Protein AF-0000000080482195 (afdb_homodimer)

Sequence (766 aa):
MEFAIWAYPWDLSEEGPDRVTARLTELGIDELNLATNYHTVQAFSPHNPERRTFFARASSYFQPDDGYGRLEPVPYEGMSGDWIDEIAAGLGDIRLNSWTVGCHNSRLGMRHPDVTLTSAHGDDLVFGLCPSNPDVQHYLTALVRDLAAREHFDRIELETFDYFYGTGFGWHHQKIHAQLGTLGEFLLGLCFCDHCRSTAADAGLDVEQVRRTVAETLDAVVAGTIPDDLSPERWLREHDVVADYVDIREETLADLYAELSASSGSTPLGYYVGAPEPGREWMVGANLDQLSEHVDYYCLPAYESSRNAVMDAYRTVDALTPDVPLHVGLLPGHPAIHDEATLVEIVDALRVAGVPRVSFYNYGLLPEHSLDWIRAATDTATLMEFAIWAYPWDLSEEGPDRVTARLTELGIDELNLATNYHTVQAFSPHNPERRTFFARASSYFQPDDGYGRLEPVPYEGMSGDWIDEIAAGLGDIRLNSWTVGCHNSRLGMRHPDVTLTSAHGDDLVFGLCPSNPDVQHYLTALVRDLAAREHFDRIELETFDYFYGTGFGWHHQKIHAQLGTLGEFLLGLCFCDHCRSTAADAGLDVEQVRRTVAETLDAVVAGTIPDDLSPERWLREHDVVADYVDIREETLADLYAELSASSGSTPLGYYVGAPEPGREWMVGANLDQLSEHVDYYCLPAYESSRNAVMDAYRTVDALTPDVPLHVGLLPGHPAIHDEATLVEIVDALRVAGVPRVSFYNYGLLPEHSLDWIRAATDTATL

pLDDT: mean 96.18, std 6.21, range [34.22, 98.94]

Foldseek 3Di:
DAEEFEEELVQCVQCPLQVVLVLCVLLRHQAYAYEFWDAWDWFQFAPRPPDGIDTWHGAGQADADDQADPDEGHHTPPHDHRSVVVSLVNNPRRAYEYEYEAFQHLPVLVVPQLQAFAALVGDRPSRGGACLDVNSLRHLLSVLLRVLVVVRHLAYEYELLFLAKLQSVDDDPDDDPFLQAPQLGLNNSLGDRPRLQVLLVVVPAPSNVLSVVSVVVNVCCRVCVDPNHDDNVVVCVVPVSNVSSLQSLLVSSLVSLQSSLVSSPPRAYEYEDQVVHQQVRSSRSHQPVSSQVRGQAYEYEQAAAALVSSVVSVVSNCVSPVPHQYEYEYELDPPHYPDLVRLLSNLVSCVVVVRPYYYYYHDRRDDPVSSVSSSVNSVVPPD/DAEEAEEELVQCVQVPLQVVLVLCVLLRHQAYAYEFWDAWDWFQFAPRPPDGIDTWHGAGQADADDQADPDEGHHTPPHDHRSVVVSLVNNPRRAYEYEYEAFQHLPVLVVPLLQAFAALVGDRPSRGGACLDVNSLRHLLSVLLRVLVVVRHLAYEYELLFLAKLQSVDDDPDDDPFLQAPQLGLNNSLGDRPRLLVLLVVVPAPSNVLSVVSVVVNVCSRVCVDPNHDDNVVVCVVPVSNVSSLQSLLVSSLVSLQSSLVSSPPRAYEYEDQVVHQQVRSSRSHQPVSSQVRGQAYEYEQAAAALVSSVVSVVSNCVRPVPHQYEYEYELDPPHYPDLVRLLSNLVSCVVVPRPYYYYYHDRRDDPVSSVSSSVNSVVPPD

Radius of gyration: 26.69 Å; Cα contacts (8 Å, |Δi|>4): 1645; chains: 2; bounding box: 68×77×63 Å

Organism: Haloferax mediterranei (strain ATCC 33500 / DSM 1411 / JCM 8866 / NBRC 14739 / NCIMB 2177 / R-4) (NCBI:txid523841)

Solvent-accessible surface area (backbone atoms only — not comparable to full-atom values): 37803 Å² total; per-residue (Å²): 111,49,35,32,32,29,37,48,59,67,50,35,69,69,62,29,30,54,56,50,38,55,50,35,51,71,32,56,36,49,32,36,35,33,48,37,26,39,43,45,30,32,40,32,20,72,73,50,84,76,36,47,58,48,80,43,66,37,23,15,44,41,73,76,74,87,75,52,68,95,39,66,80,44,55,40,86,87,58,74,80,39,53,52,63,58,42,60,72,38,31,78,86,46,44,36,27,36,31,31,42,52,21,49,23,42,55,60,9,68,75,36,48,87,48,14,27,14,21,50,64,66,28,61,44,30,48,26,30,23,66,62,31,66,59,47,41,49,28,52,31,35,50,42,30,54,55,46,69,65,72,64,46,66,31,40,35,37,34,46,79,36,50,47,55,42,70,60,83,48,47,38,48,60,41,65,24,51,56,36,42,66,30,29,32,47,45,49,31,44,54,54,32,74,49,45,39,48,57,39,38,77,71,68,46,63,49,67,59,39,35,50,51,44,38,51,48,39,50,30,18,51,69,56,77,36,64,37,83,48,52,51,68,66,53,36,73,76,32,59,68,47,41,52,50,51,50,49,45,24,51,53,46,35,54,50,37,48,50,37,37,62,39,22,62,88,41,43,36,32,37,56,46,37,46,88,37,57,73,38,29,55,76,21,26,43,45,59,64,64,40,52,81,39,40,63,28,38,32,32,64,40,66,41,65,44,47,68,56,31,49,51,43,50,51,46,42,43,71,62,34,76,87,44,55,54,29,39,28,35,30,57,22,46,88,27,25,92,51,49,67,59,51,32,51,33,48,50,53,40,52,73,72,61,35,55,32,41,31,36,56,32,64,44,34,31,33,70,68,35,51,50,28,45,27,58,40,47,58,66,68,79,114,110,47,36,31,32,31,38,50,56,69,49,36,68,71,62,29,30,55,56,50,38,54,49,35,53,70,33,56,37,48,32,36,34,34,48,39,27,40,43,46,30,31,40,32,19,73,71,50,83,76,36,46,59,46,79,43,65,38,22,16,45,40,73,76,73,86,76,49,68,95,40,67,81,46,55,42,86,86,59,76,82,40,52,51,61,57,42,62,73,37,30,78,87,48,42,37,28,36,30,31,43,50,21,48,24,43,56,61,10,67,75,36,47,88,47,14,26,14,21,50,65,67,27,62,43,30,48,24,29,21,64,62,31,67,59,46,41,50,28,52,31,35,50,42,29,55,56,46,69,65,71,64,46,66,31,38,34,36,33,47,77,35,50,48,54,42,68,60,85,49,47,39,46,60,41,65,25,50,57,34,40,67,30,28,32,47,46,48,31,43,52,54,32,73,46,45,38,48,56,41,38,76,73,66,47,64,50,67,59,38,34,51,51,44,37,51,49,39,52,30,19,52,71,57,78,36,64,36,79,47,51,51,69,64,54,35,74,77,32,60,68,50,42,50,51,52,51,50,43,24,50,52,44,36,53,48,37,47,49,37,38,61,40,23,61,89,39,44,37,31,38,57,48,37,47,90,38,58,74,38,28,55,76,22,26,44,44,59,63,64,39,52,80,38,39,62,27,38,32,31,64,40,65,40,66,44,47,66,56,31,50,53,44,50,50,46,42,43,72,62,35,75,89,45,55,52,29,39,28,35,30,57,24,46,89,27,24,91,52,46,68,59,50,31,51,33,49,51,52,40,50,73,72,62,36,56,33,41,30,37,57,33,62,42,32,30,33,72,66,35,50,52,29,45,27,57,40,48,57,65,67,79,113

Nearest PDB structures (foldseek):
  7uek-assembly1_A  TM=4.434E-01  e=1.388E-03  synthetic construct
  7knz-assembly1_D  TM=6.212E-01  e=4.191E-01  Campylobacter jejuni subsp. jejuni NCTC 11168 = ATCC 700819
  2dpx-assembly2_B  TM=5.161E-01  e=8.939E-01  Homo sapiens
  5o74-assembly2_D  TM=4.643E-01  e=1.004E+00  Homo sapiens
  7ebf-assembly1_A  TM=2.371E-01  e=1.097E-01  Candida albicans

Structure (mmCIF, N/CA/C/O backbone):
data_AF-0000000080482195-model_v1
#
loop_
_entity.id
_entity.type
_entity.pdbx_description
1 polymer 'Uncharacterized protein'
#
loop_
_atom_site.group_PDB
_atom_site.id
_atom_site.type_symbol
_atom_site.label_atom_id
_atom_site.label_alt_id
_atom_site.label_comp_id
_atom_site.label_asym_id
_atom_site.label_entity_id
_atom_site.label_seq_id
_atom_site.pdbx_PDB_ins_code
_atom_site.Cartn_x
_atom_site.Cartn_y
_atom_site.Cartn_z
_atom_site.occupancy
_atom_site.B_iso_or_equiv
_atom_site.auth_seq_id
_atom_site.auth_comp_id
_atom_site.auth_asym_id
_atom_site.auth_atom_id
_atom_site.pdbx_PDB_model_num
ATOM 1 N N . MET A 1 1 ? 8.477 35.125 3.57 1 95.75 1 MET A N 1
ATOM 2 C CA . MET A 1 1 ? 8.141 33.719 3.451 1 95.75 1 MET A CA 1
ATOM 3 C C . MET A 1 1 ? 9.18 32.844 4.164 1 95.75 1 MET A C 1
ATOM 5 O O . MET A 1 1 ? 10.383 33.031 3.979 1 95.75 1 MET A O 1
ATOM 9 N N . GLU A 1 2 ? 8.742 32 5.09 1 96.56 2 GLU A N 1
ATOM 10 C CA . GLU A 1 2 ? 9.609 31.062 5.801 1 96.56 2 GLU A CA 1
ATOM 11 C C . GLU A 1 2 ? 9.672 29.719 5.082 1 96.56 2 GLU A C 1
ATOM 13 O O . GLU A 1 2 ? 8.797 29.406 4.281 1 96.56 2 GLU A O 1
ATOM 18 N N . PHE A 1 3 ? 10.719 29.016 5.344 1 98.38 3 PHE A N 1
ATOM 19 C CA . PHE A 1 3 ? 10.898 27.719 4.699 1 98.38 3 PHE A CA 1
ATOM 20 C C . PHE A 1 3 ? 11.07 26.609 5.738 1 98.38 3 PHE A C 1
ATOM 22 O O . PHE A 1 3 ? 11.82 26.766 6.699 1 98.38 3 PHE A O 1
ATOM 29 N N . ALA A 1 4 ? 10.352 25.562 5.582 1 98.62 4 ALA A N 1
ATOM 30 C CA . ALA A 1 4 ? 10.43 24.391 6.438 1 98.62 4 ALA A CA 1
ATOM 31 C C . ALA A 1 4 ? 10.664 23.125 5.605 1 98.62 4 ALA A C 1
ATOM 33 O O . ALA A 1 4 ? 10.633 23.172 4.375 1 98.62 4 ALA A O 1
ATOM 34 N N . ILE A 1 5 ? 10.984 22.047 6.238 1 98.81 5 ILE A N 1
ATOM 35 C CA . ILE A 1 5 ? 11.133 20.75 5.578 1 98.81 5 ILE A CA 1
ATOM 36 C C . ILE A 1 5 ? 10.641 19.641 6.504 1 98.81 5 ILE A C 1
ATOM 38 O O . ILE A 1 5 ? 10.82 19.719 7.723 1 98.81 5 ILE A O 1
ATOM 42 N N . TRP A 1 6 ? 9.938 18.719 5.961 1 98.81 6 TRP A N 1
ATOM 43 C CA . TRP A 1 6 ? 9.547 17.531 6.711 1 98.81 6 TRP A CA 1
ATOM 44 C C . TRP A 1 6 ? 10.711 16.547 6.824 1 98.81 6 TRP A C 1
ATOM 46 O O . TRP A 1 6 ? 11.555 16.469 5.93 1 98.81 6 TRP A O 1
ATOM 56 N N . ALA A 1 7 ? 10.727 15.766 7.879 1 98.62 7 ALA A N 1
ATOM 57 C CA . ALA A 1 7 ? 11.734 14.719 8.047 1 98.62 7 ALA A CA 1
ATOM 58 C C . ALA A 1 7 ? 11.227 13.609 8.961 1 98.62 7 ALA A C 1
ATOM 60 O O . ALA A 1 7 ? 10.242 13.789 9.68 1 98.62 7 ALA A O 1
ATOM 61 N N . TYR A 1 8 ? 11.875 12.477 8.867 1 98.19 8 TYR A N 1
ATOM 62 C CA . TYR A 1 8 ? 11.617 11.359 9.773 1 98.19 8 TYR A CA 1
ATOM 63 C C . TYR A 1 8 ? 12.695 11.273 10.844 1 98.19 8 TYR A C 1
ATOM 65 O O . TYR A 1 8 ? 13.859 11.602 10.594 1 98.19 8 TYR A O 1
ATOM 73 N N . PRO A 1 9 ? 12.344 10.789 11.992 1 97.69 9 PRO A N 1
ATOM 74 C CA . PRO A 1 9 ? 13.312 10.758 13.094 1 97.69 9 PRO A CA 1
ATOM 75 C C . PRO A 1 9 ? 14.5 9.844 12.797 1 97.69 9 PRO A C 1
ATOM 77 O O . PRO A 1 9 ? 15.625 10.133 13.219 1 97.69 9 PRO A O 1
ATOM 80 N N . TRP A 1 10 ? 14.297 8.758 12.055 1 96.69 10 TRP A N 1
ATOM 81 C CA . TRP A 1 10 ? 15.398 7.832 11.797 1 96.69 10 TRP A CA 1
ATOM 82 C C . TRP A 1 10 ? 16.453 8.484 10.906 1 96.69 10 TRP A C 1
ATOM 84 O O . TRP A 1 10 ? 17.641 8.133 10.977 1 96.69 10 TRP A O 1
ATOM 94 N N . ASP A 1 11 ? 16.047 9.469 10.094 1 96.38 11 ASP A N 1
ATOM 95 C CA . ASP A 1 11 ? 17.016 10.18 9.273 1 96.38 11 ASP A CA 1
ATOM 96 C C . ASP A 1 11 ? 17.953 11.031 10.141 1 96.38 11 ASP A C 1
ATOM 98 O O . ASP A 1 11 ? 19.172 11.039 9.93 1 96.38 11 ASP A O 1
ATOM 102 N N . LEU A 1 12 ? 17.391 11.719 11.078 1 96.75 12 LEU A N 1
ATOM 103 C CA . LEU A 1 12 ? 18.172 12.578 11.961 1 96.75 12 LEU A CA 1
ATOM 104 C C . LEU A 1 12 ? 19.016 11.75 12.922 1 96.75 12 LEU A C 1
ATOM 106 O O . LEU A 1 12 ? 20.188 12.07 13.156 1 96.75 12 LEU A O 1
ATOM 110 N N . SER A 1 13 ? 18.422 10.672 13.453 1 95.31 13 SER A N 1
ATOM 111 C CA . SER A 1 13 ? 19.141 9.836 14.422 1 95.31 13 SER A CA 1
ATOM 112 C C . SER A 1 13 ? 20.344 9.164 13.781 1 95.31 13 SER A C 1
ATOM 114 O O . SER A 1 13 ? 21.406 9.07 14.398 1 95.31 13 SER A O 1
ATOM 116 N N . GLU A 1 14 ? 20.219 8.742 12.578 1 95.19 14 GLU A N 1
ATOM 117 C CA . GLU A 1 14 ? 21.266 7.973 11.914 1 95.19 14 GLU A CA 1
ATOM 118 C C . GLU A 1 14 ? 22.297 8.891 11.273 1 95.19 14 GLU A C 1
ATOM 120 O O . GLU A 1 14 ? 23.5 8.594 11.281 1 95.19 14 GLU A O 1
ATOM 125 N N . GLU A 1 15 ? 21.906 10.008 10.719 1 96.19 15 GLU A N 1
ATOM 126 C CA . GLU A 1 15 ? 22.828 10.961 10.109 1 96.19 15 GLU A CA 1
ATOM 127 C C . GLU A 1 15 ? 23.484 11.844 11.172 1 96.19 15 GLU A C 1
ATOM 129 O O . GLU A 1 15 ? 24.625 12.281 10.992 1 96.19 15 GLU A O 1
ATOM 134 N N . GLY A 1 16 ? 22.75 12.055 12.266 1 95.06 16 GLY A N 1
ATOM 135 C CA . GLY A 1 16 ? 23.188 12.969 13.305 1 95.06 16 GLY A CA 1
ATOM 136 C C . GLY A 1 16 ? 22.5 14.328 13.219 1 95.06 16 GLY A C 1
ATOM 137 O O . GLY A 1 16 ? 22.594 15.016 12.203 1 95.06 16 GLY A O 1
ATOM 138 N N . PRO A 1 17 ? 21.859 14.695 14.297 1 94.88 17 PRO A N 1
ATOM 139 C CA . PRO A 1 17 ? 21.094 15.945 14.281 1 94.88 17 PRO A CA 1
ATOM 140 C C . PRO A 1 17 ? 21.953 17.156 13.945 1 94.88 17 PRO A C 1
ATOM 142 O O . PRO A 1 17 ? 21.5 18.062 13.242 1 94.88 17 PRO A O 1
ATOM 145 N N . ASP A 1 18 ? 23.172 17.172 14.391 1 94.19 18 ASP A N 1
ATOM 146 C CA . ASP A 1 18 ? 24.062 18.297 14.125 1 94.19 18 ASP A CA 1
ATOM 147 C C . ASP A 1 18 ? 24.359 18.422 12.633 1 94.19 18 ASP A C 1
ATOM 149 O O . ASP A 1 18 ? 24.359 19.516 12.078 1 94.19 18 ASP A O 1
ATOM 153 N N . ARG A 1 19 ? 24.625 17.312 12.094 1 95.31 19 ARG A N 1
ATOM 154 C CA . ARG A 1 19 ? 24.922 17.297 10.664 1 95.31 19 ARG A CA 1
ATOM 155 C C . ARG A 1 19 ? 23.703 17.719 9.844 1 95.31 19 ARG A C 1
ATOM 157 O O . ARG A 1 19 ? 23.828 18.484 8.898 1 95.31 19 ARG A O 1
ATOM 164 N N . VAL A 1 20 ? 22.562 17.219 10.219 1 96.94 20 VAL A N 1
ATOM 165 C CA . VAL A 1 20 ? 21.344 17.562 9.508 1 96.94 20 VAL A CA 1
ATOM 166 C C . VAL A 1 20 ? 21.047 19.047 9.664 1 96.94 20 VAL A C 1
ATOM 168 O O . VAL A 1 20 ? 20.672 19.719 8.703 1 96.94 20 VAL A O 1
ATOM 171 N N . THR A 1 21 ? 21.25 19.562 10.867 1 95.5 21 THR A N 1
ATOM 172 C CA . THR A 1 21 ? 21.016 20.969 11.125 1 95.5 21 THR A CA 1
ATOM 173 C C . THR A 1 21 ? 21.891 21.844 10.242 1 95.5 21 THR A C 1
ATOM 175 O O . THR A 1 21 ? 21.438 22.828 9.672 1 95.5 21 THR A O 1
ATOM 178 N N . ALA A 1 22 ? 23.156 21.5 10.188 1 95.88 22 ALA A N 1
ATOM 179 C CA . ALA A 1 22 ? 24.078 22.25 9.328 1 95.88 22 ALA A CA 1
ATOM 180 C C . ALA A 1 22 ? 23.609 22.219 7.875 1 95.88 22 ALA A C 1
ATOM 182 O O . ALA A 1 22 ? 23.641 23.25 7.188 1 95.88 22 ALA A O 1
ATOM 183 N N . ARG A 1 23 ? 23.172 21.125 7.453 1 96.75 23 ARG A N 1
ATOM 184 C CA . ARG A 1 23 ? 22.688 20.969 6.082 1 96.75 23 ARG A CA 1
ATOM 185 C C . ARG A 1 23 ? 21.438 21.797 5.844 1 96.75 23 ARG A C 1
ATOM 187 O O . ARG A 1 23 ? 21.297 22.469 4.812 1 96.75 23 ARG A O 1
ATOM 194 N N . LEU A 1 24 ? 20.516 21.734 6.762 1 97.62 24 LEU A N 1
ATOM 195 C CA . LEU A 1 24 ? 19.281 22.5 6.641 1 97.62 24 LEU A CA 1
ATOM 196 C C . LEU A 1 24 ? 19.578 24 6.562 1 97.62 24 LEU A C 1
ATOM 198 O O . LEU A 1 24 ? 18.969 24.719 5.766 1 97.62 24 LEU A O 1
ATOM 202 N N . THR A 1 25 ? 20.516 24.422 7.367 1 95.94 25 THR A N 1
ATOM 203 C CA . THR A 1 25 ? 20.922 25.828 7.336 1 95.94 25 THR A CA 1
ATOM 204 C C . THR A 1 25 ? 21.453 26.203 5.961 1 95.94 25 THR A C 1
ATOM 206 O O . THR A 1 25 ? 21.125 27.266 5.43 1 95.94 25 THR A O 1
ATOM 209 N N . GLU A 1 26 ? 22.234 25.328 5.43 1 96.19 26 GLU A N 1
ATOM 210 C CA . GLU A 1 26 ? 22.797 25.562 4.102 1 96.19 26 GLU A CA 1
ATOM 211 C C . GLU A 1 26 ? 21.688 25.641 3.049 1 96.19 26 GLU A C 1
ATOM 213 O O . GLU A 1 26 ? 21.828 26.344 2.051 1 96.19 26 GLU A O 1
ATOM 218 N N . LEU A 1 27 ? 20.594 24.953 3.238 1 97.69 27 LEU A N 1
ATOM 219 C CA . LEU A 1 27 ? 19.484 24.891 2.295 1 97.69 27 LEU A CA 1
ATOM 220 C C . LEU A 1 27 ? 18.562 26.094 2.465 1 97.69 27 LEU A C 1
ATOM 222 O O . LEU A 1 27 ? 17.625 26.281 1.678 1 97.69 27 LEU A O 1
ATOM 226 N N . GLY A 1 28 ? 18.75 26.844 3.484 1 96.94 28 GLY A N 1
ATOM 227 C CA . GLY A 1 28 ? 17.875 27.984 3.758 1 96.94 28 GLY A CA 1
ATOM 228 C C . GLY A 1 28 ? 16.625 27.594 4.523 1 96.94 28 GLY A C 1
ATOM 229 O O . GLY A 1 28 ? 15.617 28.312 4.473 1 96.94 28 GLY A O 1
ATOM 230 N N . ILE A 1 29 ? 16.656 26.484 5.215 1 97.88 29 ILE A N 1
ATOM 231 C CA . ILE A 1 29 ? 15.531 25.984 5.988 1 97.88 29 ILE A CA 1
ATOM 232 C C . ILE A 1 29 ? 15.656 26.422 7.441 1 97.88 29 ILE A C 1
ATOM 234 O O . ILE A 1 29 ? 16.703 26.234 8.062 1 97.88 29 ILE A O 1
ATOM 238 N N . ASP A 1 30 ? 14.57 26.938 8 1 94.94 30 ASP A N 1
ATOM 239 C CA . ASP A 1 30 ? 14.641 27.438 9.375 1 94.94 30 ASP A CA 1
ATOM 240 C C . ASP A 1 30 ? 13.75 26.625 10.297 1 94.94 30 ASP A C 1
ATOM 242 O O . ASP A 1 30 ? 13.828 26.766 11.523 1 94.94 30 ASP A O 1
ATOM 246 N N . GLU A 1 31 ? 12.906 25.812 9.766 1 97.44 31 GLU A N 1
ATOM 247 C CA . GLU A 1 31 ? 11.992 25.016 10.57 1 97.44 31 GLU A CA 1
ATOM 248 C C . GLU A 1 31 ? 11.969 23.562 10.109 1 97.44 31 GLU A C 1
ATOM 250 O O . GLU A 1 31 ? 12.055 23.281 8.906 1 97.44 31 GLU A O 1
ATOM 255 N N . LEU A 1 32 ? 11.859 22.672 11.078 1 98.38 32 LEU A N 1
ATOM 256 C CA . LEU A 1 32 ? 11.789 21.234 10.828 1 98.38 32 LEU A CA 1
ATOM 257 C C . LEU A 1 32 ? 10.453 20.672 11.289 1 98.38 32 LEU A C 1
ATOM 259 O O . LEU A 1 32 ? 10.078 20.812 12.453 1 98.38 32 LEU A O 1
ATOM 263 N N . ASN A 1 33 ? 9.656 20.156 10.336 1 98.75 33 ASN A N 1
ATOM 264 C CA . ASN A 1 33 ? 8.469 19.375 10.664 1 98.75 33 ASN A CA 1
ATOM 265 C C . ASN A 1 33 ? 8.82 17.906 10.867 1 98.75 33 ASN A C 1
ATOM 267 O O . ASN A 1 33 ? 8.938 17.141 9.906 1 98.75 33 ASN A O 1
ATOM 271 N N . LEU A 1 34 ? 8.906 17.469 12.094 1 98.69 34 LEU A N 1
ATOM 272 C CA . LEU A 1 34 ? 9.375 16.125 12.414 1 98.69 34 LEU A CA 1
ATOM 273 C C . LEU A 1 34 ? 8.203 15.195 12.727 1 98.69 34 LEU A C 1
ATOM 275 O O . LEU A 1 34 ? 7.312 15.547 13.508 1 98.69 34 LEU A O 1
ATOM 279 N N . ALA A 1 35 ? 8.227 14.047 12.07 1 98.75 35 ALA A N 1
ATOM 280 C CA . ALA A 1 35 ? 7.176 13.07 12.375 1 98.75 35 ALA A CA 1
ATOM 281 C C . ALA A 1 35 ? 7.262 12.609 13.828 1 98.75 35 ALA A C 1
ATOM 283 O O . ALA A 1 35 ? 8.32 12.188 14.289 1 98.75 35 ALA A O 1
ATOM 284 N N . THR A 1 36 ? 6.199 12.656 14.539 1 98.69 36 THR A N 1
ATOM 285 C CA . THR A 1 36 ? 6.195 12.242 15.938 1 98.69 36 THR A CA 1
ATOM 286 C C . THR A 1 36 ? 5.336 10.992 16.141 1 98.69 36 THR A C 1
ATOM 288 O O . THR A 1 36 ? 5.734 10.062 16.844 1 98.69 36 THR A O 1
ATOM 291 N N . ASN A 1 37 ? 4.152 10.977 15.633 1 98.69 37 ASN A N 1
ATOM 292 C CA . ASN A 1 37 ? 3.219 9.859 15.492 1 98.69 37 ASN A CA 1
ATOM 293 C C . ASN A 1 37 ? 2.809 9.656 14.039 1 98.69 37 ASN A C 1
ATOM 295 O O . ASN A 1 37 ? 2.318 10.578 13.391 1 98.69 37 ASN A O 1
ATOM 299 N N . TYR A 1 38 ? 3.145 8.492 13.578 1 98.06 38 TYR A N 1
ATOM 300 C CA . TYR A 1 38 ? 3.057 8.336 12.125 1 98.06 38 TYR A CA 1
ATOM 301 C C . TYR A 1 38 ? 2.451 6.984 11.766 1 98.06 38 TYR A C 1
ATOM 303 O O . TYR A 1 38 ? 2.434 6.062 12.578 1 98.06 38 TYR A O 1
ATOM 311 N N . HIS A 1 39 ? 1.886 6.902 10.633 1 96.06 39 HIS A N 1
ATOM 312 C CA . HIS A 1 39 ? 1.285 5.66 10.164 1 96.06 39 HIS A CA 1
ATOM 313 C C . HIS A 1 39 ? 2.34 4.727 9.578 1 96.06 39 HIS A C 1
ATOM 315 O O . HIS A 1 39 ? 3.516 5.082 9.5 1 96.06 39 HIS A O 1
ATOM 321 N N . THR A 1 40 ? 1.897 3.533 9.242 1 93.88 40 THR A N 1
ATOM 322 C CA . THR A 1 40 ? 2.779 2.553 8.625 1 93.88 40 THR A CA 1
ATOM 323 C C . THR A 1 40 ? 3.447 3.139 7.383 1 93.88 40 THR A C 1
ATOM 325 O O . THR A 1 40 ? 2.812 3.857 6.609 1 93.88 40 THR A O 1
ATOM 328 N N . VAL A 1 41 ? 4.77 2.818 7.258 1 93.75 41 VAL A N 1
ATOM 329 C CA . VAL A 1 41 ? 5.473 3.439 6.137 1 93.75 41 VAL A CA 1
ATOM 330 C C . VAL A 1 41 ? 6.652 2.564 5.719 1 93.75 41 VAL A C 1
ATOM 332 O O . VAL A 1 41 ? 7.254 1.883 6.551 1 93.75 41 VAL A O 1
ATOM 335 N N . GLN A 1 42 ? 6.887 2.488 4.477 1 93.31 42 GLN A N 1
ATOM 336 C CA . GLN A 1 42 ? 8.188 2.17 3.906 1 93.31 42 GLN A CA 1
ATOM 337 C C . GLN A 1 42 ? 8.836 3.406 3.289 1 93.31 42 GLN A C 1
ATOM 339 O O . GLN A 1 42 ? 8.273 4.023 2.383 1 93.31 42 GLN A O 1
ATOM 344 N N . ALA A 1 43 ? 9.961 3.768 3.766 1 95.75 43 ALA A N 1
ATOM 345 C CA . ALA A 1 43 ? 10.633 4.977 3.295 1 95.75 43 ALA A CA 1
ATOM 346 C C . ALA A 1 43 ? 11.945 4.641 2.604 1 95.75 43 ALA A C 1
ATOM 348 O O . ALA A 1 43 ? 12.805 3.967 3.178 1 95.75 43 ALA A O 1
ATOM 349 N N . PHE A 1 44 ? 12.086 5.035 1.308 1 96.62 44 PHE A N 1
ATOM 350 C CA . PHE A 1 44 ? 13.359 4.969 0.613 1 96.62 44 PHE A CA 1
ATOM 351 C C . PHE A 1 44 ? 14.211 6.199 0.919 1 96.62 44 PHE A C 1
ATOM 353 O O . PHE A 1 44 ? 13.75 7.332 0.748 1 96.62 44 PHE A O 1
ATOM 360 N N . SER A 1 45 ? 15.391 6.023 1.423 1 96.81 45 SER A N 1
ATOM 361 C CA . SER A 1 45 ? 16.266 7.094 1.885 1 96.81 45 SER A CA 1
ATOM 362 C C . SER A 1 45 ? 17.531 7.168 1.049 1 96.81 45 SER A C 1
ATOM 364 O O . SER A 1 45 ? 18.578 6.621 1.437 1 96.81 45 SER A O 1
ATOM 366 N N . PRO A 1 46 ? 17.578 7.93 0.07 1 96.69 46 PRO A N 1
ATOM 367 C CA . PRO A 1 46 ? 18.625 7.895 -0.941 1 96.69 46 PRO A CA 1
ATOM 368 C C . PRO A 1 46 ? 19.984 8.32 -0.389 1 96.69 46 PRO A C 1
ATOM 370 O O . PRO A 1 46 ? 21.031 7.961 -0.948 1 96.69 46 PRO A O 1
ATOM 373 N N . HIS A 1 47 ? 20.031 9.07 0.715 1 96 47 HIS A N 1
ATOM 374 C CA . HIS A 1 47 ? 21.328 9.562 1.152 1 96 47 HIS A CA 1
ATOM 375 C C . HIS A 1 47 ? 21.562 9.266 2.629 1 96 47 HIS A C 1
ATOM 377 O O . HIS A 1 47 ? 22.469 9.836 3.248 1 96 47 HIS A O 1
ATOM 383 N N . ASN A 1 48 ? 20.75 8.406 3.232 1 96.56 48 ASN A N 1
ATOM 384 C CA . ASN A 1 48 ? 21.016 7.965 4.594 1 96.56 48 ASN A CA 1
ATOM 385 C C . ASN A 1 48 ? 22.328 7.184 4.68 1 96.56 48 ASN A C 1
ATOM 387 O O . ASN A 1 48 ? 22.625 6.355 3.814 1 96.56 48 ASN A O 1
ATOM 391 N N . PRO A 1 49 ? 23.109 7.422 5.641 1 95 49 PRO A N 1
ATOM 392 C CA . PRO A 1 49 ? 24.422 6.762 5.695 1 95 49 PRO A CA 1
ATOM 393 C C . PRO A 1 49 ? 24.328 5.293 6.094 1 95 49 PRO A C 1
ATOM 395 O O . PRO A 1 49 ? 25.25 4.52 5.84 1 95 49 PRO A O 1
ATOM 398 N N . GLU A 1 50 ? 23.219 4.879 6.656 1 93.75 50 GLU A N 1
ATOM 399 C CA . GLU A 1 50 ? 23.141 3.551 7.254 1 93.75 50 GLU A CA 1
ATOM 400 C C . GLU A 1 50 ? 22.297 2.607 6.406 1 93.75 50 GLU A C 1
ATOM 402 O O . GLU A 1 50 ? 22.469 1.389 6.461 1 93.75 50 GLU A O 1
ATOM 407 N N . ARG A 1 51 ? 21.375 3.203 5.629 1 94.88 51 ARG A N 1
ATOM 408 C CA . ARG A 1 51 ? 20.422 2.34 4.941 1 94.88 51 ARG A CA 1
ATOM 409 C C . ARG A 1 51 ? 19.797 3.051 3.742 1 94.88 51 ARG A C 1
ATOM 411 O O . ARG A 1 51 ? 20 4.254 3.557 1 94.88 51 ARG A O 1
ATOM 418 N N . ARG A 1 52 ? 19.016 2.271 2.979 1 95.75 52 ARG A N 1
ATOM 419 C CA . ARG A 1 52 ? 18.25 2.832 1.864 1 95.75 52 ARG A CA 1
ATOM 420 C C . ARG A 1 52 ? 16.75 2.645 2.072 1 95.75 52 ARG A C 1
ATOM 422 O O . ARG A 1 52 ? 15.945 3.271 1.385 1 95.75 52 ARG A O 1
ATOM 429 N N . THR A 1 53 ? 16.391 1.843 3.002 1 93.88 53 THR A N 1
ATOM 430 C CA . THR A 1 53 ? 14.969 1.652 3.238 1 93.88 53 THR A CA 1
ATOM 431 C C . THR A 1 53 ? 14.68 1.475 4.727 1 93.88 53 THR A C 1
ATOM 433 O O . THR A 1 53 ? 15.484 0.886 5.453 1 93.88 53 THR A O 1
ATOM 436 N N . PHE A 1 54 ? 13.609 2.064 5.168 1 93.62 54 PHE A N 1
ATOM 437 C CA . PHE A 1 54 ? 13.125 1.954 6.539 1 93.62 54 PHE A CA 1
ATOM 438 C C . PHE A 1 54 ? 11.672 1.507 6.562 1 93.62 54 PHE A C 1
ATOM 440 O O . PHE A 1 54 ? 10.836 2.053 5.836 1 93.62 54 PHE A O 1
ATOM 447 N N . PHE A 1 55 ? 11.383 0.423 7.352 1 92.5 55 PHE A N 1
ATOM 448 C CA . PHE A 1 55 ? 10.023 -0.076 7.535 1 92.5 55 PHE A CA 1
ATOM 449 C C . PHE A 1 55 ? 9.539 0.177 8.953 1 92.5 55 PHE A C 1
ATOM 451 O O . PHE A 1 55 ? 10.25 -0.121 9.922 1 92.5 55 PHE A O 1
ATOM 458 N N . ALA A 1 56 ? 8.367 0.718 9.07 1 91 56 ALA A N 1
ATOM 459 C CA . ALA A 1 56 ? 7.773 0.857 10.398 1 91 56 ALA A CA 1
ATOM 460 C C . ALA A 1 56 ? 6.262 0.664 10.344 1 91 56 ALA A C 1
ATOM 462 O O . ALA A 1 56 ? 5.602 1.111 9.398 1 91 56 ALA A O 1
ATOM 463 N N . ARG A 1 57 ? 5.738 -0.083 11.305 1 92.94 57 ARG A N 1
ATOM 464 C CA . ARG A 1 57 ? 4.305 -0.02 11.57 1 92.94 57 ARG A CA 1
ATOM 465 C C . ARG A 1 57 ? 3.916 1.34 12.141 1 92.94 57 ARG A C 1
ATOM 467 O O . ARG A 1 57 ? 4.781 2.172 12.422 1 92.94 57 ARG A O 1
ATOM 474 N N . ALA A 1 58 ? 2.633 1.623 12.219 1 93.75 58 ALA A N 1
ATOM 475 C CA . ALA A 1 58 ? 2.199 2.854 12.875 1 93.75 58 ALA A CA 1
ATOM 476 C C . ALA A 1 58 ? 2.803 2.971 14.273 1 93.75 58 ALA A C 1
ATOM 478 O O . ALA A 1 58 ? 2.617 2.086 15.109 1 93.75 58 ALA A O 1
ATOM 479 N N . SER A 1 59 ? 3.553 4.066 14.469 1 97.19 59 SER A N 1
ATOM 480 C CA . SER A 1 59 ? 4.309 4.18 15.711 1 97.19 59 SER A CA 1
ATOM 481 C C . SER A 1 59 ? 4.492 5.641 16.109 1 97.19 59 SER A C 1
ATOM 483 O O . SER A 1 59 ? 4.418 6.535 15.273 1 97.19 59 SER A O 1
ATOM 485 N N . SER A 1 60 ? 4.668 5.777 17.406 1 98.69 60 SER A N 1
ATOM 486 C CA . SER A 1 60 ? 5.215 7.027 17.922 1 98.69 60 SER A CA 1
ATOM 487 C C . SER A 1 60 ? 6.734 6.961 18.031 1 98.69 60 SER A C 1
ATOM 489 O O . SER A 1 60 ? 7.305 5.887 18.203 1 98.69 60 SER A O 1
ATOM 491 N N . TYR A 1 61 ? 7.328 8.055 17.906 1 98.5 61 TYR A N 1
ATOM 492 C CA . TYR A 1 61 ? 8.781 8.141 18 1 98.5 61 TYR A CA 1
ATOM 493 C C . TYR A 1 61 ? 9.195 8.914 19.25 1 98.5 61 TYR A C 1
ATOM 495 O O . TYR A 1 61 ? 10.266 9.523 19.281 1 98.5 61 TYR A O 1
ATOM 503 N N . PHE A 1 62 ? 8.305 8.93 20.172 1 98.19 62 PHE A N 1
ATOM 504 C CA . PHE A 1 62 ? 8.453 9.406 21.547 1 98.19 62 PHE A CA 1
ATOM 505 C C . PHE A 1 62 ? 7.793 8.438 22.516 1 98.19 62 PHE A C 1
ATOM 507 O O . PHE A 1 62 ? 7.055 7.543 22.109 1 98.19 62 PHE A O 1
ATOM 514 N N . GLN A 1 63 ? 8.117 8.609 23.828 1 97.81 63 GLN A N 1
ATOM 515 C CA . GLN A 1 63 ? 7.449 7.852 24.875 1 97.81 63 GLN A CA 1
ATOM 516 C C . GLN A 1 63 ? 6.207 8.578 25.375 1 97.81 63 GLN A C 1
ATOM 518 O O . GLN A 1 63 ? 6.305 9.68 25.922 1 97.81 63 GLN A O 1
ATOM 523 N N . PRO A 1 64 ? 5.066 7.957 25.094 1 98 64 PRO A N 1
ATOM 524 C 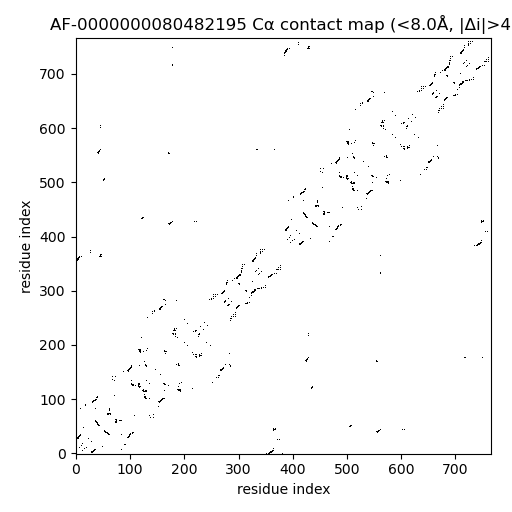CA . PRO A 1 64 ? 3.846 8.617 25.578 1 98 64 PRO A CA 1
ATOM 525 C C . PRO A 1 64 ? 3.803 8.75 27.094 1 98 64 PRO A C 1
ATOM 52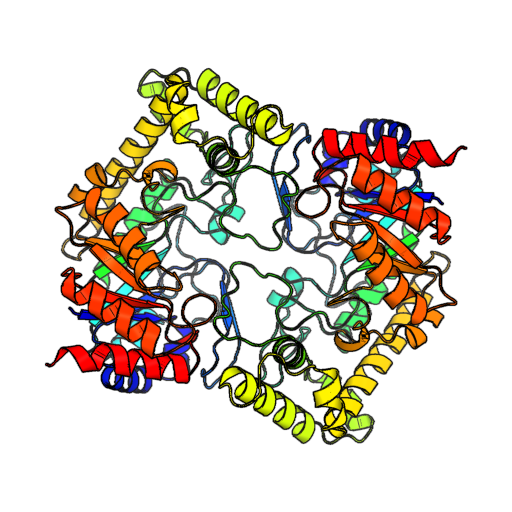7 O O . PRO A 1 64 ? 4.352 7.906 27.812 1 98 64 PRO A O 1
ATOM 530 N N . ASP A 1 65 ? 3.141 9.766 27.641 1 96.94 65 ASP A N 1
ATOM 531 C CA . ASP A 1 65 ? 2.975 9.938 29.078 1 96.94 65 ASP A CA 1
ATOM 532 C C . ASP A 1 65 ? 1.808 9.102 29.609 1 96.94 65 ASP A C 1
ATOM 534 O O . ASP A 1 65 ? 1.32 8.203 28.906 1 96.94 65 ASP A O 1
ATOM 538 N N . ASP A 1 66 ? 1.341 9.359 30.797 1 96.81 66 ASP A N 1
ATOM 539 C CA . ASP A 1 66 ? 0.334 8.516 31.438 1 96.81 66 ASP A CA 1
ATOM 540 C C . ASP A 1 66 ? -1.067 9.086 31.234 1 96.81 66 ASP A C 1
ATOM 542 O O . ASP A 1 66 ? -2.023 8.633 31.859 1 96.81 66 ASP A O 1
ATOM 546 N N . GLY A 1 67 ? -1.232 10.016 30.422 1 97.25 67 GLY A N 1
ATOM 547 C CA . GLY A 1 67 ? -2.508 10.703 30.312 1 97.25 67 GLY A CA 1
ATOM 548 C C . GLY A 1 67 ? -3.432 10.07 29.281 1 97.25 67 GLY A C 1
ATOM 549 O O . GLY A 1 67 ? -4.5 10.609 28.984 1 97.25 67 GLY A O 1
ATOM 550 N N . TYR A 1 68 ? -3.059 8.961 28.734 1 98.31 68 TYR A N 1
ATOM 551 C CA . TYR A 1 68 ? -3.867 8.312 27.719 1 98.31 68 TYR A CA 1
ATOM 552 C C . TYR A 1 68 ? -4.863 7.344 28.344 1 98.31 68 TYR A C 1
ATOM 554 O O . TYR A 1 68 ? -4.863 7.145 29.562 1 98.31 68 TYR A O 1
ATOM 562 N N . GLY A 1 69 ? -5.793 6.828 27.594 1 97.81 69 GLY A N 1
ATOM 563 C CA . GLY A 1 69 ? -6.801 5.867 28.016 1 97.81 69 GLY A CA 1
ATOM 564 C C . GLY A 1 69 ? -6.703 4.539 27.281 1 97.81 69 GLY A C 1
ATOM 565 O O . GLY A 1 69 ? -5.629 3.938 27.219 1 97.81 69 GLY A O 1
ATOM 566 N N . ARG A 1 70 ? -7.805 4.113 26.734 1 98.06 70 ARG A N 1
ATOM 567 C CA . ARG A 1 70 ? -7.891 2.842 26.031 1 98.06 70 ARG A CA 1
ATOM 568 C C . ARG A 1 70 ? -6.93 2.812 24.844 1 98.06 70 ARG A C 1
ATOM 570 O O . ARG A 1 70 ? -6.305 1.786 24.562 1 98.06 70 ARG A O 1
ATOM 577 N N . LEU A 1 71 ? -6.832 3.949 24.172 1 98.69 71 LEU A N 1
ATOM 578 C CA . LEU A 1 71 ? -5.938 4.094 23.031 1 98.69 71 LEU A CA 1
ATOM 579 C C . LEU A 1 71 ? -4.719 4.938 23.406 1 98.69 71 LEU A C 1
ATOM 581 O O . LEU A 1 71 ? -4.844 5.938 24.109 1 98.69 71 LEU A O 1
ATOM 585 N N . GLU A 1 72 ? -3.604 4.512 22.984 1 98.5 72 GLU A N 1
ATOM 586 C CA . GLU A 1 72 ? -2.354 5.234 23.203 1 98.5 72 GLU A CA 1
ATOM 587 C C . GLU A 1 72 ? -1.377 4.992 22.047 1 98.5 72 GLU A C 1
ATOM 589 O O . GLU A 1 72 ? -1.398 3.932 21.422 1 98.5 72 GLU A O 1
ATOM 594 N N . PRO A 1 73 ? -0.549 6.047 21.766 1 98.38 73 PRO A N 1
ATOM 595 C CA . PRO A 1 73 ? 0.487 5.785 20.75 1 98.38 73 PRO A CA 1
ATOM 596 C C . PRO A 1 73 ? 1.368 4.59 21.125 1 98.38 73 PRO A C 1
ATOM 598 O O . PRO A 1 73 ? 1.688 4.387 22.297 1 98.38 73 PRO A O 1
ATOM 601 N N . VAL A 1 74 ? 1.75 3.797 20.156 1 98.12 74 VAL A N 1
ATOM 602 C CA . VAL A 1 74 ? 2.645 2.664 20.375 1 98.12 74 VAL A CA 1
ATOM 603 C C . VAL A 1 74 ? 4.055 3.025 19.906 1 98.12 74 VAL A C 1
ATOM 605 O O . VAL A 1 74 ? 4.293 3.24 18.719 1 98.12 74 VAL A O 1
ATOM 608 N N . PRO A 1 75 ? 4.977 3.092 20.828 1 98.12 75 PRO A N 1
ATOM 609 C CA . PRO A 1 75 ? 6.336 3.475 20.453 1 98.12 75 PRO A CA 1
ATOM 610 C C . PRO A 1 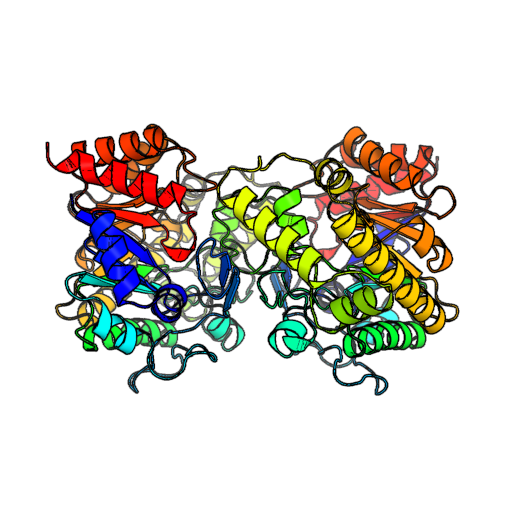75 ? 6.973 2.5 19.469 1 98.12 75 PRO A C 1
ATOM 612 O O . PRO A 1 75 ? 6.742 1.292 19.547 1 98.12 75 PRO A O 1
ATOM 615 N N . TYR A 1 76 ? 7.75 3.07 18.562 1 97.12 76 TYR A N 1
ATOM 616 C CA . TYR A 1 76 ? 8.516 2.248 17.641 1 97.12 76 TYR A CA 1
ATOM 617 C C . TYR A 1 76 ? 9.422 1.273 18.375 1 97.12 76 TYR A C 1
ATOM 619 O O . TYR A 1 76 ? 10.203 1.68 19.234 1 97.12 76 TYR A O 1
ATOM 627 N N . GLU A 1 77 ? 9.383 0.024 18.016 1 94.19 77 GLU A N 1
ATOM 628 C CA . GLU A 1 77 ? 10.086 -1.027 18.734 1 94.19 77 GLU A CA 1
ATOM 629 C C . GLU A 1 77 ? 11.602 -0.857 18.625 1 94.19 77 GLU A C 1
ATOM 631 O O . GLU A 1 77 ? 12.344 -1.278 19.5 1 94.19 77 GLU A O 1
ATOM 636 N N . GLY A 1 78 ? 12.078 -0.198 17.547 1 91.31 78 GLY A N 1
ATOM 637 C CA . GLY A 1 78 ? 13.508 -0.045 17.344 1 91.31 78 GLY A CA 1
ATOM 638 C C . GLY A 1 78 ? 14.078 1.19 18 1 91.31 78 GLY A C 1
ATOM 639 O O . GLY A 1 78 ? 15.281 1.436 17.938 1 91.31 78 GLY A O 1
ATOM 640 N N . MET A 1 79 ? 13.188 1.901 18.625 1 92.62 79 MET A N 1
ATOM 641 C CA . MET A 1 79 ? 13.617 3.143 19.25 1 92.62 79 MET A CA 1
ATOM 642 C C . MET A 1 79 ? 14.203 2.869 20.641 1 92.62 79 MET A C 1
ATOM 644 O O . MET A 1 79 ? 13.602 2.162 21.438 1 92.62 79 MET A O 1
ATOM 648 N N . SER A 1 80 ? 15.453 3.314 20.859 1 90.38 80 SER A N 1
ATOM 649 C CA . SER A 1 80 ? 16.016 3.371 22.203 1 90.38 80 SER A CA 1
ATOM 650 C C . SER A 1 80 ? 15.836 4.758 22.812 1 90.38 80 SER A C 1
ATOM 652 O O . SER A 1 80 ? 16.203 5.762 22.203 1 90.38 80 SER A O 1
ATOM 654 N N . GLY A 1 81 ? 15.219 4.824 24 1 92.75 81 GLY A N 1
ATOM 655 C CA . GLY A 1 81 ? 14.945 6.117 24.594 1 92.75 81 GLY A CA 1
ATOM 656 C C . GLY A 1 81 ? 13.812 6.863 23.922 1 92.75 81 GLY A C 1
ATOM 657 O O . GLY A 1 81 ? 12.82 6.258 23.516 1 92.75 81 GLY A O 1
ATOM 658 N N . ASP A 1 82 ? 13.953 8.18 23.938 1 96.56 82 ASP A N 1
ATOM 659 C CA . ASP A 1 82 ? 12.992 9.062 23.281 1 96.56 82 ASP A CA 1
ATOM 660 C C . ASP A 1 82 ? 13.641 9.836 22.141 1 96.56 82 ASP A C 1
ATOM 662 O O . ASP A 1 82 ? 14.391 10.781 22.359 1 96.56 82 ASP A O 1
ATOM 666 N N . TRP A 1 83 ? 13.344 9.406 20.891 1 96.81 83 TRP A N 1
ATOM 667 C CA . TRP A 1 83 ? 14.031 9.953 19.719 1 96.81 83 TRP A CA 1
ATOM 668 C C . TRP A 1 83 ? 13.734 11.438 19.562 1 96.81 83 TRP A C 1
ATOM 670 O O . TRP A 1 83 ? 14.594 12.211 19.125 1 96.81 83 TRP A O 1
ATOM 680 N N . ILE A 1 84 ? 12.508 11.883 19.922 1 97.25 84 ILE A N 1
ATOM 681 C CA . ILE A 1 84 ? 12.133 13.289 19.781 1 97.25 84 ILE A CA 1
ATOM 682 C C . ILE A 1 84 ? 12.984 14.148 20.719 1 97.25 84 ILE A C 1
ATOM 684 O O . ILE A 1 84 ? 13.539 15.164 20.297 1 97.25 84 ILE A O 1
ATOM 688 N N . ASP A 1 85 ? 13.133 13.703 21.969 1 95.94 85 ASP A N 1
ATOM 689 C CA . ASP A 1 85 ? 13.938 14.445 22.922 1 95.94 85 ASP A CA 1
ATOM 690 C C . ASP A 1 85 ? 15.406 14.5 22.5 1 95.94 85 ASP A C 1
ATOM 692 O O . ASP A 1 85 ? 16.047 15.547 22.609 1 95.94 85 ASP A O 1
ATOM 696 N N . GLU A 1 86 ? 15.891 13.391 22.062 1 95.5 86 GLU A N 1
ATOM 697 C CA . GLU A 1 86 ? 17.281 13.305 21.656 1 95.5 86 GLU A CA 1
ATOM 698 C C . GLU A 1 86 ? 17.562 14.211 20.453 1 95.5 86 GLU A C 1
ATOM 700 O O . GLU A 1 86 ? 18.578 14.906 20.422 1 95.5 86 GLU A O 1
ATOM 705 N N . ILE A 1 87 ? 16.688 14.211 19.484 1 96.69 87 ILE A N 1
ATOM 706 C CA . ILE A 1 87 ? 16.859 15.008 18.266 1 96.69 87 ILE A CA 1
ATOM 707 C C . ILE A 1 87 ? 16.734 16.5 18.609 1 96.69 87 ILE A C 1
ATOM 709 O O . ILE A 1 87 ? 17.547 17.312 18.141 1 96.69 87 ILE A O 1
ATOM 713 N N . ALA A 1 88 ? 15.766 16.844 19.422 1 95.81 88 ALA A N 1
ATOM 714 C CA . ALA A 1 88 ? 15.539 18.234 19.812 1 95.81 88 ALA A CA 1
ATOM 715 C C . ALA A 1 88 ? 16.781 18.844 20.469 1 95.81 88 ALA A C 1
ATOM 717 O O . ALA A 1 88 ? 17.094 20.016 20.25 1 95.81 88 ALA A O 1
ATOM 718 N N . ALA A 1 89 ? 17.453 18.031 21.203 1 92.75 89 ALA A N 1
ATOM 719 C CA . ALA A 1 89 ? 18.625 18.5 21.938 1 92.75 89 ALA A CA 1
ATOM 720 C C . ALA A 1 89 ? 19.75 18.859 20.984 1 92.75 89 ALA A C 1
ATOM 722 O O . ALA A 1 89 ? 20.625 19.656 21.328 1 92.75 89 ALA A O 1
ATOM 723 N N . GLY A 1 90 ? 19.672 18.328 19.797 1 91.19 90 GLY A N 1
ATOM 724 C CA . GLY A 1 90 ? 20.781 18.531 18.875 1 91.19 90 GLY A CA 1
ATOM 725 C 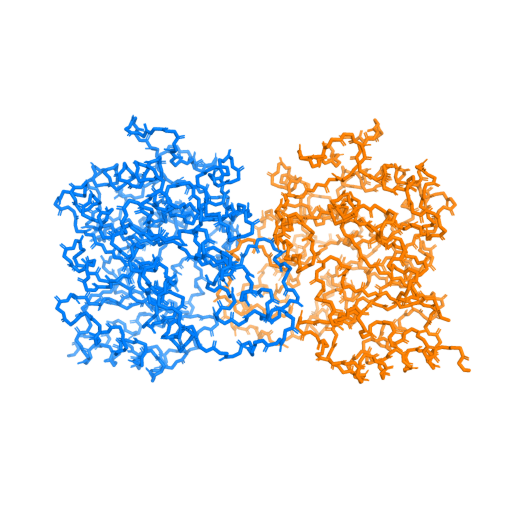C . GLY A 1 90 ? 20.453 19.5 17.75 1 91.19 90 GLY A C 1
ATOM 726 O O . GLY A 1 90 ? 21.25 19.703 16.844 1 91.19 90 GLY A O 1
ATOM 727 N N . LEU A 1 91 ? 19.297 20.172 17.609 1 91.75 91 LEU A N 1
ATOM 728 C CA . LEU A 1 91 ? 18.828 20.938 16.453 1 91.75 91 LEU A CA 1
ATOM 729 C C . LEU A 1 91 ? 19.344 22.375 16.5 1 91.75 91 LEU A C 1
ATOM 731 O O . LEU A 1 91 ? 19.281 23.094 15.508 1 91.75 91 LEU A O 1
ATOM 735 N N . GLY A 1 92 ? 20 22.828 17.438 1 86.81 92 GLY A N 1
ATOM 736 C CA . GLY A 1 92 ? 20.516 24.188 17.5 1 86.81 92 GLY A CA 1
ATOM 737 C C . GLY A 1 92 ? 19.438 25.234 17.297 1 86.81 92 GLY A C 1
ATOM 738 O O . GLY A 1 92 ? 18.422 25.219 18 1 86.81 92 GLY A O 1
ATOM 739 N N . ASP A 1 93 ? 19.578 26.062 16.141 1 91 93 ASP A N 1
ATOM 740 C CA . ASP A 1 93 ? 18.719 27.234 15.938 1 91 93 ASP A CA 1
ATOM 741 C C . ASP A 1 93 ? 17.516 26.875 15.055 1 91 93 ASP A C 1
ATOM 743 O O . ASP A 1 93 ? 16.641 27.703 14.836 1 91 93 ASP A O 1
ATOM 747 N N . ILE A 1 94 ? 17.5 25.688 14.562 1 96.06 94 ILE A N 1
ATOM 748 C CA . ILE A 1 94 ? 16.359 25.266 13.742 1 96.06 94 ILE A CA 1
ATOM 749 C C . ILE A 1 94 ? 15.133 25.062 14.625 1 96.06 94 ILE A C 1
ATOM 751 O O . ILE A 1 94 ? 15.188 24.359 15.633 1 96.06 94 ILE A O 1
ATOM 755 N N . ARG A 1 95 ? 14.055 25.766 14.281 1 97.06 95 ARG A N 1
ATOM 756 C CA . ARG A 1 95 ? 12.805 25.594 15.016 1 97.06 95 ARG A CA 1
ATOM 757 C C . ARG A 1 95 ? 12.195 24.219 14.719 1 97.06 95 ARG A C 1
ATOM 759 O O . ARG A 1 95 ? 12.266 23.734 13.594 1 97.06 95 ARG A O 1
ATOM 766 N N . LEU A 1 96 ? 11.57 23.594 15.734 1 98.12 96 LEU A N 1
ATOM 767 C CA . LEU A 1 96 ? 11.062 22.234 15.633 1 98.12 96 LEU A CA 1
ATOM 768 C C . LEU A 1 96 ? 9.539 22.219 15.742 1 98.12 96 LEU A C 1
ATOM 770 O O . LEU A 1 96 ? 8.969 22.828 16.641 1 98.12 96 LEU A O 1
ATOM 774 N N . ASN A 1 97 ? 8.898 21.609 14.773 1 98.5 97 ASN A N 1
ATOM 775 C CA . ASN A 1 97 ? 7.461 21.359 14.789 1 98.5 97 ASN A CA 1
ATOM 776 C C . ASN A 1 97 ? 7.141 19.875 14.852 1 98.5 97 ASN A C 1
ATOM 778 O O . ASN A 1 97 ? 7.883 19.047 14.312 1 98.5 97 ASN A O 1
ATOM 782 N N . SER A 1 98 ? 6.059 19.516 15.531 1 98.75 98 SER A N 1
ATOM 783 C CA . SER A 1 98 ? 5.566 18.141 15.547 1 98.75 98 SER A CA 1
ATOM 784 C C . SER A 1 98 ? 4.617 17.875 14.383 1 98.75 98 SER A C 1
ATOM 786 O O . SER A 1 98 ? 3.516 18.422 14.336 1 98.75 98 SER A O 1
ATOM 788 N N . TRP A 1 99 ? 5.043 17.156 13.445 1 98.81 99 TRP A N 1
ATOM 789 C CA . TRP A 1 99 ? 4.16 16.578 12.43 1 98.81 99 TRP A CA 1
ATOM 790 C C . TRP A 1 99 ? 3.553 15.273 12.922 1 98.81 99 TRP A C 1
ATOM 792 O O . TRP A 1 99 ? 4.238 14.25 12.992 1 98.81 99 TRP A O 1
ATOM 802 N N . THR A 1 100 ? 2.256 15.242 13.281 1 98.81 100 THR A N 1
ATOM 803 C CA . THR A 1 100 ? 1.66 14.102 13.969 1 98.81 100 THR A CA 1
ATOM 804 C C . THR A 1 100 ? 0.417 13.609 13.234 1 98.81 100 THR A C 1
ATOM 806 O O . THR A 1 100 ? -0.418 14.414 12.812 1 98.81 100 THR A O 1
ATOM 809 N N . VAL A 1 101 ? 0.34 12.297 13.039 1 98.38 101 VAL A N 1
ATOM 810 C CA . VAL A 1 101 ? -0.802 11.656 12.391 1 98.38 101 VAL A CA 1
ATOM 811 C C . VAL A 1 101 ? -1.776 11.141 13.445 1 98.38 101 VAL A C 1
ATOM 813 O O . VAL A 1 101 ? -1.361 10.547 14.445 1 98.38 101 VAL A O 1
ATOM 816 N N . GLY A 1 102 ? -3.062 11.406 13.219 1 98.38 102 GLY A N 1
ATOM 817 C CA . GLY A 1 102 ? -4.059 11.07 14.227 1 98.38 102 GLY A CA 1
ATOM 818 C C . GLY A 1 102 ? -4.852 9.82 13.891 1 98.38 102 GLY A C 1
ATOM 819 O O . GLY A 1 102 ? -4.441 8.711 14.227 1 98.38 102 GLY A O 1
ATOM 820 N N . CYS A 1 103 ? -5.816 9.977 13.055 1 98.25 103 CYS A N 1
ATOM 821 C CA . CYS A 1 103 ? -6.824 8.938 12.852 1 98.25 103 CYS A CA 1
ATOM 822 C C . CYS A 1 103 ? -6.316 7.871 11.891 1 98.25 103 CYS A C 1
ATOM 824 O O . CYS A 1 103 ? -6.824 6.75 11.875 1 98.25 103 CYS A O 1
ATOM 826 N N . HIS A 1 104 ? -5.406 8.18 11.023 1 96.81 104 HIS A N 1
ATOM 827 C CA . HIS A 1 104 ? -4.816 7.176 10.148 1 96.81 104 HIS A CA 1
ATOM 828 C C . HIS A 1 104 ? -3.822 6.305 10.906 1 96.81 104 HIS A C 1
ATOM 830 O O . HIS A 1 104 ? -2.627 6.605 10.945 1 96.81 104 HIS A O 1
ATOM 836 N N . ASN A 1 105 ? -4.34 5.242 11.5 1 96.38 105 ASN A N 1
ATOM 837 C CA . ASN A 1 105 ? -3.543 4.367 12.352 1 96.38 105 ASN A CA 1
ATOM 838 C C . ASN A 1 105 ? -4.035 2.926 12.289 1 96.38 105 ASN A C 1
ATOM 840 O O . ASN A 1 105 ? -4.84 2.506 13.125 1 96.38 105 ASN A O 1
ATOM 844 N N . SER A 1 106 ? -3.502 2.154 11.367 1 93.5 106 SER A N 1
ATOM 845 C CA . SER A 1 106 ? -3.959 0.787 11.148 1 93.5 106 SER A CA 1
ATOM 846 C C . SER A 1 106 ? -3.568 -0.122 12.305 1 93.5 106 SER A C 1
ATOM 848 O O . SER A 1 106 ? -4.238 -1.123 12.57 1 93.5 106 SER A O 1
ATOM 850 N N . ARG A 1 107 ? -2.463 0.207 13.023 1 95.06 107 ARG A N 1
ATOM 851 C CA . ARG A 1 107 ? -2.043 -0.591 14.164 1 95.06 107 ARG A CA 1
ATOM 852 C C . ARG A 1 107 ? -3.092 -0.556 15.273 1 95.06 107 ARG A C 1
ATOM 854 O O . ARG A 1 107 ? -3.531 -1.604 15.75 1 95.06 107 ARG A O 1
ATOM 861 N N . LEU A 1 108 ? -3.525 0.627 15.641 1 97.75 108 LEU A N 1
ATOM 862 C CA . LEU A 1 108 ? -4.574 0.763 16.641 1 97.75 108 LEU A CA 1
ATOM 863 C C . LEU A 1 108 ? -5.906 0.237 16.109 1 97.75 108 LEU A C 1
ATOM 865 O O . LEU A 1 108 ? -6.656 -0.412 16.844 1 97.75 108 LEU A O 1
ATOM 869 N N . GLY A 1 109 ? -6.211 0.519 14.82 1 96.06 109 GLY A N 1
ATOM 870 C CA . GLY A 1 109 ? -7.477 0.096 14.242 1 96.06 109 GLY A CA 1
ATOM 871 C C . GLY A 1 109 ? -7.633 -1.411 14.188 1 96.06 109 GLY A C 1
ATOM 872 O O . GLY A 1 109 ? -8.719 -1.937 14.445 1 96.06 109 GLY A O 1
ATOM 873 N N . MET A 1 110 ? -6.562 -2.133 13.828 1 93.69 110 MET A N 1
ATOM 874 C CA . MET A 1 110 ? -6.621 -3.59 13.75 1 93.69 110 MET A CA 1
ATOM 875 C C . MET A 1 110 ? -6.762 -4.199 15.141 1 93.69 110 MET A C 1
ATOM 877 O O . MET A 1 110 ? -7.402 -5.238 15.305 1 93.69 110 MET A O 1
ATOM 881 N N . ARG A 1 111 ? -6.219 -3.547 16.156 1 95.44 111 ARG A N 1
ATOM 882 C CA . ARG A 1 111 ? -6.297 -4.027 17.531 1 95.44 111 ARG A CA 1
ATOM 883 C C . ARG A 1 111 ? -7.656 -3.705 18.141 1 95.44 111 ARG A C 1
ATOM 885 O O . ARG A 1 111 ? -8.133 -4.43 19.016 1 95.44 111 ARG A O 1
ATOM 892 N N . HIS A 1 112 ? -8.227 -2.57 17.703 1 97.88 112 HIS A N 1
ATOM 893 C CA . HIS A 1 112 ? -9.492 -2.092 18.234 1 97.88 112 HIS A CA 1
ATOM 894 C C . HIS A 1 112 ? -10.477 -1.775 17.109 1 97.88 112 HIS A C 1
ATOM 896 O O . HIS A 1 112 ? -10.844 -0.616 16.906 1 97.88 112 HIS A O 1
ATOM 902 N N . PRO A 1 113 ? -11.008 -2.752 16.5 1 96.31 113 PRO A N 1
ATOM 903 C CA . PRO A 1 113 ? -11.883 -2.482 15.359 1 96.31 113 PRO A CA 1
ATOM 904 C C . PRO A 1 113 ? -13.133 -1.695 15.742 1 96.31 113 PRO A C 1
ATOM 906 O O . PRO A 1 113 ? -13.719 -1.011 14.906 1 96.31 113 PRO A O 1
ATOM 909 N N . ASP A 1 114 ? -13.469 -1.684 17.031 1 97.75 114 ASP A N 1
ATOM 910 C CA . ASP A 1 114 ? -14.695 -1.04 17.5 1 97.75 114 ASP A CA 1
ATOM 911 C C . ASP A 1 114 ? -14.547 0.48 17.5 1 97.75 114 ASP A C 1
ATOM 913 O O . ASP A 1 114 ? -15.539 1.203 17.641 1 97.75 114 ASP A O 1
ATOM 917 N N . VAL A 1 115 ? -13.328 0.991 17.297 1 98.69 115 VAL A N 1
ATOM 918 C CA . VAL A 1 115 ? -13.156 2.439 17.344 1 98.69 115 VAL A CA 1
ATOM 919 C C . VAL A 1 115 ? -12.898 2.979 15.945 1 98.69 115 VAL A C 1
ATOM 921 O O . VAL A 1 115 ? -12.609 4.164 15.773 1 98.69 115 VAL A O 1
ATOM 924 N N . THR A 1 116 ? -13.008 2.115 14.93 1 97.88 116 THR A N 1
ATOM 925 C CA . THR A 1 116 ? -12.68 2.498 13.562 1 97.88 116 THR A CA 1
ATOM 926 C C . THR A 1 116 ? -13.922 2.979 12.82 1 97.88 116 THR A C 1
ATOM 928 O O . THR A 1 116 ? -15.031 2.91 13.352 1 97.88 116 THR A O 1
ATOM 931 N N . LEU A 1 117 ? -13.75 3.547 11.656 1 97.94 117 LEU A N 1
ATOM 932 C CA . LEU A 1 117 ? -14.867 3.854 10.773 1 97.94 117 LEU A CA 1
ATOM 933 C C . LEU A 1 117 ? -15.656 2.592 10.438 1 97.94 117 LEU A C 1
ATOM 935 O O . LEU A 1 117 ? -15.07 1.526 10.234 1 97.94 117 LEU A O 1
ATOM 939 N N . THR A 1 118 ? -16.922 2.768 10.438 1 98.06 118 THR A N 1
ATOM 940 C CA . THR A 1 118 ? -17.812 1.685 10.039 1 98.06 118 THR A CA 1
ATOM 941 C C . THR A 1 118 ? -18.578 2.057 8.781 1 98.06 118 THR A C 1
ATOM 943 O O . THR A 1 118 ? -19.344 3.033 8.773 1 98.06 118 THR A O 1
ATOM 946 N N . SER A 1 119 ? -18.438 1.268 7.746 1 97.56 119 SER A N 1
ATOM 947 C CA . SER A 1 119 ? -19.125 1.572 6.488 1 97.56 119 SER A CA 1
ATOM 948 C C . SER A 1 119 ? -20.625 1.392 6.621 1 97.56 119 SER A C 1
ATOM 950 O O . SER A 1 119 ? -21.109 0.862 7.621 1 97.56 119 SER A O 1
ATOM 952 N N . ALA A 1 120 ? -21.344 1.806 5.617 1 98.06 120 ALA A N 1
ATOM 953 C CA . ALA A 1 120 ? -22.797 1.646 5.602 1 98.06 120 ALA A CA 1
ATOM 954 C C . ALA A 1 120 ? -23.188 0.17 5.578 1 98.06 120 ALA A C 1
ATOM 956 O O . ALA A 1 120 ? -24.312 -0.189 5.953 1 98.06 120 ALA A O 1
ATOM 957 N N . HIS A 1 121 ? -22.281 -0.688 5.191 1 97.62 121 HIS A N 1
ATOM 958 C CA . HIS A 1 121 ? -22.531 -2.123 5.129 1 97.62 121 HIS A CA 1
ATOM 959 C C . HIS A 1 121 ? -22.094 -2.818 6.41 1 97.62 121 HIS A C 1
ATOM 961 O O . HIS A 1 121 ? -22.25 -4.031 6.551 1 97.62 121 HIS A O 1
ATOM 967 N N . GLY A 1 122 ? -21.438 -2.047 7.277 1 96.88 122 GLY A N 1
ATOM 968 C CA . GLY A 1 122 ? -21.109 -2.584 8.586 1 96.88 122 GLY A CA 1
ATOM 969 C C . GLY A 1 122 ? -19.656 -3.027 8.695 1 96.88 122 GLY A C 1
ATOM 970 O O . GLY A 1 122 ? -19.266 -3.615 9.703 1 96.88 122 GLY A O 1
ATOM 971 N N . ASP A 1 123 ? -18.844 -2.689 7.711 1 96.38 123 ASP A N 1
ATOM 972 C CA . ASP A 1 123 ? -17.438 -3.059 7.723 1 96.38 123 ASP A CA 1
ATOM 973 C C . ASP A 1 123 ? -16.641 -2.146 8.656 1 96.38 123 ASP A C 1
ATOM 975 O O . ASP A 1 123 ? -16.891 -0.939 8.711 1 96.38 123 ASP A O 1
ATOM 979 N N . ASP A 1 124 ? -15.656 -2.689 9.344 1 95.62 124 ASP A N 1
ATOM 980 C CA . ASP A 1 124 ? -14.656 -1.884 10.031 1 95.62 124 ASP A CA 1
ATOM 981 C C . ASP A 1 124 ? -13.523 -1.489 9.094 1 95.62 124 ASP A C 1
ATOM 983 O O . ASP A 1 124 ? -12.812 -2.352 8.57 1 95.62 124 ASP A O 1
ATOM 987 N N . LEU A 1 125 ? -13.375 -0.274 8.812 1 95.88 125 LEU A N 1
ATOM 988 C CA . LEU A 1 125 ? -12.242 0.214 8.023 1 95.88 125 LEU A CA 1
ATOM 989 C C . LEU A 1 125 ? -11.031 0.471 8.914 1 95.88 125 LEU A C 1
ATOM 991 O O . LEU A 1 125 ? -10.797 1.604 9.344 1 95.88 125 LEU A O 1
ATOM 995 N N . VAL A 1 126 ? -10.203 -0.443 9.086 1 94.12 126 VAL A N 1
ATOM 996 C CA . VAL A 1 126 ? -9.25 -0.544 10.188 1 94.12 126 VAL A CA 1
ATOM 997 C C . VAL A 1 126 ? -8.125 0.467 9.984 1 94.12 126 VAL A C 1
ATOM 999 O O . VAL A 1 126 ? -7.34 0.722 10.906 1 94.12 126 VAL A O 1
ATOM 1002 N N . PHE A 1 127 ? -8.016 1.103 8.875 1 93.25 127 PHE A N 1
ATOM 1003 C CA . PHE A 1 127 ? -6.949 2.072 8.641 1 93.25 127 PHE A CA 1
ATOM 1004 C C . PHE A 1 127 ? -7.301 3.42 9.266 1 93.25 127 PHE A C 1
ATOM 1006 O O . PHE A 1 127 ? -6.438 4.281 9.422 1 93.25 127 PHE A O 1
ATOM 1013 N N . GLY A 1 128 ? -8.633 3.637 9.625 1 96 128 GLY A N 1
ATOM 1014 C CA . GLY A 1 128 ? -9.07 4.945 10.086 1 96 128 GLY A CA 1
ATOM 1015 C C . GLY A 1 128 ? -9.859 4.887 11.383 1 96 128 GLY A C 1
ATOM 1016 O O . GLY A 1 128 ? -10.906 4.238 11.445 1 96 128 GLY A O 1
ATOM 1017 N N . LEU A 1 129 ? -9.414 5.562 12.414 1 98.31 129 LEU A N 1
ATOM 1018 C CA . LEU A 1 129 ? -10.164 5.73 13.648 1 98.31 129 LEU A CA 1
ATOM 1019 C C . LEU A 1 129 ? -11.273 6.762 13.477 1 98.31 129 LEU A C 1
ATOM 1021 O O . LEU A 1 129 ? -11.109 7.746 12.758 1 98.31 129 LEU A O 1
ATOM 1025 N N . CYS A 1 130 ? -12.398 6.566 14.102 1 98.69 130 CYS A N 1
ATOM 1026 C CA . CYS A 1 130 ? -13.516 7.492 13.953 1 98.69 130 CYS A CA 1
ATOM 1027 C C . CYS A 1 130 ? -13.422 8.625 14.969 1 98.69 130 CYS A C 1
ATOM 1029 O O . CYS A 1 130 ? -13.492 8.383 16.172 1 98.69 130 CYS A O 1
ATOM 1031 N N . PRO A 1 131 ? -13.414 9.812 14.539 1 98.38 131 PRO A N 1
ATOM 1032 C CA . PRO A 1 131 ? -13.289 10.938 15.469 1 98.38 131 PRO A CA 1
ATOM 1033 C C . PRO A 1 131 ? -14.57 11.195 16.266 1 98.38 131 PRO A C 1
ATOM 1035 O O . PRO A 1 131 ? -14.602 12.062 17.141 1 98.38 131 PRO A O 1
ATOM 1038 N N . SER A 1 132 ? -15.625 10.445 15.969 1 98.62 132 SER A N 1
ATOM 1039 C CA . SER A 1 132 ? -16.844 10.555 16.75 1 98.62 132 SER A CA 1
ATOM 1040 C C . SER A 1 132 ? -16.781 9.664 18 1 98.62 132 SER A C 1
ATOM 1042 O O . SER A 1 132 ? -17.594 9.805 18.906 1 98.62 132 SER A O 1
ATOM 1044 N N . ASN A 1 133 ? -15.938 8.719 18 1 98.75 133 ASN A N 1
ATOM 1045 C CA . ASN A 1 133 ? -15.773 7.793 19.109 1 98.75 133 ASN A CA 1
ATOM 1046 C C . ASN A 1 133 ? -15.078 8.461 20.297 1 98.75 133 ASN A C 1
ATOM 1048 O O . ASN A 1 133 ? -13.977 9 20.156 1 98.75 133 ASN A O 1
ATOM 1052 N N . PRO A 1 134 ? -15.617 8.375 21.484 1 98.62 134 PRO A N 1
ATOM 1053 C CA . PRO A 1 134 ? -15.031 9.07 22.625 1 98.62 134 PRO A CA 1
ATOM 1054 C C . PRO A 1 134 ? -13.625 8.578 22.969 1 98.62 134 PRO A C 1
ATOM 1056 O O . PRO A 1 134 ? -12.789 9.359 23.422 1 98.62 134 PRO A O 1
ATOM 1059 N N . ASP A 1 135 ? -13.344 7.312 22.812 1 98.81 135 ASP A N 1
ATOM 1060 C CA . ASP A 1 135 ? -11.992 6.801 23.047 1 98.81 135 ASP A CA 1
ATOM 1061 C C . ASP A 1 135 ? -10.992 7.426 22.078 1 98.81 135 ASP A C 1
ATOM 1063 O O . ASP A 1 135 ? -9.852 7.715 22.438 1 98.81 135 ASP A O 1
ATOM 1067 N N . VAL A 1 136 ? -11.438 7.609 20.844 1 98.88 136 VAL A N 1
ATOM 1068 C CA . VAL A 1 136 ? -10.578 8.227 19.844 1 98.88 136 VAL A CA 1
ATOM 1069 C C . VAL A 1 136 ? -10.398 9.711 20.156 1 98.88 136 VAL A C 1
ATOM 1071 O O . VAL A 1 136 ? -9.289 10.242 20.031 1 98.88 136 VAL A O 1
ATOM 1074 N N . GLN A 1 137 ? -11.469 10.352 20.547 1 98.88 137 GLN A N 1
ATOM 1075 C CA . GLN A 1 137 ? -11.359 11.758 20.938 1 98.88 137 GLN A CA 1
ATOM 1076 C C . GLN A 1 137 ? -10.375 11.945 22.078 1 98.88 137 GLN A C 1
ATOM 1078 O O . GLN A 1 137 ? -9.539 12.844 22.047 1 98.88 137 GLN A O 1
ATOM 1083 N N . HIS A 1 138 ? -10.508 11.094 23.062 1 98.81 138 HIS A N 1
ATOM 1084 C CA . HIS A 1 138 ? -9.578 11.148 24.188 1 98.81 138 HIS A CA 1
ATOM 1085 C C . HIS A 1 138 ? -8.148 10.914 23.734 1 98.81 138 HIS A C 1
ATOM 1087 O O . HIS A 1 138 ? -7.23 11.609 24.156 1 98.81 138 HIS A O 1
ATOM 1093 N N . TYR A 1 139 ? -7.957 9.984 22.875 1 98.88 139 TYR A N 1
ATOM 1094 C CA . TYR A 1 139 ? -6.645 9.664 22.312 1 98.88 139 TYR A CA 1
ATOM 1095 C C . TYR A 1 139 ? -6.039 10.867 21.609 1 98.88 139 TYR A C 1
ATOM 1097 O O . TYR A 1 139 ? -4.895 11.242 21.875 1 98.88 139 TYR A O 1
ATOM 1105 N N . LEU A 1 140 ? -6.812 11.508 20.75 1 98.88 140 LEU A N 1
ATOM 1106 C CA . LEU A 1 140 ? -6.324 12.625 19.953 1 98.88 140 LEU A CA 1
ATOM 1107 C C . LEU A 1 140 ? -6.023 13.836 20.828 1 98.88 140 LEU A C 1
ATOM 1109 O O . LEU A 1 140 ? -5 14.5 20.641 1 98.88 140 LEU A O 1
ATOM 1113 N N . THR A 1 141 ? -6.879 14.102 21.75 1 98.81 141 THR A N 1
ATOM 1114 C CA . THR A 1 141 ? -6.668 15.234 22.641 1 98.81 141 THR A CA 1
ATOM 1115 C C . THR A 1 141 ? -5.469 14.992 23.562 1 98.81 141 THR A C 1
ATOM 1117 O O . THR A 1 141 ? -4.672 15.906 23.797 1 98.81 141 THR A O 1
ATOM 1120 N N . ALA A 1 142 ? -5.352 13.789 24.078 1 98.81 142 ALA A N 1
ATOM 1121 C CA . ALA A 1 142 ? -4.199 13.438 24.906 1 98.81 142 ALA A CA 1
ATOM 1122 C C . ALA A 1 142 ? -2.902 13.531 24.109 1 98.81 142 ALA A C 1
ATOM 1124 O O . ALA A 1 142 ? -1.87 13.953 24.641 1 98.81 142 ALA A O 1
ATOM 1125 N N . LEU A 1 143 ? -2.936 13.117 22.859 1 98.88 143 LEU A N 1
ATOM 1126 C CA . LEU A 1 143 ? -1.766 13.18 21.984 1 98.88 143 LEU A CA 1
ATOM 1127 C C . LEU A 1 143 ? -1.291 14.625 21.812 1 98.88 143 LEU A C 1
ATOM 1129 O O . LEU A 1 143 ? -0.101 14.906 21.969 1 98.88 143 LEU A O 1
ATOM 1133 N N . VAL A 1 144 ? -2.229 15.508 21.531 1 98.75 144 VAL A N 1
ATOM 1134 C CA . VAL A 1 144 ? -1.9 16.922 21.359 1 98.75 144 VAL A CA 1
ATOM 1135 C C . VAL A 1 144 ? -1.373 17.484 22.672 1 98.75 144 VAL A C 1
ATOM 1137 O O . VAL A 1 144 ? -0.369 18.203 22.688 1 98.75 144 VAL A O 1
ATOM 1140 N N . ARG A 1 145 ? -2.004 17.156 23.781 1 98.5 145 ARG A N 1
ATOM 1141 C CA . ARG A 1 145 ? -1.566 17.625 25.094 1 98.5 145 ARG A CA 1
ATOM 1142 C C . ARG A 1 145 ? -0.15 17.141 25.391 1 98.5 145 ARG A C 1
ATOM 1144 O O . ARG A 1 145 ? 0.687 17.922 25.859 1 98.5 145 ARG A O 1
ATOM 1151 N N . ASP A 1 146 ? 0.08 15.883 25.1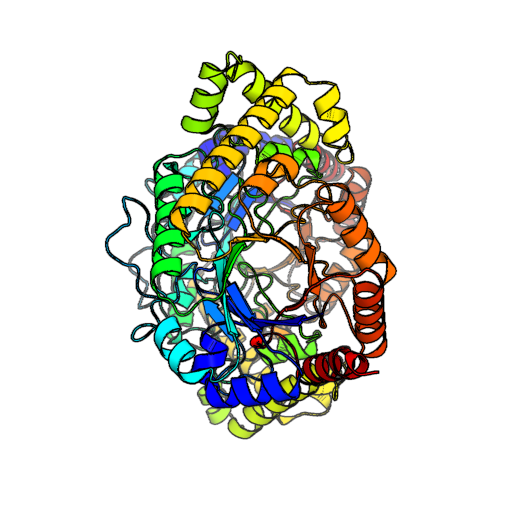72 1 98.5 146 ASP A N 1
ATOM 1152 C CA . ASP A 1 146 ? 1.381 15.273 25.422 1 98.5 146 ASP A CA 1
ATOM 1153 C C . ASP A 1 146 ? 2.479 15.961 24.609 1 98.5 146 ASP A C 1
ATOM 1155 O O . ASP A 1 146 ? 3.533 16.312 25.156 1 98.5 146 ASP A O 1
ATOM 1159 N N . LEU A 1 147 ? 2.242 16.234 23.359 1 98.38 147 LEU A N 1
ATOM 1160 C CA . LEU A 1 147 ? 3.215 16.875 22.469 1 98.38 147 LEU A CA 1
ATOM 1161 C C . LEU A 1 147 ? 3.43 18.328 22.875 1 98.38 147 LEU A C 1
ATOM 1163 O O . LEU A 1 147 ? 4.562 18.812 22.875 1 98.38 147 LEU A O 1
ATOM 1167 N N . ALA A 1 148 ? 2.379 19 23.234 1 97.88 148 ALA A N 1
ATOM 1168 C CA . ALA A 1 148 ? 2.471 20.406 23.625 1 97.88 148 ALA A CA 1
ATOM 1169 C C . ALA A 1 148 ? 3.262 20.547 24.922 1 97.88 148 ALA A C 1
ATOM 1171 O O . ALA A 1 148 ? 3.938 21.562 25.125 1 97.88 148 ALA A O 1
ATOM 1172 N N . ALA A 1 149 ? 3.232 19.594 25.766 1 96.88 149 ALA A N 1
ATOM 1173 C CA . ALA A 1 149 ? 3.883 19.641 27.062 1 96.88 149 ALA A CA 1
ATOM 1174 C C . ALA A 1 149 ? 5.395 19.469 26.938 1 96.88 149 ALA A C 1
ATOM 1176 O O . ALA A 1 149 ? 6.145 19.797 27.859 1 96.88 149 ALA A O 1
ATOM 1177 N N . ARG A 1 150 ? 5.984 18.969 25.891 1 93.12 150 ARG A N 1
ATOM 1178 C CA . ARG A 1 150 ? 7.406 18.688 25.703 1 93.12 150 ARG A CA 1
ATOM 1179 C C . ARG A 1 150 ? 8.188 19.984 25.5 1 93.12 150 ARG A C 1
ATOM 1181 O O . ARG A 1 150 ? 9.406 20.016 25.688 1 93.12 150 ARG A O 1
ATOM 1188 N N . GLU A 1 151 ? 7.719 21.062 25.266 1 85.44 151 GLU A N 1
ATOM 1189 C CA . GLU A 1 151 ? 8.266 22.406 25.172 1 85.44 151 GLU A CA 1
ATOM 1190 C C . GLU A 1 151 ? 9.289 22.516 24.047 1 85.44 151 GLU A C 1
ATOM 1192 O O . GLU A 1 151 ? 9.984 23.531 23.922 1 85.44 151 GLU A O 1
ATOM 1197 N N . HIS A 1 152 ? 9.469 21.438 23.266 1 91.56 152 HIS A N 1
ATOM 1198 C CA . HIS A 1 152 ? 10.391 21.484 22.141 1 91.56 152 HIS A CA 1
ATOM 1199 C C . HIS A 1 152 ? 9.734 22.094 20.906 1 91.56 152 HIS A C 1
ATOM 1201 O O . HIS A 1 152 ? 10.422 22.594 20.016 1 91.56 152 HIS A O 1
ATOM 1207 N N . PHE A 1 153 ? 8.453 22.031 20.859 1 97.62 153 PHE A N 1
ATOM 1208 C CA . PHE A 1 153 ? 7.777 22.266 19.594 1 97.62 153 PHE A CA 1
ATOM 1209 C C . PHE A 1 153 ? 7.266 23.703 19.516 1 97.62 153 PHE A C 1
ATOM 1211 O O . PHE A 1 153 ? 6.578 24.172 20.422 1 97.62 153 PHE A O 1
ATOM 1218 N N . ASP A 1 154 ? 7.582 24.359 18.453 1 97.25 154 ASP A N 1
ATOM 1219 C CA . ASP A 1 154 ? 7.023 25.672 18.156 1 97.25 154 ASP A CA 1
ATOM 1220 C C . ASP A 1 154 ? 5.566 25.562 17.719 1 97.25 154 ASP A C 1
ATOM 1222 O O . ASP A 1 154 ? 4.773 26.469 17.938 1 97.25 154 ASP A O 1
ATOM 1226 N N . ARG A 1 155 ? 5.258 24.469 17.047 1 97.62 155 ARG A N 1
ATOM 1227 C CA . ARG A 1 155 ? 3.92 24.203 16.531 1 97.62 155 ARG A CA 1
ATOM 1228 C C . ARG A 1 155 ? 3.635 22.719 16.469 1 97.62 155 ARG A C 1
ATOM 1230 O O . ARG A 1 155 ? 4.559 21.891 16.516 1 97.62 155 ARG A O 1
ATOM 1237 N N . ILE A 1 156 ? 2.375 22.359 16.422 1 98.69 156 ILE A N 1
ATOM 1238 C CA . ILE A 1 156 ? 1.906 21 16.188 1 98.69 156 ILE A CA 1
ATOM 1239 C C . ILE A 1 156 ? 1.065 20.969 14.914 1 98.69 156 ILE A C 1
ATOM 1241 O O . ILE A 1 156 ? 0.096 21.719 14.773 1 98.69 156 ILE A O 1
ATOM 1245 N N . GLU A 1 157 ? 1.48 20.172 14.008 1 98.62 157 GLU A N 1
ATOM 1246 C CA . GLU A 1 157 ? 0.779 20 12.734 1 98.62 157 GLU A CA 1
ATOM 1247 C C . GLU A 1 157 ? -0.025 18.703 12.711 1 98.62 157 GLU A C 1
ATOM 1249 O O . GLU A 1 157 ? 0.539 17.625 12.844 1 98.62 157 GLU A O 1
ATOM 1254 N N . LEU A 1 158 ? -1.298 18.844 12.438 1 98.88 158 LEU A N 1
ATOM 1255 C CA . LEU A 1 158 ? -2.234 17.734 12.547 1 98.88 158 LEU A CA 1
ATOM 1256 C C . LEU A 1 158 ? -2.531 17.141 11.172 1 98.88 158 LEU A C 1
ATOM 1258 O O . LEU A 1 158 ? -3.188 17.766 10.344 1 98.88 158 LEU A O 1
ATOM 1262 N N . GLU A 1 159 ? -2.057 15.992 10.953 1 98.44 159 GLU A N 1
ATOM 1263 C CA . GLU A 1 159 ? -2.408 15.25 9.75 1 98.44 159 GLU A CA 1
ATOM 1264 C C . GLU A 1 159 ? -3.453 14.18 10.047 1 98.44 159 GLU A C 1
ATOM 1266 O O . GLU A 1 159 ? -3.275 13.367 10.953 1 98.44 159 GLU A O 1
ATOM 1271 N N . THR A 1 160 ? -4.5 14.125 9.289 1 97.5 160 THR A N 1
ATOM 1272 C CA . THR A 1 160 ? -5.582 13.156 9.359 1 97.5 160 THR A CA 1
ATOM 1273 C C . THR A 1 160 ? -6.207 13.133 10.75 1 97.5 160 THR A C 1
ATOM 1275 O O . THR A 1 160 ? -6.355 12.07 11.359 1 97.5 160 THR A O 1
ATOM 1278 N N . PHE A 1 161 ? -6.402 14.297 11.344 1 98.62 161 PHE A N 1
ATOM 1279 C CA . PHE A 1 161 ? -7.289 14.469 12.492 1 98.62 161 PHE A CA 1
ATOM 1280 C C . PHE A 1 161 ? -8.727 14.711 12.031 1 98.62 161 PHE A C 1
ATOM 1282 O O . PHE A 1 161 ? -9.305 15.758 12.328 1 98.62 161 PHE A O 1
ATOM 1289 N N . ASP A 1 162 ? -9.234 13.766 11.281 1 98.56 162 ASP A N 1
ATOM 1290 C CA . ASP A 1 162 ? -10.516 13.812 10.586 1 98.56 162 ASP A CA 1
ATOM 1291 C C . ASP A 1 162 ? -11.016 12.414 10.25 1 98.56 162 ASP A C 1
ATOM 1293 O O . ASP A 1 162 ? -10.477 11.422 10.75 1 98.56 162 ASP A O 1
ATOM 1297 N N . TYR A 1 163 ? -12.172 12.25 9.492 1 97.12 163 TYR A N 1
ATOM 1298 C CA . TYR A 1 163 ? -12.797 10.969 9.188 1 97.12 163 TYR A CA 1
ATOM 1299 C C . TYR A 1 163 ? -12.062 10.25 8.055 1 97.12 163 TYR A C 1
ATOM 1301 O O . TYR A 1 163 ? -12.508 9.203 7.586 1 97.12 163 TYR A O 1
ATOM 1309 N N . PHE A 1 164 ? -10.945 10.609 7.711 1 91.06 164 PHE A N 1
ATOM 1310 C CA . PHE A 1 164 ? -10.141 9.945 6.695 1 91.06 164 PHE A CA 1
ATOM 1311 C C . PHE A 1 164 ? -10.969 9.68 5.438 1 91.06 164 PHE A C 1
ATOM 1313 O O . PHE A 1 164 ? -11.906 10.422 5.137 1 91.06 164 PHE A O 1
ATOM 1320 N N . TYR A 1 165 ? -10.578 8.656 4.582 1 86.44 165 TYR A N 1
ATOM 1321 C CA . TYR A 1 165 ? -11.148 8.391 3.268 1 86.44 165 TYR A CA 1
ATOM 1322 C C . TYR A 1 165 ? -11.477 6.914 3.111 1 86.44 165 TYR A C 1
ATOM 1324 O O . TYR A 1 165 ? -10.852 6.059 3.742 1 86.44 165 TYR A O 1
ATOM 1332 N N . GLY A 1 166 ? -12.492 6.617 2.344 1 87.44 166 GLY A N 1
ATOM 1333 C CA . GLY A 1 166 ? -13.086 5.289 2.281 1 87.44 166 GLY A CA 1
ATOM 1334 C C . GLY A 1 166 ? -12.109 4.219 1.836 1 87.44 166 GLY A C 1
ATOM 1335 O O . GLY A 1 166 ? -12.109 3.107 2.367 1 87.44 166 GLY A O 1
ATOM 1336 N N . THR A 1 167 ? -11.203 4.559 0.905 1 86.69 167 THR A N 1
ATOM 1337 C CA . THR A 1 167 ? -10.273 3.561 0.394 1 86.69 167 THR A CA 1
ATOM 1338 C C . THR A 1 167 ? -8.93 3.65 1.119 1 86.69 167 THR A C 1
ATOM 1340 O O . THR A 1 167 ? -8.039 2.828 0.893 1 86.69 167 THR A O 1
ATOM 1343 N N . GLY A 1 168 ? -8.75 4.574 2.092 1 79.5 168 GLY A N 1
ATOM 1344 C CA . GLY A 1 168 ? -7.598 4.668 2.971 1 79.5 168 GLY A CA 1
ATOM 1345 C C . GLY A 1 168 ? -6.336 5.105 2.252 1 79.5 168 GLY A C 1
ATOM 1346 O O . GLY A 1 168 ? -5.25 5.109 2.838 1 79.5 168 GLY A O 1
ATOM 1347 N N . PHE A 1 169 ? -6.359 5.461 1.08 1 69.88 169 PHE A N 1
ATOM 1348 C CA . PHE A 1 169 ? -5.254 5.98 0.286 1 69.88 169 PHE A CA 1
ATOM 1349 C C . PHE A 1 169 ? -4.141 4.949 0.163 1 69.88 169 PHE A C 1
ATOM 1351 O O . PHE A 1 169 ? -2.961 5.285 0.266 1 69.88 169 PHE A O 1
ATOM 1358 N N . GLY A 1 170 ? -4.426 3.725 0.116 1 70.38 170 GLY A N 1
ATOM 1359 C CA . GLY A 1 170 ? -3.396 2.762 -0.241 1 70.38 170 GLY A CA 1
ATOM 1360 C C . GLY A 1 170 ? -3.02 1.84 0.902 1 70.38 170 GLY A C 1
ATOM 1361 O O . GLY A 1 170 ? -1.931 1.958 1.469 1 70.38 170 GLY A O 1
ATOM 1362 N N . TRP A 1 171 ? -3.814 1.064 1.252 1 76.31 171 TRP A N 1
ATOM 1363 C CA . TRP A 1 171 ? -3.492 0.004 2.201 1 76.31 171 TRP A CA 1
ATOM 1364 C C . TRP A 1 171 ? -2.592 -1.047 1.561 1 76.31 171 TRP A C 1
ATOM 1366 O O . TRP A 1 171 ? -2.336 -1.001 0.355 1 76.31 171 TRP A O 1
ATOM 1376 N N . HIS A 1 172 ? -2.119 -1.871 2.428 1 77.5 172 HIS A N 1
ATOM 1377 C CA . HIS A 1 172 ? -1.225 -2.947 2.014 1 77.5 172 HIS A CA 1
ATOM 1378 C C . HIS A 1 172 ? -1.906 -3.875 1.015 1 77.5 172 HIS A C 1
ATOM 1380 O O . HIS A 1 172 ? -2.797 -4.645 1.382 1 77.5 172 HIS A O 1
ATOM 1386 N N . HIS A 1 173 ? -1.564 -3.807 -0.3 1 85.94 173 HIS A N 1
ATOM 1387 C CA . HIS A 1 173 ? -2.086 -4.676 -1.348 1 85.94 173 HIS A CA 1
ATOM 1388 C C . HIS A 1 173 ? -3.604 -4.566 -1.451 1 85.94 173 HIS A C 1
ATOM 1390 O O . HIS A 1 173 ? -4.309 -5.574 -1.366 1 85.94 173 HIS A O 1
ATOM 1396 N N . GLN A 1 174 ? -4.062 -3.383 -1.624 1 90.19 174 GLN A N 1
ATOM 1397 C CA . GLN A 1 174 ? -5.484 -3.084 -1.772 1 90.19 174 GLN A CA 1
ATOM 1398 C C . GLN A 1 174 ? -6.02 -3.605 -3.102 1 90.19 174 GLN A C 1
ATOM 1400 O O . GLN A 1 174 ? -5.477 -3.295 -4.164 1 90.19 174 GLN A O 1
ATOM 1405 N N . LYS A 1 175 ? -7.035 -4.449 -3.027 1 94.56 175 LYS A N 1
ATOM 1406 C CA . LYS A 1 175 ? -7.68 -5.004 -4.215 1 94.56 175 LYS A CA 1
ATOM 1407 C C . LYS A 1 175 ? -9.117 -4.5 -4.348 1 94.56 175 LYS A C 1
ATOM 1409 O O . LYS A 1 175 ? -10.031 -5.039 -3.717 1 94.56 175 LYS A O 1
ATOM 1414 N N . ILE A 1 176 ? -9.281 -3.498 -5.172 1 95.25 176 ILE A N 1
ATOM 1415 C CA . ILE A 1 176 ? -10.586 -2.939 -5.504 1 95.25 176 ILE A CA 1
ATOM 1416 C C . ILE A 1 176 ? -10.797 -2.973 -7.016 1 95.25 176 ILE A C 1
ATOM 1418 O O . ILE A 1 176 ? -10.258 -2.131 -7.738 1 95.25 176 ILE A O 1
ATOM 1422 N N . HIS A 1 177 ? -11.539 -3.926 -7.496 1 97 177 HIS A N 1
ATOM 1423 C CA . HIS A 1 177 ? -11.688 -4.094 -8.938 1 97 177 HIS A CA 1
ATOM 1424 C C . HIS A 1 177 ? -13.062 -3.625 -9.406 1 97 177 HIS A C 1
ATOM 1426 O O . HIS A 1 177 ? -13.594 -4.137 -10.398 1 97 177 HIS A O 1
ATOM 1432 N N . ALA A 1 178 ? -13.609 -2.684 -8.633 1 95.62 178 ALA A N 1
ATOM 1433 C CA . ALA A 1 178 ? -14.805 -1.931 -9.008 1 95.62 178 ALA A CA 1
ATOM 1434 C C . ALA A 1 178 ? -14.484 -0.451 -9.195 1 95.62 178 ALA A C 1
ATOM 1436 O O . ALA A 1 178 ? -13.672 0.114 -8.461 1 95.62 178 ALA A O 1
ATOM 1437 N N . GLN A 1 179 ? -15.148 0.123 -10.141 1 95.19 179 GLN A N 1
ATOM 1438 C CA . GLN A 1 179 ? -14.992 1.561 -10.336 1 95.19 179 GLN A CA 1
ATOM 1439 C C . GLN A 1 179 ? -15.891 2.346 -9.375 1 95.19 179 GLN A C 1
ATOM 1441 O O . GLN A 1 179 ? -17.062 2.588 -9.672 1 95.19 179 GLN A O 1
ATOM 1446 N N . LEU A 1 180 ? -15.336 2.793 -8.359 1 95.94 180 LEU A N 1
ATOM 1447 C CA . LEU A 1 180 ? -16.141 3.428 -7.316 1 95.94 180 LEU A CA 1
ATOM 1448 C C . LEU A 1 180 ? -16.328 4.91 -7.609 1 95.94 180 LEU A C 1
ATOM 1450 O O . LEU A 1 180 ? -17.391 5.473 -7.305 1 95.94 180 LEU A O 1
ATOM 1454 N N . GLY A 1 181 ? -15.25 5.488 -8.297 1 95.75 181 GLY A N 1
ATOM 1455 C CA . GLY A 1 181 ? -15.281 6.938 -8.43 1 95.75 181 GLY A CA 1
ATOM 1456 C C . GLY A 1 181 ? -15.195 7.664 -7.102 1 95.75 181 GLY A C 1
ATOM 1457 O O . GLY A 1 181 ? -15.102 7.031 -6.051 1 95.75 181 GLY A O 1
ATOM 1458 N N . THR A 1 182 ? -15.242 8.977 -7.168 1 96.69 182 THR A N 1
ATOM 1459 C CA . THR A 1 182 ? -15.125 9.789 -5.969 1 96.69 182 THR A CA 1
ATOM 1460 C C . THR A 1 182 ? -16.344 9.609 -5.066 1 96.69 182 THR A C 1
ATOM 1462 O O . THR A 1 182 ? -16.203 9.508 -3.844 1 96.69 182 THR A O 1
ATOM 1465 N N . LEU A 1 183 ? -17.5 9.531 -5.68 1 97.88 183 LEU A N 1
ATOM 1466 C CA . LEU A 1 183 ? -18.719 9.352 -4.902 1 97.88 183 LEU A CA 1
ATOM 1467 C C . LEU A 1 183 ? -18.703 8.023 -4.148 1 97.88 183 LEU A C 1
ATOM 1469 O O . LEU A 1 183 ? -18.953 7.988 -2.943 1 97.88 183 LEU A O 1
ATOM 1473 N N . GLY A 1 184 ? -18.406 6.934 -4.898 1 97.44 184 GLY A N 1
ATOM 1474 C CA . GLY A 1 184 ? -18.344 5.629 -4.262 1 97.44 184 GLY A CA 1
ATOM 1475 C C . GLY A 1 184 ? -17.344 5.562 -3.127 1 97.44 184 GLY A C 1
ATOM 1476 O O . GLY A 1 184 ? -17.625 5 -2.066 1 97.44 184 GLY A O 1
ATOM 1477 N N . GLU A 1 185 ? -16.188 6.156 -3.33 1 96.25 185 GLU A N 1
ATOM 1478 C CA . GLU A 1 185 ? -15.164 6.176 -2.293 1 96.25 185 GLU A CA 1
ATOM 1479 C C . GLU A 1 185 ? -15.617 6.984 -1.082 1 96.25 185 GLU A C 1
ATOM 1481 O O . GLU A 1 185 ? -15.352 6.605 0.06 1 96.25 185 GLU A O 1
ATOM 1486 N N . PHE A 1 186 ? -16.281 8.086 -1.316 1 97.5 186 PHE A N 1
ATOM 1487 C CA . PHE A 1 186 ? -16.812 8.906 -0.241 1 97.5 186 PHE A CA 1
ATOM 1488 C C . PHE A 1 186 ? -17.844 8.133 0.574 1 97.5 186 PHE A C 1
ATOM 1490 O O . PHE A 1 186 ? -17.766 8.086 1.803 1 97.5 186 PHE A O 1
ATOM 1497 N N . LEU A 1 187 ? -18.734 7.504 -0.108 1 98.06 187 LEU A N 1
ATOM 1498 C CA . LEU A 1 187 ? -19.828 6.797 0.555 1 98.06 187 LEU A CA 1
ATOM 1499 C C . LEU A 1 187 ? -19.312 5.578 1.311 1 98.06 187 LEU A C 1
ATOM 1501 O O . LEU A 1 187 ? -19.812 5.238 2.379 1 98.06 187 LEU A O 1
ATOM 1505 N N . LEU A 1 188 ? -18.281 4.977 0.761 1 96.75 188 LEU A N 1
ATOM 1506 C CA . LEU A 1 188 ? -17.656 3.846 1.441 1 96.75 188 LEU A CA 1
ATOM 1507 C C . LEU A 1 188 ? -17.062 4.277 2.775 1 96.75 188 LEU A C 1
ATOM 1509 O O . LEU A 1 188 ? -17.062 3.512 3.742 1 96.75 188 LEU A O 1
ATOM 1513 N N . GLY A 1 189 ? -16.625 5.512 2.857 1 96.25 189 GLY A N 1
ATOM 1514 C CA . GLY A 1 189 ? -15.938 6.008 4.039 1 96.25 189 GLY A CA 1
ATOM 1515 C C . GLY A 1 189 ? -16.859 6.742 5 1 96.25 189 GLY A C 1
ATOM 1516 O O . GLY A 1 189 ? -16.422 7.148 6.082 1 96.25 189 GLY A O 1
ATOM 1517 N N . LEU A 1 190 ? -18.094 6.984 4.586 1 98.25 190 LEU A N 1
ATOM 1518 C CA . LEU A 1 190 ? -19.047 7.633 5.492 1 98.25 190 LEU A CA 1
ATOM 1519 C C . LEU A 1 190 ? -19.359 6.73 6.684 1 98.25 190 LEU A C 1
ATOM 1521 O O . LEU A 1 190 ? -19.938 5.656 6.52 1 98.25 190 LEU A O 1
ATOM 1525 N N . CYS A 1 191 ? -19.031 7.152 7.879 1 98.56 191 CYS A N 1
ATOM 1526 C CA . CYS A 1 191 ? -19 6.289 9.055 1 98.56 191 CYS A CA 1
ATOM 1527 C C . CYS A 1 191 ? -20.391 6.164 9.664 1 98.56 191 CYS A C 1
ATOM 1529 O O . CYS A 1 191 ? -21.062 7.168 9.898 1 98.56 191 CYS A O 1
ATOM 1531 N N . PHE A 1 192 ? -20.781 4.949 9.977 1 98.62 192 PHE A N 1
ATOM 1532 C CA . PHE A 1 192 ? -22.031 4.652 10.656 1 98.62 192 PHE A CA 1
ATOM 1533 C C . PHE A 1 192 ? -21.797 3.863 11.938 1 98.62 192 PHE A C 1
ATOM 1535 O O . PHE A 1 192 ? -22.562 2.965 12.273 1 98.62 192 PHE A O 1
ATOM 1542 N N . CYS A 1 193 ? -20.672 4.098 12.578 1 98.38 193 CYS A N 1
ATOM 1543 C CA . CYS A 1 193 ? -20.453 3.479 13.883 1 98.38 193 CYS A CA 1
ATOM 1544 C C . CYS A 1 193 ? -21.516 3.924 14.883 1 98.38 193 CYS A C 1
ATOM 1546 O O . CYS A 1 193 ? -22.297 4.824 14.594 1 98.38 193 CYS A O 1
ATOM 1548 N N . ASP A 1 194 ? -21.516 3.355 16.047 1 98.38 194 ASP A N 1
ATOM 1549 C CA . ASP A 1 194 ? -22.547 3.615 17.047 1 98.38 194 ASP A CA 1
ATOM 1550 C C . ASP A 1 194 ? -22.562 5.086 17.453 1 98.38 194 ASP A C 1
ATOM 1552 O O . ASP A 1 194 ? -23.625 5.668 17.672 1 98.38 194 ASP A O 1
ATOM 1556 N N . HIS A 1 195 ? -21.453 5.664 17.484 1 98.75 195 HIS A N 1
ATOM 1557 C CA . HIS A 1 195 ? -21.344 7.039 17.953 1 98.75 195 HIS A CA 1
ATOM 1558 C C . HIS A 1 195 ? -21.812 8.023 16.891 1 98.75 195 HIS A C 1
ATOM 1560 O O . HIS A 1 195 ? -22.5 9 17.188 1 98.75 195 HIS A O 1
ATOM 1566 N N . CYS A 1 196 ? -21.406 7.793 15.641 1 98.69 196 CYS A N 1
ATOM 1567 C CA . CYS A 1 196 ? -21.906 8.625 14.547 1 98.69 196 CYS A CA 1
ATOM 1568 C C . CYS A 1 196 ? -23.422 8.516 14.445 1 98.69 196 CYS A C 1
ATOM 1570 O O . CYS A 1 196 ? -24.109 9.523 14.289 1 98.69 196 CYS A O 1
ATOM 1572 N N . ARG A 1 197 ? -23.906 7.324 14.555 1 98.62 197 ARG A N 1
ATOM 1573 C CA . ARG A 1 197 ? -25.344 7.094 14.461 1 98.62 197 ARG A CA 1
ATOM 1574 C C . ARG A 1 197 ? -26.094 7.789 15.602 1 98.62 197 ARG A C 1
ATOM 1576 O O . ARG A 1 197 ? -27.109 8.438 15.375 1 98.62 197 ARG A O 1
ATOM 1583 N N . SER A 1 198 ? -25.578 7.641 16.797 1 98.5 198 SER A N 1
ATOM 1584 C CA . SER A 1 198 ? -26.219 8.234 17.953 1 98.5 198 SER A CA 1
ATOM 1585 C C . SER A 1 198 ? -26.25 9.758 17.844 1 98.5 198 SER A C 1
ATOM 1587 O O . SER A 1 198 ? -27.281 10.383 18.141 1 98.5 198 SER A O 1
ATOM 1589 N N . THR A 1 199 ? -25.141 10.344 17.453 1 98.31 199 THR A N 1
ATOM 1590 C CA . THR A 1 199 ? -25.062 11.797 17.312 1 98.31 199 THR A CA 1
ATOM 1591 C C . THR A 1 199 ? -26.078 12.289 16.281 1 98.31 199 THR A C 1
ATOM 1593 O O . THR A 1 199 ? -26.766 13.297 16.5 1 98.31 199 THR A O 1
ATOM 1596 N N . ALA A 1 200 ? -26.188 11.602 15.195 1 98.44 200 ALA A N 1
ATOM 1597 C CA . ALA A 1 200 ? -27.125 11.969 14.141 1 98.44 200 ALA A CA 1
ATOM 1598 C C . ALA A 1 200 ? -28.578 11.773 14.609 1 98.44 200 ALA A C 1
ATOM 1600 O O . ALA A 1 200 ? -29.438 12.594 14.312 1 98.44 200 ALA A O 1
ATOM 1601 N N . ALA A 1 201 ? -28.812 10.688 15.328 1 98.5 201 ALA A N 1
ATOM 1602 C CA . ALA A 1 201 ? -30.156 10.43 15.867 1 98.5 201 ALA A CA 1
ATOM 1603 C C . ALA A 1 201 ? -30.578 11.523 16.844 1 98.5 201 ALA A C 1
ATOM 1605 O O . ALA A 1 201 ? -31.719 11.969 16.844 1 98.5 201 ALA A O 1
ATOM 1606 N N . ASP A 1 202 ? -29.688 11.914 17.703 1 98.19 202 ASP A N 1
ATOM 1607 C CA . ASP A 1 202 ? -29.938 12.977 18.672 1 98.19 202 ASP A CA 1
ATOM 1608 C C . ASP A 1 202 ? -30.297 14.281 17.969 1 98.19 202 ASP A C 1
ATOM 1610 O O . ASP A 1 202 ? -31.031 15.109 18.516 1 98.19 202 ASP A O 1
ATOM 1614 N N . ALA A 1 203 ? -29.797 14.445 16.766 1 97.69 203 ALA A N 1
ATOM 1615 C CA . ALA A 1 203 ? -30.094 15.641 15.977 1 97.69 203 ALA A CA 1
ATOM 1616 C C . ALA A 1 203 ? -31.391 15.5 15.211 1 97.69 203 ALA A C 1
ATOM 1618 O O . ALA A 1 203 ? -31.781 16.406 14.469 1 97.69 203 ALA A O 1
ATOM 1619 N N . GLY A 1 204 ? -32 14.328 15.258 1 97.81 204 GLY A N 1
ATOM 1620 C CA . GLY A 1 204 ? -33.344 14.148 14.727 1 97.81 204 GLY A CA 1
ATOM 1621 C C . GLY A 1 204 ? -33.344 13.469 13.367 1 97.81 204 GLY A C 1
ATOM 1622 O O . GLY A 1 204 ? -34.375 13.43 12.695 1 97.81 204 GLY A O 1
ATOM 1623 N N . LEU A 1 205 ? -32.281 12.922 12.961 1 98.25 205 LEU A N 1
ATOM 1624 C CA . LEU A 1 205 ? -32.219 12.297 11.641 1 98.25 205 LEU A CA 1
ATOM 1625 C C . LEU A 1 205 ? -32.688 10.852 11.703 1 98.25 205 LEU A C 1
ATOM 1627 O O . LEU A 1 205 ? -32.531 10.18 12.727 1 98.25 205 LEU A O 1
ATOM 1631 N N . ASP A 1 206 ? -33.312 10.375 10.664 1 98.31 206 ASP A N 1
ATOM 1632 C CA . ASP A 1 206 ? -33.531 8.945 10.461 1 98.31 206 ASP A CA 1
ATOM 1633 C C . ASP A 1 206 ? -32.281 8.242 9.969 1 98.31 206 ASP A C 1
ATOM 1635 O O . ASP A 1 206 ? -32.094 8.047 8.766 1 98.31 206 ASP A O 1
ATOM 1639 N N . VAL A 1 207 ? -31.5 7.828 10.875 1 98.44 207 VAL A N 1
ATOM 1640 C CA . VAL A 1 207 ? -30.156 7.324 10.602 1 98.44 207 VAL A CA 1
ATOM 1641 C C . VAL A 1 207 ? -30.25 6.082 9.719 1 98.44 207 VAL A C 1
ATOM 1643 O O . VAL A 1 207 ? -29.406 5.879 8.836 1 98.44 207 VAL A O 1
ATOM 1646 N N . GLU A 1 208 ? -31.219 5.254 9.977 1 98.25 208 GLU A N 1
ATOM 1647 C CA . GLU A 1 208 ? -31.344 4.035 9.18 1 98.25 208 GLU A CA 1
ATOM 1648 C C . GLU A 1 208 ? -31.656 4.359 7.723 1 98.25 208 GLU A C 1
ATOM 1650 O O . GLU A 1 208 ? -31.172 3.686 6.812 1 98.25 208 GLU A O 1
ATOM 1655 N N . GLN A 1 209 ? -32.438 5.316 7.539 1 98.5 209 GLN A N 1
ATOM 1656 C CA . GLN A 1 209 ? -32.719 5.754 6.172 1 98.5 209 GLN A CA 1
ATOM 1657 C C . GLN A 1 209 ? -31.438 6.25 5.496 1 98.5 209 GLN A C 1
ATOM 1659 O O . GLN A 1 209 ? -31.188 5.945 4.324 1 98.5 209 GLN A O 1
ATOM 1664 N N . VAL A 1 210 ? -30.672 7.059 6.242 1 98.81 210 VAL A N 1
ATOM 1665 C CA . VAL A 1 210 ? -29.406 7.566 5.715 1 98.81 210 VAL A CA 1
ATOM 1666 C C . VAL A 1 210 ? -28.5 6.395 5.328 1 98.81 210 VAL A C 1
ATOM 1668 O O . VAL A 1 210 ? -28 6.34 4.207 1 98.81 210 VAL A O 1
ATOM 1671 N N . ARG A 1 211 ? -28.328 5.477 6.23 1 98.69 211 ARG A N 1
ATOM 1672 C CA . ARG A 1 211 ? -27.453 4.332 6.027 1 98.69 211 ARG A CA 1
ATOM 1673 C C . ARG A 1 211 ? -27.875 3.52 4.809 1 98.69 211 ARG A C 1
ATOM 1675 O O . ARG A 1 211 ? -27.047 3.164 3.969 1 98.69 211 ARG A O 1
ATOM 1682 N N . ARG A 1 212 ? -29.156 3.221 4.699 1 98.56 212 ARG A N 1
ATOM 1683 C CA . ARG A 1 212 ? -29.688 2.443 3.586 1 98.56 212 ARG A CA 1
ATOM 1684 C C . ARG A 1 212 ? -29.438 3.154 2.258 1 98.56 212 ARG A C 1
ATOM 1686 O O . ARG A 1 212 ? -29.047 2.525 1.276 1 98.56 212 ARG A O 1
ATOM 1693 N N . THR A 1 213 ? -29.688 4.426 2.299 1 98.75 213 THR A N 1
ATOM 1694 C CA . THR A 1 213 ? -29.484 5.215 1.092 1 98.75 213 THR A CA 1
ATOM 1695 C C . THR A 1 213 ? -28.016 5.152 0.648 1 98.75 213 THR A C 1
ATOM 1697 O O . THR A 1 213 ? -27.734 4.965 -0.536 1 98.75 213 THR A O 1
ATOM 1700 N N . VAL A 1 214 ? -27.125 5.277 1.56 1 98.69 214 VAL A N 1
ATOM 1701 C CA . VAL A 1 214 ? -25.688 5.254 1.278 1 98.69 214 VAL A CA 1
ATOM 1702 C C . VAL A 1 214 ? -25.297 3.875 0.763 1 98.69 214 VAL A C 1
ATOM 1704 O O . VAL A 1 214 ? -24.625 3.762 -0.27 1 98.69 214 VAL A O 1
ATOM 1707 N N . ALA A 1 215 ? -25.719 2.846 1.427 1 98.38 215 ALA A N 1
ATOM 1708 C CA . ALA A 1 215 ? -25.391 1.477 1.04 1 98.38 215 ALA A CA 1
ATOM 1709 C C . ALA A 1 215 ? -25.922 1.16 -0.359 1 98.38 215 ALA A C 1
ATOM 1711 O O . ALA A 1 215 ? -25.188 0.62 -1.192 1 98.38 215 ALA A O 1
ATOM 1712 N N . GLU A 1 216 ? -27.141 1.555 -0.6 1 98.38 216 GLU A N 1
ATOM 1713 C CA . GLU A 1 216 ? -27.766 1.268 -1.888 1 98.38 216 GLU A CA 1
ATOM 1714 C C . GLU A 1 216 ? -27.094 2.049 -3.014 1 98.38 216 GLU A C 1
ATOM 1716 O O . GLU A 1 216 ? -26.953 1.543 -4.129 1 98.38 216 GLU A O 1
ATOM 1721 N N . THR A 1 217 ? -26.75 3.279 -2.701 1 98.62 217 THR A N 1
ATOM 1722 C CA . THR A 1 217 ? -26.078 4.09 -3.709 1 98.62 217 THR A CA 1
ATOM 1723 C C . THR A 1 217 ? -24.703 3.498 -4.051 1 98.62 217 THR A C 1
ATOM 1725 O O . THR A 1 217 ? -24.344 3.412 -5.227 1 98.62 217 THR A O 1
ATOM 1728 N N . LEU A 1 218 ? -23.953 3.088 -3.049 1 97.94 218 LEU A N 1
ATOM 1729 C CA . LEU A 1 218 ? -22.656 2.465 -3.289 1 97.94 218 LEU A CA 1
ATOM 1730 C C . LEU A 1 218 ? -22.812 1.216 -4.152 1 97.94 218 LEU A C 1
ATOM 1732 O O . LEU A 1 218 ? -22.047 1.024 -5.109 1 97.94 218 LEU A O 1
ATOM 1736 N N . ASP A 1 219 ? -23.781 0.408 -3.828 1 98.12 219 ASP A N 1
ATOM 1737 C CA . ASP A 1 219 ? -24.031 -0.799 -4.609 1 98.12 219 ASP A CA 1
ATOM 1738 C C . ASP A 1 219 ? -24.406 -0.454 -6.047 1 98.12 219 ASP A C 1
ATOM 1740 O O . ASP A 1 219 ? -24.016 -1.152 -6.984 1 98.12 219 ASP A O 1
ATOM 1744 N N . ALA A 1 220 ? -25.141 0.593 -6.188 1 98.38 220 ALA A N 1
ATOM 1745 C CA . ALA A 1 220 ? -25.562 1.023 -7.516 1 98.38 220 ALA A CA 1
ATOM 1746 C C . ALA A 1 220 ? -24.375 1.53 -8.328 1 98.38 220 ALA A C 1
ATOM 1748 O O . ALA A 1 220 ? -24.328 1.335 -9.547 1 98.38 220 ALA A O 1
ATOM 1749 N N . VAL A 1 221 ? -23.438 2.229 -7.676 1 98 221 VAL A N 1
ATOM 1750 C CA . VAL A 1 221 ? -22.219 2.67 -8.344 1 98 221 VAL A CA 1
ATOM 1751 C C . VAL A 1 221 ? -21.406 1.456 -8.805 1 98 221 VAL A C 1
ATOM 1753 O O . VAL A 1 221 ? -20.969 1.401 -9.953 1 98 221 VAL A O 1
ATOM 1756 N N . VAL A 1 222 ? -21.281 0.474 -7.965 1 97.19 222 VAL A N 1
ATOM 1757 C CA . VAL A 1 222 ? -20.547 -0.749 -8.258 1 97.19 222 VAL A CA 1
ATOM 1758 C C . VAL A 1 222 ? -21.203 -1.484 -9.422 1 97.19 222 VAL A C 1
ATOM 1760 O O . VAL A 1 222 ? -20.5 -2.008 -10.305 1 97.19 222 VAL A O 1
ATOM 1763 N N . ALA A 1 223 ? -22.531 -1.438 -9.469 1 96.5 223 ALA A N 1
ATOM 1764 C CA . ALA A 1 223 ? -23.312 -2.143 -10.484 1 96.5 223 ALA A CA 1
ATOM 1765 C C . ALA A 1 223 ? -23.312 -1.372 -11.805 1 96.5 223 ALA A C 1
ATOM 1767 O O . ALA A 1 223 ? -23.703 -1.909 -12.844 1 96.5 223 ALA A O 1
ATOM 1768 N N . GLY A 1 224 ? -22.953 -0.108 -11.75 1 95.06 224 GLY A N 1
ATOM 1769 C CA . GLY A 1 224 ? -22.906 0.708 -12.953 1 95.06 224 GLY A CA 1
ATOM 1770 C C . GLY A 1 224 ? -24.219 1.406 -13.258 1 95.06 224 GLY A C 1
ATOM 1771 O O . GLY A 1 224 ? -24.344 2.076 -14.289 1 95.06 224 GLY A O 1
ATOM 1772 N N . THR A 1 225 ? -25.125 1.252 -12.383 1 96.62 225 THR A N 1
ATOM 1773 C CA . THR A 1 225 ? -26.406 1.932 -12.586 1 96.62 225 THR A CA 1
ATOM 1774 C C . THR A 1 225 ? -26.281 3.418 -12.258 1 96.62 225 THR A C 1
ATOM 1776 O O . THR A 1 225 ? -27 4.246 -12.828 1 96.62 225 THR A O 1
ATOM 1779 N N . ILE A 1 226 ? -25.5 3.801 -11.32 1 97.38 226 ILE A N 1
ATOM 1780 C CA . ILE A 1 226 ? -25.062 5.172 -11.078 1 97.38 226 ILE A CA 1
ATOM 1781 C C . ILE A 1 226 ? -23.656 5.375 -11.656 1 97.38 226 ILE A C 1
ATOM 1783 O O . ILE A 1 226 ? -22.75 4.594 -11.375 1 97.38 226 ILE A O 1
ATOM 1787 N N . PRO A 1 227 ? -23.547 6.359 -12.484 1 96.75 227 PRO A N 1
ATOM 1788 C CA . PRO A 1 227 ? -22.25 6.574 -13.109 1 96.75 227 PRO A CA 1
ATOM 1789 C C . PRO A 1 227 ? -21.141 6.82 -12.078 1 96.75 227 PRO A C 1
ATOM 1791 O O . PRO A 1 227 ? -21.359 7.52 -11.094 1 96.75 227 PRO A O 1
ATOM 1794 N N . ASP A 1 228 ? -19.953 6.262 -12.383 1 94.62 228 ASP A N 1
ATOM 1795 C CA . ASP A 1 228 ? -18.844 6.375 -11.438 1 94.62 228 ASP A CA 1
ATOM 1796 C C . ASP A 1 228 ? -18.25 7.777 -11.469 1 94.62 228 ASP A C 1
ATOM 1798 O O . ASP A 1 228 ? -17.484 8.148 -10.578 1 94.62 228 ASP A O 1
ATOM 1802 N N . ASP A 1 229 ? -18.594 8.625 -12.422 1 96.81 229 ASP A N 1
ATOM 1803 C CA . ASP A 1 229 ? -18.047 9.977 -12.508 1 96.81 229 ASP A CA 1
ATOM 1804 C C . ASP A 1 229 ? -19.047 11 -11.953 1 96.81 229 ASP A C 1
ATOM 1806 O O . ASP A 1 229 ? -18.812 12.203 -12.055 1 96.81 229 ASP A O 1
ATOM 1810 N N . LEU A 1 230 ? -20.188 10.5 -11.375 1 97.88 230 LEU A N 1
ATOM 1811 C CA . LEU A 1 230 ? -21.109 11.414 -10.703 1 97.88 230 LEU A CA 1
ATOM 1812 C C . LEU A 1 230 ? -20.422 12.086 -9.516 1 97.88 230 LEU A C 1
ATOM 1814 O O . LEU A 1 230 ? -19.812 11.414 -8.68 1 97.88 230 LEU A O 1
ATOM 1818 N N . SER A 1 231 ? -20.484 13.383 -9.477 1 97.06 231 SER A N 1
ATOM 1819 C CA . SER A 1 231 ? -19.812 14.109 -8.406 1 97.06 231 SER A CA 1
ATOM 1820 C C . SER A 1 231 ? -20.562 13.945 -7.082 1 97.06 231 SER A C 1
ATOM 1822 O O . SER A 1 231 ? -21.781 13.938 -7.047 1 97.06 231 SER A O 1
ATOM 1824 N N . PRO A 1 232 ? -19.859 13.805 -6.051 1 97.69 232 PRO A N 1
ATOM 1825 C CA . PRO A 1 232 ? -20.5 13.719 -4.73 1 97.69 232 PRO A CA 1
ATOM 1826 C C . PRO A 1 232 ? -21.359 14.93 -4.41 1 97.69 232 PRO A C 1
ATOM 1828 O O . PRO A 1 232 ? -22.438 14.789 -3.812 1 97.69 232 PRO A O 1
ATOM 1831 N N . GLU A 1 233 ? -20.953 16.156 -4.824 1 97.75 233 GLU A N 1
ATOM 1832 C CA . GLU A 1 233 ? -21.719 17.391 -4.57 1 97.75 233 GLU A CA 1
ATOM 1833 C C . GLU A 1 233 ? -23.094 17.328 -5.223 1 97.75 233 GLU A C 1
ATOM 1835 O O . GLU A 1 233 ? -24.094 17.641 -4.586 1 97.75 233 GLU A O 1
ATOM 1840 N N . ARG A 1 234 ? -23.094 16.938 -6.477 1 98 234 ARG A N 1
ATOM 1841 C CA . ARG A 1 234 ? -24.359 16.844 -7.203 1 98 234 ARG A CA 1
ATOM 1842 C C . ARG A 1 234 ? -25.281 15.797 -6.566 1 98 234 ARG A C 1
ATOM 1844 O O . ARG A 1 234 ? -26.484 16.031 -6.41 1 98 234 ARG A O 1
ATOM 1851 N N . TRP A 1 235 ? -24.75 14.68 -6.199 1 98.56 235 TRP A N 1
ATOM 1852 C CA . TRP A 1 235 ? -25.531 13.617 -5.59 1 98.56 235 TRP A CA 1
ATOM 1853 C C . TRP A 1 235 ? -26.125 14.062 -4.258 1 98.56 235 TRP A C 1
ATOM 1855 O O . TRP A 1 235 ? -27.297 13.82 -3.979 1 98.56 235 TRP A O 1
ATOM 1865 N N . LEU A 1 236 ? -25.375 14.773 -3.453 1 98.25 236 LEU A N 1
ATOM 1866 C CA . LEU A 1 236 ? -25.812 15.211 -2.135 1 98.25 236 LEU A CA 1
ATOM 1867 C C . LEU A 1 236 ? -26.953 16.219 -2.252 1 98.25 236 LEU A C 1
ATOM 1869 O O . LEU A 1 236 ? -27.844 16.25 -1.401 1 98.25 236 LEU A O 1
ATOM 1873 N N . ARG A 1 237 ? -26.938 17.016 -3.285 1 97.81 237 ARG A N 1
ATOM 1874 C CA . ARG A 1 237 ? -28 18 -3.496 1 97.81 237 ARG A CA 1
ATOM 1875 C C . ARG A 1 237 ? -29.359 17.312 -3.695 1 97.81 237 ARG A C 1
ATOM 1877 O O . ARG A 1 237 ? -30.406 17.891 -3.393 1 97.81 237 ARG A O 1
ATOM 1884 N N . GLU A 1 238 ? -29.266 16.094 -4.141 1 97.81 238 GLU A N 1
ATOM 1885 C CA . GLU A 1 238 ? -30.5 15.352 -4.418 1 97.81 238 GLU A CA 1
ATOM 1886 C C . GLU A 1 238 ? -30.859 14.414 -3.266 1 97.81 238 GLU A C 1
ATOM 1888 O O . GLU A 1 238 ? -31.859 13.703 -3.328 1 97.81 238 GLU A O 1
ATOM 1893 N N . HIS A 1 239 ? -30.031 14.398 -2.215 1 98.38 239 HIS A N 1
ATOM 1894 C CA . HIS A 1 239 ? -30.234 13.531 -1.062 1 98.38 239 HIS A CA 1
ATOM 1895 C C . HIS A 1 239 ? -30.062 14.305 0.244 1 98.38 239 HIS A C 1
ATOM 1897 O O . HIS A 1 239 ? -29.094 14.078 0.976 1 98.38 239 HIS A O 1
ATOM 1903 N N . ASP A 1 240 ? -31.078 15.023 0.636 1 97.5 240 ASP A N 1
ATOM 1904 C CA . ASP A 1 240 ? -31.016 15.977 1.736 1 97.5 240 ASP A CA 1
ATOM 1905 C C . ASP A 1 240 ? -30.719 15.281 3.061 1 97.5 240 ASP A C 1
ATOM 1907 O O . ASP A 1 240 ? -29.984 15.812 3.9 1 97.5 240 ASP A O 1
ATOM 1911 N N . VAL A 1 241 ? -31.281 14.156 3.18 1 96.88 241 VAL A N 1
ATOM 1912 C CA . VAL A 1 241 ? -31.141 13.461 4.457 1 96.88 241 VAL A CA 1
ATOM 1913 C C . VAL A 1 241 ? -29.688 13.055 4.66 1 96.88 241 VAL A C 1
ATOM 1915 O O . VAL A 1 241 ? -29.172 13.078 5.781 1 96.88 241 VAL A O 1
ATOM 1918 N N . VAL A 1 242 ? -29 12.664 3.58 1 98.69 242 VAL A N 1
ATOM 1919 C CA . VAL A 1 242 ? -27.594 12.312 3.67 1 98.69 242 VAL A CA 1
ATOM 1920 C C . VAL A 1 242 ? -26.75 13.57 3.844 1 98.69 242 VAL A C 1
ATOM 1922 O O . VAL A 1 242 ? -25.766 13.578 4.59 1 98.69 242 VAL A O 1
ATOM 1925 N N . ALA A 1 243 ? -27.141 14.656 3.16 1 98.56 243 ALA A N 1
ATOM 1926 C CA . ALA A 1 243 ? -26.453 15.938 3.322 1 98.56 243 ALA A CA 1
ATOM 1927 C C . ALA A 1 243 ? -26.484 16.391 4.781 1 98.56 243 ALA A C 1
ATOM 1929 O O . ALA A 1 243 ? -25.484 16.891 5.297 1 98.56 243 ALA A O 1
ATOM 1930 N N . ASP A 1 244 ? -27.609 16.203 5.441 1 98.56 244 ASP A N 1
ATOM 1931 C CA . ASP A 1 244 ? -27.734 16.562 6.852 1 98.56 244 ASP A CA 1
ATOM 1932 C C . ASP A 1 244 ? -26.781 15.734 7.715 1 98.56 244 ASP A C 1
ATOM 1934 O O . ASP A 1 244 ? -26.188 16.25 8.672 1 98.56 244 ASP A O 1
ATOM 1938 N N . TYR A 1 245 ? -26.672 14.477 7.406 1 98.69 245 TYR A N 1
ATOM 1939 C CA . TYR A 1 245 ? -25.75 13.594 8.117 1 98.69 245 TYR A CA 1
ATOM 1940 C C . TYR A 1 245 ? -24.312 14.07 7.973 1 98.69 245 TYR A C 1
ATOM 1942 O O . TYR A 1 245 ? -23.547 14.078 8.945 1 98.69 245 TYR A O 1
ATOM 1950 N N . VAL A 1 246 ? -23.938 14.484 6.777 1 98.44 246 VAL A N 1
ATOM 1951 C CA . VAL A 1 246 ? -22.609 15.008 6.477 1 98.44 246 VAL A CA 1
ATOM 1952 C C . VAL A 1 246 ? -22.359 16.281 7.273 1 98.44 246 VAL A C 1
ATOM 1954 O O . VAL A 1 246 ? -21.266 16.484 7.816 1 98.44 246 VAL A O 1
ATOM 1957 N N . ASP A 1 247 ? -23.359 17.094 7.441 1 98.12 247 ASP A N 1
ATOM 1958 C CA . ASP A 1 247 ? -23.25 18.328 8.219 1 98.12 247 ASP A CA 1
ATOM 1959 C C . ASP A 1 247 ? -22.984 18.031 9.688 1 98.12 247 ASP A C 1
ATOM 1961 O O . ASP A 1 247 ? -22.188 18.719 10.336 1 98.12 247 ASP A O 1
ATOM 1965 N N . ILE A 1 248 ? -23.656 17.047 10.172 1 98.25 248 ILE A N 1
ATOM 1966 C CA . ILE A 1 248 ? -23.5 16.672 11.57 1 98.25 248 ILE A CA 1
ATOM 1967 C C . ILE A 1 248 ? -22.062 16.203 11.805 1 98.25 248 ILE A C 1
ATOM 1969 O O . ILE A 1 248 ? -21.469 16.484 12.852 1 98.25 248 ILE A O 1
ATOM 1973 N N . ARG A 1 249 ? -21.516 15.5 10.875 1 97.25 249 ARG A N 1
ATOM 1974 C CA . ARG A 1 249 ? -20.141 15.055 10.93 1 97.25 249 ARG A CA 1
ATOM 1975 C C . ARG A 1 249 ? -19.172 16.234 11.008 1 97.25 249 ARG A C 1
ATOM 1977 O O . ARG A 1 249 ? -18.203 16.203 11.766 1 97.25 249 ARG A O 1
ATOM 1984 N N . GLU A 1 250 ? -19.469 17.25 10.242 1 98.12 250 GLU A N 1
ATOM 1985 C CA . GLU A 1 250 ? -18.641 18.453 10.258 1 98.12 250 GLU A CA 1
ATOM 1986 C C . GLU A 1 250 ? -18.719 19.141 11.617 1 98.12 250 GLU A C 1
ATOM 1988 O O . GLU A 1 250 ? -17.688 19.609 12.133 1 98.12 250 GLU A O 1
ATOM 1993 N N . GLU A 1 251 ? -19.875 19.156 12.195 1 98.25 251 GLU A N 1
ATOM 1994 C CA . GLU A 1 251 ? -20.062 19.766 13.508 1 98.25 251 GLU A CA 1
ATOM 1995 C C . GLU A 1 251 ? -19.312 18.984 14.586 1 98.25 251 GLU A C 1
ATOM 1997 O O . GLU A 1 251 ? -18.688 19.594 15.469 1 98.25 251 GLU A O 1
ATOM 2002 N N . THR A 1 252 ? -19.438 17.703 14.445 1 98.25 252 THR A N 1
ATOM 2003 C CA . THR A 1 252 ? -18.734 16.844 15.398 1 98.25 252 THR A CA 1
ATOM 2004 C C . THR A 1 252 ? -17.234 17.078 15.352 1 98.25 252 THR A C 1
ATOM 2006 O O . THR A 1 252 ? -16.578 17.172 16.391 1 98.25 252 THR A O 1
ATOM 2009 N N . LEU A 1 253 ? -16.703 17.172 14.156 1 98.62 253 LEU A N 1
ATOM 2010 C CA . LEU A 1 253 ? -15.266 17.391 14.016 1 98.62 253 LEU A CA 1
ATOM 2011 C C . LEU A 1 253 ? -14.867 18.766 14.547 1 98.62 253 LEU A C 1
ATOM 2013 O O . LEU A 1 253 ? -13.812 18.922 15.164 1 98.62 253 LEU A O 1
ATOM 2017 N N . ALA A 1 254 ? -15.695 19.781 14.344 1 98.44 254 ALA A N 1
ATOM 2018 C CA . ALA A 1 254 ? -15.438 21.125 14.867 1 98.44 254 ALA A CA 1
ATOM 2019 C C . ALA A 1 254 ? -15.375 21.125 16.391 1 98.44 254 ALA A C 1
ATOM 2021 O O . ALA A 1 254 ? -14.516 21.781 16.984 1 98.44 254 ALA A O 1
ATOM 2022 N N . ASP A 1 255 ? -16.297 20.391 16.969 1 98.56 255 ASP A N 1
ATOM 2023 C CA . ASP A 1 255 ? -16.281 20.25 18.422 1 98.56 255 ASP A CA 1
ATOM 2024 C C . ASP A 1 255 ? -14.977 19.625 18.906 1 98.56 255 ASP A C 1
ATOM 2026 O O . ASP A 1 255 ? -14.414 20.047 19.906 1 98.56 255 ASP A O 1
ATOM 2030 N N . LEU A 1 256 ? -14.562 18.625 18.219 1 98.81 256 LEU A N 1
ATOM 2031 C CA . LEU A 1 256 ? -13.297 17.984 18.562 1 98.81 256 LEU A CA 1
ATOM 2032 C C . LEU A 1 256 ? -12.141 18.969 18.438 1 98.81 256 LEU A C 1
ATOM 2034 O O . LEU A 1 256 ? -11.25 19 19.297 1 98.81 256 LEU A O 1
ATOM 2038 N N . TYR A 1 257 ? -12.086 19.75 17.375 1 98.81 257 TYR A N 1
ATOM 2039 C CA . TYR A 1 257 ? -11 20.703 17.172 1 98.81 257 TYR A CA 1
ATOM 2040 C C . TYR A 1 257 ? -10.984 21.766 18.25 1 98.81 257 TYR A C 1
ATOM 2042 O O . TYR A 1 257 ? -9.922 22.266 18.625 1 98.81 257 TYR A O 1
ATOM 2050 N N . ALA A 1 258 ? -12.188 22.125 18.797 1 98.81 258 ALA A N 1
ATOM 2051 C CA . ALA A 1 258 ? -12.227 23.016 19.953 1 98.81 258 ALA A CA 1
ATOM 2052 C C . ALA A 1 258 ? -11.484 22.391 21.141 1 98.81 258 ALA A C 1
ATOM 2054 O O . ALA A 1 258 ? -10.719 23.078 21.828 1 98.81 258 ALA A O 1
ATOM 2055 N N . GLU A 1 259 ? -11.727 21.141 21.312 1 98.81 259 GLU A N 1
ATOM 2056 C CA . GLU A 1 259 ? -11.047 20.422 22.406 1 98.81 259 GLU A CA 1
ATOM 2057 C C . GLU A 1 259 ? -9.555 20.312 22.141 1 98.81 259 GLU A C 1
ATOM 2059 O O . GLU A 1 259 ? -8.742 20.422 23.062 1 98.81 259 GLU A O 1
ATOM 2064 N N . LEU A 1 260 ? -9.156 20.031 20.891 1 98.88 260 LEU A N 1
ATOM 2065 C CA . LEU A 1 260 ? -7.75 19.969 20.531 1 98.88 260 LEU A CA 1
ATOM 2066 C C . LEU A 1 260 ? -7.055 21.297 20.781 1 98.88 260 LEU A C 1
ATOM 2068 O O . LEU A 1 260 ? -5.945 21.328 21.328 1 98.88 260 LEU A O 1
ATOM 2072 N N . SER A 1 261 ? -7.73 22.359 20.375 1 98.56 261 SER A N 1
ATOM 2073 C CA . SER A 1 261 ? -7.195 23.703 20.609 1 98.56 261 SER A CA 1
ATOM 2074 C C . SER A 1 261 ? -6.992 23.969 22.094 1 98.56 261 SER A C 1
ATOM 2076 O O . SER A 1 261 ? -5.961 24.516 22.5 1 98.56 261 SER A O 1
ATOM 2078 N N . ALA A 1 262 ? -7.906 23.594 22.891 1 98.44 262 ALA A N 1
ATOM 2079 C CA . ALA A 1 262 ? -7.785 23.766 24.328 1 98.44 262 ALA A CA 1
ATOM 2080 C C . ALA A 1 262 ? -6.617 22.953 24.891 1 98.44 262 ALA A C 1
ATOM 2082 O O . ALA A 1 262 ? -5.906 23.406 25.781 1 98.44 262 ALA A O 1
ATOM 2083 N N . SER A 1 263 ? -6.43 21.828 24.344 1 98 263 SER A N 1
ATOM 2084 C CA . SER A 1 263 ? -5.41 20.891 24.828 1 98 263 SER A CA 1
ATOM 2085 C C . SER A 1 263 ? -4.012 21.375 24.438 1 98 263 SER A C 1
ATOM 2087 O O . SER A 1 263 ? -3.033 21.031 25.109 1 98 263 SER A O 1
ATOM 2089 N N . SER A 1 264 ? -3.891 22.078 23.297 1 97.69 264 SER A N 1
ATOM 2090 C CA . SER A 1 264 ? -2.582 22.5 22.812 1 97.69 264 SER A CA 1
ATOM 2091 C C . SER A 1 264 ? -2.062 23.688 23.625 1 97.69 264 SER A C 1
ATOM 2093 O O . SER A 1 264 ? -0.878 24.031 23.547 1 97.69 264 SER A O 1
ATOM 2095 N N . GLY A 1 265 ? -2.945 24.375 24.422 1 94.88 265 GLY A N 1
ATOM 2096 C CA . GLY A 1 265 ? -2.551 25.547 25.188 1 94.88 265 GLY A CA 1
ATOM 2097 C C . GLY A 1 265 ? -2.064 26.688 24.312 1 94.88 265 GLY A C 1
ATOM 2098 O O . GLY A 1 265 ? -2.781 27.141 23.422 1 94.88 265 GLY A O 1
ATOM 2099 N N . SER A 1 266 ? -0.835 27.094 24.547 1 95 266 SER A N 1
ATOM 2100 C CA . SER A 1 266 ? -0.293 28.219 23.812 1 95 266 SER A CA 1
ATOM 2101 C C . SER A 1 266 ? 0.465 27.766 22.562 1 95 266 SER A C 1
ATOM 2103 O O . SER A 1 266 ? 0.902 28.594 21.766 1 95 266 SER A O 1
ATOM 2105 N N . THR A 1 267 ? 0.599 26.484 22.391 1 97.88 267 THR A N 1
ATOM 2106 C CA . THR A 1 267 ? 1.29 25.969 21.219 1 97.88 267 THR A CA 1
ATOM 2107 C C . THR A 1 267 ? 0.395 26.047 19.984 1 97.88 267 THR A C 1
ATOM 2109 O O . THR A 1 267 ? -0.696 25.469 19.953 1 97.88 267 THR A O 1
ATOM 2112 N N . PRO A 1 268 ? 0.808 26.766 18.938 1 98.06 268 PRO A N 1
ATOM 2113 C CA . PRO A 1 268 ? -0.02 26.891 17.734 1 98.06 268 PRO A CA 1
ATOM 2114 C C . PRO A 1 268 ? -0.334 25.547 17.078 1 98.06 268 PRO A C 1
ATOM 2116 O O . PRO A 1 268 ? 0.522 24.656 17.047 1 98.06 268 PRO A O 1
ATOM 2119 N N . LEU A 1 269 ? -1.539 25.438 16.547 1 98.5 269 LEU A N 1
ATOM 2120 C CA . LEU A 1 269 ? -2.01 24.219 15.875 1 98.5 269 LEU A CA 1
ATOM 2121 C C . LEU A 1 269 ? -2.205 24.469 14.383 1 98.5 269 LEU A C 1
ATOM 2123 O O . LEU A 1 269 ? -2.787 25.484 13.992 1 98.5 269 LEU A O 1
ATOM 2127 N N . GLY A 1 270 ? -1.652 23.625 13.578 1 98.56 270 GLY A N 1
ATOM 2128 C CA . GLY A 1 270 ? -1.922 23.594 12.148 1 98.56 270 GLY A CA 1
ATOM 2129 C C . GLY A 1 270 ? -2.646 22.328 11.711 1 98.56 270 GLY A C 1
ATOM 2130 O O . GLY A 1 270 ? -2.51 21.281 12.336 1 98.56 270 GLY A O 1
ATOM 2131 N N . TYR A 1 271 ? -3.418 22.422 10.656 1 98.69 271 TYR A N 1
ATOM 2132 C CA . TYR A 1 271 ? -4.148 21.281 10.102 1 98.69 271 TYR A CA 1
ATOM 2133 C C . TYR A 1 271 ? -3.848 21.109 8.617 1 98.69 271 TYR A C 1
ATOM 2135 O O . TYR A 1 271 ? -3.834 22.094 7.867 1 98.69 271 TYR A O 1
ATOM 2143 N N . TYR A 1 272 ? -3.553 19.906 8.211 1 98.56 272 TYR A N 1
ATOM 2144 C CA . TYR A 1 272 ? -3.297 19.609 6.805 1 98.56 272 TYR A CA 1
ATOM 2145 C C . TYR A 1 272 ? -4.602 19.5 6.023 1 98.56 272 TYR A C 1
ATOM 2147 O O . TYR A 1 272 ? -5.465 18.688 6.352 1 98.56 272 TYR A O 1
ATOM 2155 N N . VAL A 1 273 ? -4.703 20.281 4.996 1 98.12 273 VAL A N 1
ATOM 2156 C CA . VAL A 1 273 ? -5.895 20.328 4.156 1 98.12 273 VAL A CA 1
ATOM 2157 C C . VAL A 1 273 ? -5.574 19.734 2.779 1 98.12 273 VAL A C 1
ATOM 2159 O O . VAL A 1 273 ? -4.473 19.234 2.553 1 98.12 273 VAL A O 1
ATOM 2162 N N . GLY A 1 274 ? -6.508 19.672 1.936 1 96.12 274 GLY A N 1
ATOM 2163 C CA . GLY A 1 274 ? -6.305 19.203 0.574 1 96.12 274 GLY A CA 1
ATOM 2164 C C . GLY A 1 274 ? -6.699 17.75 0.374 1 96.12 274 GLY A C 1
ATOM 2165 O O . GLY A 1 274 ? -6.559 17.203 -0.724 1 96.12 274 GLY A O 1
ATOM 2166 N N . ALA A 1 275 ? -7.141 17.094 1.395 1 91.25 275 ALA A N 1
ATOM 2167 C CA . ALA A 1 275 ? -7.605 15.711 1.281 1 91.25 275 ALA A CA 1
ATOM 2168 C C . ALA A 1 275 ? -9.125 15.641 1.26 1 91.25 275 ALA A C 1
ATOM 2170 O O . ALA A 1 275 ? -9.797 16.328 2.039 1 91.25 275 ALA A O 1
ATOM 2171 N N . PRO A 1 276 ? -9.656 14.812 0.353 1 92.94 276 PRO A N 1
ATOM 2172 C CA . PRO A 1 276 ? -8.938 14.031 -0.656 1 92.94 276 PRO A CA 1
ATOM 2173 C C . PRO A 1 276 ? -8.461 14.883 -1.831 1 92.94 276 PRO A C 1
ATOM 2175 O O . PRO A 1 276 ? -7.605 14.445 -2.607 1 92.94 276 PRO A O 1
ATOM 2178 N N . GLU A 1 277 ? -9.086 16.047 -2.02 1 94.25 277 GLU A N 1
ATOM 2179 C CA . GLU A 1 277 ? -8.68 17.047 -3.002 1 94.25 277 GLU A CA 1
ATOM 2180 C C . GLU A 1 277 ? -8.961 18.453 -2.504 1 94.25 277 GLU A C 1
ATOM 2182 O O . GLU A 1 277 ? -9.891 18.672 -1.725 1 94.25 277 GLU A O 1
ATOM 2187 N N . PRO A 1 278 ? -8.109 19.391 -2.936 1 97.19 278 PRO A N 1
ATOM 2188 C CA . PRO A 1 278 ? -8.375 20.766 -2.523 1 97.19 278 PRO A CA 1
ATOM 2189 C C . PRO A 1 278 ? -9.812 21.203 -2.812 1 97.19 278 PRO A C 1
ATOM 2191 O O . PRO A 1 278 ? -10.289 21.047 -3.938 1 97.19 278 PRO A O 1
ATOM 2194 N N . GLY A 1 279 ? -10.445 21.672 -1.836 1 96.12 279 GLY A N 1
ATOM 2195 C CA . GLY A 1 279 ? -11.805 22.172 -2 1 96.12 279 GLY A CA 1
ATOM 2196 C C . GLY A 1 279 ? -12.852 21.156 -1.559 1 96.12 279 GLY A C 1
ATOM 2197 O O . GLY A 1 279 ? -14.031 21.5 -1.431 1 96.12 279 GLY A O 1
ATOM 2198 N N . ARG A 1 280 ? -12.398 19.953 -1.233 1 96.62 280 ARG A N 1
ATOM 2199 C CA . ARG A 1 280 ? -13.359 18.922 -0.856 1 96.62 280 ARG A CA 1
ATOM 2200 C C . ARG A 1 280 ? -13.055 18.375 0.535 1 96.62 280 ARG A C 1
ATOM 2202 O O . ARG A 1 280 ? -13.273 17.188 0.805 1 96.62 280 ARG A O 1
ATOM 2209 N N . GLU A 1 281 ? -12.562 19.219 1.391 1 97.56 281 GLU A N 1
ATOM 2210 C CA . GLU A 1 281 ? -12.219 18.828 2.756 1 97.56 281 GLU A CA 1
ATOM 2211 C C . GLU A 1 281 ? -13.445 18.344 3.514 1 97.56 281 GLU A C 1
ATOM 2213 O O . GLU A 1 281 ? -13.336 17.516 4.418 1 97.56 281 GLU A O 1
ATOM 2218 N N . TRP A 1 282 ? -14.602 18.75 3.09 1 96.94 282 TRP A N 1
ATOM 2219 C CA . TRP A 1 282 ? -15.852 18.344 3.721 1 96.94 282 TRP A CA 1
ATOM 2220 C C . TRP A 1 282 ? -16.047 16.828 3.613 1 96.94 282 TRP A C 1
ATOM 2222 O O . TRP A 1 282 ? -16.703 16.219 4.457 1 96.94 282 TRP A O 1
ATOM 2232 N N . MET A 1 283 ? -15.453 16.188 2.656 1 97.19 283 MET A N 1
ATOM 2233 C CA . MET A 1 283 ? -15.594 14.75 2.461 1 97.19 283 MET A CA 1
ATOM 2234 C C . MET A 1 283 ? -14.961 13.977 3.615 1 97.19 283 MET A C 1
ATOM 2236 O O . MET A 1 283 ? -15.367 12.852 3.914 1 97.19 283 MET A O 1
ATOM 2240 N N . VAL A 1 284 ? -13.992 14.648 4.297 1 97.62 284 VAL A N 1
ATOM 2241 C CA . VAL A 1 284 ? -13.391 13.992 5.457 1 97.62 284 VAL A CA 1
ATOM 2242 C C . VAL A 1 284 ? -13.891 14.664 6.738 1 97.62 284 VAL A C 1
ATOM 2244 O O . VAL A 1 284 ? -13.281 14.516 7.801 1 97.62 284 VAL A O 1
ATOM 2247 N N . GLY A 1 285 ? -14.898 15.445 6.637 1 97.94 285 GLY A N 1
ATOM 2248 C CA . GLY A 1 285 ? -15.57 16.031 7.781 1 97.94 285 GLY A CA 1
ATOM 2249 C C . GLY A 1 285 ? -15.031 17.406 8.148 1 97.94 285 GLY A C 1
ATOM 2250 O O . GLY A 1 285 ? -15.438 17.984 9.148 1 97.94 285 GLY A O 1
ATOM 2251 N N . ALA A 1 286 ? -14.172 17.938 7.34 1 98.12 286 ALA A N 1
ATOM 2252 C CA . ALA A 1 286 ? -13.492 19.188 7.707 1 98.12 286 ALA A CA 1
ATOM 2253 C C . ALA A 1 286 ? -14.148 20.391 7.035 1 98.12 286 ALA A C 1
ATOM 2255 O O . ALA A 1 286 ? -13.875 20.672 5.867 1 98.12 286 ALA A O 1
ATOM 2256 N N . ASN A 1 287 ? -15.031 21.016 7.719 1 97.31 287 ASN A N 1
ATOM 2257 C CA . ASN A 1 287 ? -15.484 22.344 7.328 1 97.31 287 ASN A CA 1
ATOM 2258 C C . ASN A 1 287 ? -14.469 23.422 7.707 1 97.31 287 ASN A C 1
ATOM 2260 O O . ASN A 1 287 ? -14.352 23.797 8.875 1 97.31 287 ASN A O 1
ATOM 2264 N N . LEU A 1 288 ? -13.797 23.922 6.742 1 97.69 288 LEU A N 1
ATOM 2265 C CA . LEU A 1 288 ? -12.633 24.75 7.008 1 97.69 288 LEU A CA 1
ATOM 2266 C C . LEU A 1 288 ? -13.039 26.047 7.699 1 97.69 288 LEU A C 1
ATOM 2268 O O . LEU A 1 288 ? -12.281 26.594 8.508 1 97.69 288 LEU A O 1
ATOM 2272 N N . ASP A 1 289 ? -14.188 26.531 7.426 1 96 289 ASP A N 1
ATOM 2273 C CA . ASP A 1 289 ? -14.68 27.734 8.102 1 96 289 ASP A CA 1
ATOM 2274 C C . ASP A 1 289 ? -14.883 27.469 9.594 1 96 289 ASP A C 1
ATOM 2276 O O . ASP A 1 289 ? -14.453 28.266 10.43 1 96 289 ASP A O 1
ATOM 2280 N N . GLN A 1 290 ? -15.484 26.406 9.914 1 96.38 290 GLN A N 1
ATOM 2281 C CA . GLN A 1 290 ? -15.727 26.062 11.312 1 96.38 290 GLN A CA 1
ATOM 2282 C C . GLN A 1 290 ? -14.422 25.766 12.039 1 96.38 290 GLN A C 1
ATOM 2284 O O . GLN A 1 290 ? -14.242 26.172 13.188 1 96.38 290 GLN A O 1
ATOM 2289 N N . LEU A 1 291 ? -13.531 25.078 11.367 1 97.81 291 LEU A N 1
ATOM 2290 C CA . LEU A 1 291 ? -12.273 24.672 12 1 97.81 291 LEU A CA 1
ATOM 2291 C C . LEU A 1 291 ? -11.359 25.875 12.195 1 97.81 291 LEU A C 1
ATOM 2293 O O . LEU A 1 291 ? -10.477 25.844 13.062 1 97.81 291 LEU A O 1
ATOM 2297 N N . SER A 1 292 ? -11.555 26.938 11.398 1 96.69 292 SER A N 1
ATOM 2298 C CA . SER A 1 292 ? -10.68 28.109 11.406 1 96.69 292 SER A CA 1
ATOM 2299 C C . SER A 1 292 ? -10.664 28.766 12.781 1 96.69 292 SER A C 1
ATOM 2301 O O . SER A 1 292 ? -9.703 29.453 13.133 1 96.69 292 SER A O 1
ATOM 2303 N N . GLU A 1 293 ? -11.656 28.547 13.57 1 95.62 293 GLU A N 1
ATOM 2304 C CA . GLU A 1 293 ? -11.758 29.125 14.914 1 95.62 293 GLU A CA 1
ATOM 2305 C C . GLU A 1 293 ? -10.82 28.406 15.883 1 95.62 293 GLU A C 1
ATOM 2307 O O . GLU A 1 293 ? -10.539 28.906 16.969 1 95.62 293 GLU A O 1
ATOM 2312 N N . HIS A 1 294 ? -10.328 27.281 15.445 1 97.75 294 HIS A N 1
ATOM 2313 C CA . HIS A 1 294 ? -9.664 26.422 16.422 1 97.75 294 HIS A CA 1
ATOM 2314 C C . HIS A 1 294 ? -8.266 26.047 15.961 1 97.75 294 HIS A C 1
ATOM 2316 O O . HIS A 1 294 ? -7.586 25.25 16.609 1 97.75 294 HIS A O 1
ATOM 2322 N N . VAL A 1 295 ? -7.809 26.531 14.797 1 98.19 295 VAL A N 1
ATOM 2323 C CA . VAL A 1 295 ? -6.453 26.312 14.312 1 98.19 295 VAL A CA 1
ATOM 2324 C C . VAL A 1 295 ? -5.773 27.641 14.023 1 98.19 295 VAL A C 1
ATOM 2326 O O . VAL A 1 295 ? -6.445 28.656 13.789 1 98.19 295 VAL A O 1
ATOM 2329 N N . ASP A 1 296 ? -4.48 27.641 14.055 1 98.31 296 ASP A N 1
ATOM 2330 C CA . ASP A 1 296 ? -3.711 28.859 13.797 1 98.31 296 ASP A CA 1
ATOM 2331 C C . ASP A 1 296 ? -3.381 29 12.312 1 98.31 296 ASP A C 1
ATOM 2333 O O . ASP A 1 296 ? -3.168 30.109 11.82 1 98.31 296 ASP A O 1
ATOM 2337 N N . TYR A 1 297 ? -3.344 27.922 11.594 1 98.31 297 TYR A N 1
ATOM 2338 C CA . TYR A 1 297 ? -3.086 27.938 10.164 1 98.31 297 TYR A CA 1
ATOM 2339 C C . TYR A 1 297 ? -3.469 26.609 9.523 1 98.31 297 TYR A C 1
ATOM 2341 O O . TYR A 1 297 ? -3.703 25.625 10.227 1 98.31 297 TYR A O 1
ATOM 2349 N N . TYR A 1 298 ? -3.621 26.594 8.234 1 98.56 298 TYR A N 1
ATOM 2350 C CA . TYR A 1 298 ? -3.748 25.391 7.418 1 98.56 298 TYR A CA 1
ATOM 2351 C C . TYR A 1 298 ? -2.473 25.125 6.625 1 98.56 298 TYR A C 1
ATOM 2353 O O . TYR A 1 298 ? -1.698 26.047 6.363 1 98.56 298 TYR A O 1
ATOM 2361 N N . CYS A 1 299 ? -2.211 23.922 6.355 1 98.62 299 CYS A N 1
ATOM 2362 C CA . CYS A 1 299 ? -1.118 23.531 5.469 1 98.62 299 CYS A CA 1
ATOM 2363 C C . CYS A 1 299 ? -1.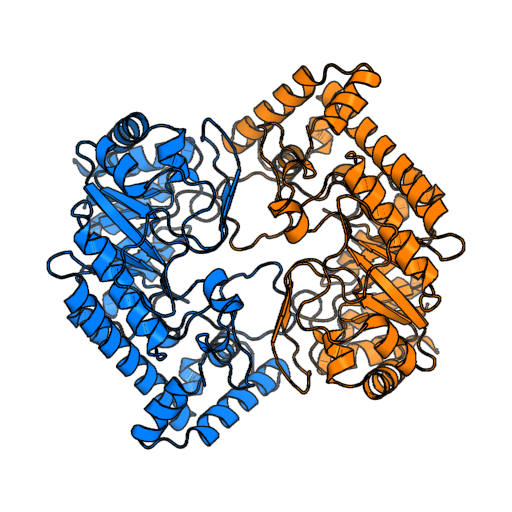632 22.688 4.309 1 98.62 299 CYS A C 1
ATOM 2365 O O . CYS A 1 299 ? -2.26 21.641 4.52 1 98.62 299 CYS A O 1
ATOM 2367 N N . LEU A 1 300 ? -1.364 23.125 3.08 1 98.75 300 LEU A N 1
ATOM 2368 C CA . LEU A 1 300 ? -1.821 22.438 1.873 1 98.75 300 LEU A CA 1
ATOM 2369 C C . LEU A 1 300 ? -0.664 21.734 1.178 1 98.75 300 LEU A C 1
ATOM 2371 O O . LEU A 1 300 ? 0.136 22.359 0.49 1 98.75 300 LEU A O 1
ATOM 2375 N N . PRO A 1 301 ? -0.521 20.469 1.376 1 98.5 301 PRO A N 1
ATOM 2376 C CA . PRO A 1 301 ? 0.361 19.734 0.455 1 98.5 301 PRO A CA 1
ATOM 2377 C C . PRO A 1 301 ? -0.104 19.828 -0.997 1 98.5 301 PRO A C 1
ATOM 2379 O O . PRO A 1 301 ? -1.132 19.25 -1.355 1 98.5 301 PRO A O 1
ATOM 2382 N N . ALA A 1 302 ? 0.524 20.562 -1.798 1 98.56 302 ALA A N 1
ATOM 2383 C CA . ALA A 1 302 ? 0.252 20.703 -3.227 1 98.56 302 ALA A CA 1
ATOM 2384 C C . ALA A 1 302 ? 1.327 20.016 -4.059 1 98.56 302 ALA A C 1
ATOM 2386 O O . ALA A 1 302 ? 2.104 20.672 -4.754 1 98.56 302 ALA A O 1
ATOM 2387 N N . TYR A 1 303 ? 1.306 18.75 -4.055 1 98.06 303 TYR A N 1
ATOM 2388 C CA . TYR A 1 303 ? 2.32 17.953 -4.738 1 98.06 303 TYR A CA 1
ATOM 2389 C C . TYR A 1 303 ? 2.016 17.844 -6.227 1 98.06 303 TYR A C 1
ATOM 2391 O O . TYR A 1 303 ? 1.752 16.75 -6.734 1 98.06 303 TYR A O 1
ATOM 2399 N N . GLU A 1 304 ? 2.066 18.922 -6.867 1 98.19 304 GLU A N 1
ATOM 2400 C CA . GLU A 1 304 ? 1.802 19.047 -8.297 1 98.19 304 GLU A CA 1
ATOM 2401 C C . GLU A 1 304 ? 3.094 19.266 -9.078 1 98.19 304 GLU A C 1
ATOM 2403 O O . GLU A 1 304 ? 4.145 19.531 -8.492 1 98.19 304 GLU A O 1
ATOM 2408 N N . SER A 1 305 ? 2.977 19.203 -10.383 1 98.38 305 SER A N 1
ATOM 2409 C CA . SER A 1 305 ? 4.184 19.172 -11.203 1 98.38 305 SER A CA 1
ATOM 2410 C C . SER A 1 305 ? 4.406 20.484 -11.922 1 98.38 305 SER A C 1
ATOM 2412 O O . SER A 1 305 ? 5.359 20.625 -12.695 1 98.38 305 SER A O 1
ATOM 2414 N N . SER A 1 306 ? 3.484 21.484 -11.711 1 98.62 306 SER A N 1
ATOM 2415 C CA . SER A 1 306 ? 3.623 22.766 -12.406 1 98.62 306 SER A CA 1
ATOM 2416 C C . SER A 1 306 ? 3.154 23.922 -11.531 1 98.62 306 SER A C 1
ATOM 2418 O O . SER A 1 306 ? 2.363 23.719 -10.602 1 98.62 306 SER A O 1
ATOM 2420 N N . ARG A 1 307 ? 3.65 25.062 -11.852 1 98.62 307 ARG A N 1
ATOM 2421 C CA . ARG A 1 307 ? 3.244 26.297 -11.18 1 98.62 307 ARG A CA 1
ATOM 2422 C C . ARG A 1 307 ? 1.729 26.469 -11.211 1 98.62 307 ARG A C 1
ATOM 2424 O O . ARG A 1 307 ? 1.104 26.719 -10.172 1 98.62 307 ARG A O 1
ATOM 2431 N N . ASN A 1 308 ? 1.16 26.266 -12.375 1 98.75 308 ASN A N 1
ATOM 2432 C CA . ASN A 1 308 ? -0.275 26.484 -12.523 1 98.75 308 ASN A CA 1
ATOM 2433 C C . ASN A 1 308 ? -1.081 25.531 -11.648 1 98.75 308 ASN A C 1
ATOM 2435 O O . ASN A 1 308 ? -2.053 25.938 -11.016 1 98.75 308 ASN A O 1
ATOM 2439 N N . ALA A 1 309 ? -0.655 24.281 -11.648 1 98.69 309 ALA A N 1
ATOM 2440 C CA . ALA A 1 309 ? -1.383 23.281 -10.859 1 98.69 309 ALA A CA 1
ATOM 2441 C C . ALA A 1 309 ? -1.278 23.578 -9.367 1 98.69 309 ALA A C 1
ATOM 2443 O O . ALA A 1 309 ? -2.264 23.469 -8.633 1 98.69 309 ALA A O 1
ATOM 2444 N N . VAL A 1 310 ? -0.103 23.969 -8.883 1 98.88 310 VAL A N 1
ATOM 2445 C CA . VAL A 1 310 ? 0.099 24.312 -7.477 1 98.88 310 VAL A CA 1
ATOM 2446 C C . VAL A 1 310 ? -0.739 25.531 -7.125 1 98.88 310 VAL A C 1
ATOM 2448 O O . VAL A 1 310 ? -1.431 25.547 -6.102 1 98.88 310 VAL A O 1
ATOM 2451 N N . MET A 1 311 ? -0.704 26.547 -7.965 1 98.81 311 MET A N 1
ATOM 2452 C CA . MET A 1 311 ? -1.421 27.781 -7.691 1 98.81 311 MET A CA 1
ATOM 2453 C C . MET A 1 311 ? -2.93 27.562 -7.734 1 98.81 311 MET A C 1
ATOM 2455 O O . MET A 1 311 ? -3.674 28.188 -6.98 1 98.81 311 MET A O 1
ATOM 2459 N N . ASP A 1 312 ? -3.389 26.672 -8.648 1 98.69 312 ASP A N 1
ATOM 2460 C CA . ASP A 1 312 ? -4.809 26.344 -8.68 1 98.69 312 ASP A CA 1
ATOM 2461 C C . ASP A 1 312 ? -5.254 25.703 -7.367 1 98.69 312 ASP A C 1
ATOM 2463 O O . ASP A 1 312 ? -6.309 26.062 -6.828 1 98.69 312 ASP A O 1
ATOM 2467 N N . ALA A 1 313 ? -4.469 24.766 -6.875 1 98.62 313 ALA A N 1
ATOM 2468 C CA . ALA A 1 313 ? -4.77 24.141 -5.586 1 98.62 313 ALA A CA 1
ATOM 2469 C C . ALA A 1 313 ? -4.773 25.188 -4.465 1 98.62 313 ALA A C 1
ATOM 2471 O O . ALA A 1 313 ? -5.691 25.219 -3.645 1 98.62 313 ALA A O 1
ATOM 2472 N N . TYR A 1 314 ? -3.76 26.047 -4.438 1 98.5 314 TYR A N 1
ATOM 2473 C CA . TYR A 1 314 ? -3.635 27.094 -3.434 1 98.5 314 TYR A CA 1
ATOM 2474 C C . TYR A 1 314 ? -4.852 28.016 -3.447 1 98.5 314 TYR A C 1
ATOM 2476 O O . TYR A 1 314 ? -5.469 28.25 -2.404 1 98.5 314 TYR A O 1
ATOM 2484 N N . ARG A 1 315 ? -5.266 28.469 -4.609 1 98.12 315 ARG A N 1
ATOM 2485 C CA . ARG A 1 315 ? -6.367 29.422 -4.734 1 98.12 315 ARG A CA 1
ATOM 2486 C C . ARG A 1 315 ? -7.688 28.781 -4.305 1 98.12 315 ARG A C 1
ATOM 2488 O O . ARG A 1 315 ? -8.547 29.453 -3.723 1 98.12 315 ARG A O 1
ATOM 2495 N N . THR A 1 316 ? -7.777 27.531 -4.605 1 97.88 316 THR A N 1
ATOM 2496 C CA . THR A 1 316 ? -8.992 26.812 -4.242 1 97.88 316 THR A CA 1
ATOM 2497 C C . THR A 1 316 ? -9.18 26.797 -2.727 1 97.88 316 THR A C 1
ATOM 2499 O O . THR A 1 316 ? -10.258 27.125 -2.225 1 97.88 316 THR A O 1
ATOM 2502 N N . VAL A 1 317 ? -8.117 26.469 -1.983 1 97.94 317 VAL A N 1
ATOM 2503 C CA . VAL A 1 317 ? -8.211 26.375 -0.531 1 97.94 317 VAL A CA 1
ATOM 2504 C C . VAL A 1 317 ? -8.25 27.766 0.081 1 97.94 317 VAL A C 1
ATOM 2506 O O . VAL A 1 317 ? -9 28.031 1.029 1 97.94 317 VAL A O 1
ATOM 2509 N N . ASP A 1 318 ? -7.461 28.672 -0.468 1 96.75 318 ASP A N 1
ATOM 2510 C CA . ASP A 1 318 ? -7.406 30.047 0.027 1 96.75 318 ASP A CA 1
ATOM 2511 C C . ASP A 1 318 ? -8.781 30.703 -0.032 1 96.75 318 ASP A C 1
ATOM 2513 O O . ASP A 1 318 ? -9.133 31.5 0.846 1 96.75 318 ASP A O 1
ATOM 2517 N N . ALA A 1 319 ? -9.539 30.422 -1.037 1 95.69 319 ALA A N 1
ATOM 2518 C CA . ALA A 1 319 ? -10.875 31 -1.205 1 95.69 319 ALA A CA 1
ATOM 2519 C C . ALA A 1 319 ? -11.82 30.531 -0.103 1 95.69 319 ALA A C 1
ATOM 2521 O O . ALA A 1 319 ? -12.758 31.25 0.263 1 95.69 319 ALA A O 1
ATOM 2522 N N . LEU A 1 320 ? -11.547 29.391 0.47 1 93.19 320 LEU A N 1
ATOM 2523 C CA . LEU A 1 320 ? -12.414 28.797 1.49 1 93.19 320 LEU A CA 1
ATOM 2524 C C . LEU A 1 320 ? -12.062 29.344 2.873 1 93.19 320 LEU A C 1
ATOM 2526 O O . LEU A 1 320 ? -12.883 29.281 3.793 1 93.19 320 LEU A O 1
ATOM 2530 N N . THR A 1 321 ? -10.836 29.828 3.049 1 89.38 321 THR A N 1
ATOM 2531 C CA . THR A 1 321 ? -10.391 30.234 4.375 1 89.38 321 THR A CA 1
ATOM 2532 C C . THR A 1 321 ? -9.555 31.516 4.289 1 89.38 321 THR A C 1
ATOM 2534 O O . THR A 1 321 ? -8.398 31.531 4.711 1 89.38 321 THR A O 1
ATOM 2537 N N . PRO A 1 322 ? -10.148 32.562 3.922 1 84.56 322 PRO A N 1
ATOM 2538 C CA . PRO A 1 322 ? -9.352 33.75 3.639 1 84.56 322 PRO A CA 1
ATOM 2539 C C . PRO A 1 322 ? -8.742 34.375 4.898 1 84.56 322 PRO A C 1
ATOM 2541 O O . PRO A 1 322 ? -7.734 35.062 4.82 1 84.56 322 PRO A O 1
ATOM 2544 N N . ASP A 1 323 ? -9.203 34.031 6.027 1 90 323 ASP A N 1
ATOM 2545 C CA . ASP A 1 323 ? -8.766 34.75 7.23 1 90 323 ASP A CA 1
ATOM 2546 C C . ASP A 1 323 ? -7.742 33.906 8.008 1 90 323 ASP A C 1
ATOM 2548 O O . ASP A 1 323 ? -7.301 34.312 9.086 1 90 323 ASP A O 1
ATOM 2552 N N . VAL A 1 324 ? -7.383 32.75 7.582 1 95.75 324 VAL A N 1
ATOM 2553 C CA . VAL A 1 324 ? -6.43 31.875 8.242 1 95.75 324 VAL A CA 1
ATOM 2554 C C . VAL A 1 324 ? -5.203 31.688 7.348 1 95.75 324 VAL A C 1
ATOM 2556 O O . VAL A 1 324 ? -5.332 31.406 6.156 1 95.75 324 VAL A O 1
ATOM 2559 N N . PRO A 1 325 ? -4.023 31.938 7.918 1 97.69 325 PRO A N 1
ATOM 2560 C CA . PRO A 1 325 ? -2.824 31.703 7.105 1 97.69 325 PRO A CA 1
ATOM 2561 C C . PRO A 1 325 ? -2.791 30.312 6.473 1 97.69 325 PRO A C 1
ATOM 2563 O O . PRO A 1 325 ? -3.197 29.344 7.102 1 97.69 325 PRO A O 1
ATOM 2566 N N . LEU A 1 326 ? -2.406 30.281 5.195 1 98.31 326 LEU A N 1
ATOM 2567 C CA . LEU A 1 326 ? -2.297 29.031 4.449 1 98.31 326 LEU A CA 1
ATOM 2568 C C . LEU A 1 326 ? -0.85 28.766 4.047 1 98.31 326 LEU A C 1
ATOM 2570 O O . LEU A 1 326 ? -0.264 29.531 3.275 1 98.31 326 LEU A O 1
ATOM 2574 N N . HIS A 1 327 ? -0.273 27.734 4.66 1 98.5 327 HIS A N 1
ATOM 2575 C CA . HIS A 1 327 ? 1.041 27.234 4.27 1 98.5 327 HIS A CA 1
ATOM 2576 C C . HIS A 1 327 ? 0.932 26.234 3.121 1 98.5 327 HIS A C 1
ATOM 2578 O O . HIS A 1 327 ? -0.133 25.656 2.896 1 98.5 327 HIS A O 1
ATOM 2584 N N . VAL A 1 328 ? 2.025 26.062 2.324 1 98.81 328 VAL A N 1
ATOM 2585 C CA . VAL A 1 328 ? 1.982 25.172 1.179 1 98.81 328 VAL A CA 1
ATOM 2586 C C . VAL A 1 328 ? 3.148 24.188 1.251 1 98.81 328 VAL A C 1
ATOM 2588 O O . VAL A 1 328 ? 4.27 24.562 1.599 1 98.81 328 VAL A O 1
ATOM 2591 N N . GLY A 1 329 ? 2.852 22.953 1.055 1 98.88 329 GLY A N 1
ATOM 2592 C CA . GLY A 1 329 ? 3.867 21.922 0.927 1 98.88 329 GLY A CA 1
ATOM 2593 C C . GLY A 1 329 ? 4.141 21.531 -0.512 1 98.88 329 GLY A C 1
ATOM 2594 O O . GLY A 1 329 ? 3.215 21.438 -1.32 1 98.88 329 GLY A O 1
ATOM 2595 N N . LEU A 1 330 ? 5.398 21.297 -0.837 1 98.94 330 LEU A N 1
ATOM 2596 C CA . LEU A 1 330 ? 5.824 20.891 -2.172 1 98.94 330 LEU A CA 1
ATOM 2597 C C . LEU A 1 330 ? 6.641 19.594 -2.111 1 98.94 330 LEU A C 1
ATOM 2599 O O . LEU A 1 330 ? 7.254 19.297 -1.087 1 98.94 330 LEU A O 1
ATOM 2603 N N . LEU A 1 331 ? 6.641 18.859 -3.223 1 98.81 331 LEU A N 1
ATOM 2604 C CA . LEU A 1 331 ? 7.453 17.656 -3.369 1 98.81 331 LEU A CA 1
ATOM 2605 C C . LEU A 1 331 ? 8.461 17.812 -4.504 1 98.81 331 LEU A C 1
ATOM 2607 O O . LEU A 1 331 ? 8.156 17.5 -5.656 1 98.81 331 LEU A O 1
ATOM 2611 N N . PRO A 1 332 ? 9.625 18.328 -4.148 1 98.56 332 PRO A N 1
ATOM 2612 C CA . PRO A 1 332 ? 10.656 18.484 -5.168 1 98.56 332 PRO A CA 1
ATOM 2613 C C . PRO A 1 332 ? 11.352 17.172 -5.516 1 98.56 332 PRO A C 1
ATOM 2615 O O . PRO A 1 332 ? 12.57 17.047 -5.371 1 98.56 332 PRO A O 1
ATOM 2618 N N . GLY A 1 333 ? 10.695 16.281 -6.027 1 97.62 333 GLY A N 1
ATOM 2619 C CA . GLY A 1 333 ? 11.133 14.953 -6.422 1 97.62 333 GLY A CA 1
ATOM 2620 C C . GLY A 1 333 ? 10.039 14.141 -7.094 1 97.62 333 GLY A C 1
ATOM 2621 O O . GLY A 1 333 ? 8.914 14.609 -7.234 1 97.62 333 GLY A O 1
ATOM 2622 N N . HIS A 1 334 ? 10.43 12.938 -7.461 1 96.25 334 HIS A N 1
ATOM 2623 C CA . HIS A 1 334 ? 9.477 12.031 -8.094 1 96.25 334 HIS A CA 1
ATOM 2624 C C . HIS A 1 334 ? 8.312 11.719 -7.164 1 96.25 334 HIS A C 1
ATOM 2626 O O . HIS A 1 334 ? 8.508 11.461 -5.977 1 96.25 334 HIS A O 1
ATOM 2632 N N . PRO A 1 335 ? 7.141 11.812 -7.652 1 96.31 335 PRO A N 1
ATOM 2633 C CA . PRO A 1 335 ? 6.758 11.984 -9.055 1 96.31 335 PRO A CA 1
ATOM 2634 C C . PRO A 1 335 ? 6.344 13.414 -9.391 1 96.31 335 PRO A C 1
ATOM 2636 O O . PRO A 1 335 ? 5.871 13.68 -10.5 1 96.31 335 PRO A O 1
ATOM 2639 N N . ALA A 1 336 ? 6.477 14.414 -8.555 1 97.88 336 ALA A N 1
ATOM 2640 C CA . ALA A 1 336 ? 5.871 15.734 -8.734 1 97.88 336 ALA A CA 1
ATOM 2641 C C . ALA A 1 336 ? 6.781 16.656 -9.539 1 97.88 336 ALA A C 1
ATOM 2643 O O . ALA A 1 336 ? 6.559 16.875 -10.734 1 97.88 336 ALA A O 1
ATOM 2644 N N . ILE A 1 337 ? 7.836 17.078 -8.945 1 98.38 337 ILE A N 1
ATOM 2645 C CA . ILE A 1 337 ? 8.703 18.062 -9.586 1 98.38 337 ILE A CA 1
ATOM 2646 C C . ILE A 1 337 ? 10.016 17.406 -9.992 1 98.38 337 ILE A C 1
ATOM 2648 O O . ILE A 1 337 ? 10.656 16.719 -9.188 1 98.38 337 ILE A O 1
ATOM 2652 N N . HIS A 1 338 ? 10.539 17.703 -11.234 1 96.62 338 HIS A N 1
ATOM 2653 C CA . HIS A 1 338 ? 11.648 16.922 -11.766 1 96.62 338 HIS A CA 1
ATOM 2654 C C . HIS A 1 338 ? 12.836 17.812 -12.109 1 96.62 338 HIS A C 1
ATOM 2656 O O . HIS A 1 338 ? 13.828 17.344 -12.672 1 96.62 338 HIS A O 1
ATOM 2662 N N . ASP A 1 339 ? 12.688 19.188 -11.789 1 97.44 339 ASP A N 1
ATOM 2663 C CA . ASP A 1 339 ? 13.828 20.031 -12.117 1 97.44 339 ASP A CA 1
ATOM 2664 C C . ASP A 1 339 ? 13.828 21.297 -11.266 1 97.44 339 ASP A C 1
ATOM 2666 O O . ASP A 1 339 ? 12.797 21.688 -10.719 1 97.44 339 ASP A O 1
ATOM 2670 N N . GLU A 1 340 ? 14.984 21.938 -11.219 1 98.19 340 GLU A N 1
ATOM 2671 C CA . GLU A 1 340 ? 15.242 23.125 -10.406 1 98.19 340 GLU A CA 1
ATOM 2672 C C . GLU A 1 340 ? 14.375 24.312 -10.852 1 98.19 340 GLU A C 1
ATOM 2674 O O . GLU A 1 340 ? 13.766 24.984 -10.023 1 98.19 340 GLU A O 1
ATOM 2679 N N . ALA A 1 341 ? 14.297 24.531 -12.148 1 98.38 341 ALA A N 1
ATOM 2680 C CA . ALA A 1 341 ? 13.594 25.688 -12.695 1 98.38 341 ALA A CA 1
ATOM 2681 C C . ALA A 1 341 ? 12.125 25.672 -12.297 1 98.38 341 ALA A C 1
ATOM 2683 O O . ALA A 1 341 ? 11.562 26.719 -11.938 1 98.38 341 ALA A O 1
ATOM 2684 N N . THR A 1 342 ? 11.5 24.5 -12.406 1 98.69 342 THR A N 1
ATOM 2685 C CA . THR A 1 342 ? 10.094 24.359 -12.047 1 98.69 342 THR A CA 1
ATOM 2686 C C . THR A 1 342 ? 9.875 24.672 -10.57 1 98.69 342 THR A C 1
ATOM 2688 O O . THR A 1 342 ? 8.945 25.406 -10.219 1 98.69 342 THR A O 1
ATOM 2691 N N . LEU A 1 343 ? 10.758 24.156 -9.68 1 98.75 343 LEU A N 1
ATOM 2692 C CA . LEU A 1 343 ? 10.617 24.406 -8.25 1 98.75 343 LEU A CA 1
ATOM 2693 C C . LEU A 1 343 ? 10.758 25.906 -7.945 1 98.75 343 LEU A C 1
ATOM 2695 O O . LEU A 1 343 ? 9.961 26.453 -7.188 1 98.75 343 LEU A O 1
ATOM 2699 N N . VAL A 1 344 ? 11.766 26.516 -8.508 1 98.56 344 VAL A N 1
ATOM 2700 C CA . VAL A 1 344 ? 12.016 27.922 -8.289 1 98.56 344 VAL A CA 1
ATOM 2701 C C . VAL A 1 344 ? 10.812 28.75 -8.75 1 98.56 344 VAL A C 1
ATOM 2703 O O . VAL A 1 344 ? 10.359 29.656 -8.047 1 98.56 344 VAL A O 1
ATOM 2706 N N . GLU A 1 345 ? 10.297 28.375 -9.914 1 98.5 345 GLU A N 1
ATOM 2707 C CA . GLU A 1 345 ? 9.141 29.078 -10.461 1 98.5 345 GLU A CA 1
ATOM 2708 C C . GLU A 1 345 ? 7.938 28.969 -9.523 1 98.5 345 GLU A C 1
ATOM 2710 O O . GLU A 1 345 ? 7.223 29.953 -9.312 1 98.5 345 GLU A O 1
ATOM 2715 N N . ILE A 1 346 ? 7.695 27.812 -8.977 1 98.88 346 ILE A N 1
ATOM 2716 C CA . ILE A 1 346 ? 6.574 27.562 -8.07 1 98.88 346 ILE A CA 1
ATOM 2717 C C . ILE A 1 346 ? 6.758 28.375 -6.789 1 98.88 346 ILE A C 1
ATOM 2719 O O . ILE A 1 346 ? 5.832 29.047 -6.344 1 98.88 346 ILE A O 1
ATOM 2723 N N . VAL A 1 347 ? 7.918 28.328 -6.18 1 98.75 347 VAL A N 1
ATOM 2724 C CA . VAL A 1 347 ? 8.195 29.031 -4.93 1 98.75 347 VAL A CA 1
ATOM 2725 C C . VAL A 1 347 ? 8.039 30.531 -5.133 1 98.75 347 VAL A C 1
ATOM 2727 O O . VAL A 1 347 ? 7.461 31.219 -4.293 1 98.75 347 VAL A O 1
ATOM 2730 N N . ASP A 1 348 ? 8.531 31.031 -6.266 1 98.31 348 ASP A N 1
ATOM 2731 C CA . ASP A 1 348 ? 8.391 32.469 -6.582 1 98.31 348 ASP A CA 1
ATOM 2732 C C . ASP A 1 348 ? 6.926 32.844 -6.68 1 98.31 348 ASP A C 1
ATOM 2734 O O . ASP A 1 348 ? 6.531 33.906 -6.188 1 98.31 348 ASP A O 1
ATOM 2738 N N . ALA A 1 349 ? 6.18 32.062 -7.328 1 98.69 349 ALA A N 1
ATOM 2739 C CA . ALA A 1 349 ? 4.754 32.344 -7.473 1 98.69 349 ALA A CA 1
ATOM 2740 C C . ALA A 1 349 ? 4.062 32.375 -6.113 1 98.69 349 ALA A C 1
ATOM 2742 O O . ALA A 1 349 ? 3.201 33.219 -5.871 1 98.69 349 ALA A O 1
ATOM 2743 N N . LEU A 1 350 ? 4.395 31.453 -5.27 1 98.75 350 LEU A N 1
ATOM 2744 C CA . LEU A 1 350 ? 3.816 31.406 -3.932 1 98.75 350 LEU A CA 1
ATOM 2745 C C . LEU A 1 350 ? 4.246 32.625 -3.107 1 98.75 350 LEU A C 1
ATOM 2747 O O . LEU A 1 350 ? 3.455 33.156 -2.324 1 98.75 350 LEU A O 1
ATOM 2751 N N . ARG A 1 351 ? 5.453 33.031 -3.277 1 97.94 351 ARG A N 1
ATOM 2752 C CA . ARG A 1 351 ? 5.953 34.219 -2.617 1 97.94 351 ARG A CA 1
ATOM 2753 C C . ARG A 1 351 ? 5.152 35.438 -3.035 1 97.94 351 ARG A C 1
ATOM 2755 O O . ARG A 1 351 ? 4.734 36.25 -2.188 1 97.94 351 ARG A O 1
ATOM 2762 N N . VAL A 1 352 ? 4.949 35.562 -4.293 1 97.81 352 VAL A N 1
ATOM 2763 C CA . VAL A 1 352 ? 4.195 36.688 -4.84 1 97.81 352 VAL A CA 1
ATOM 2764 C C . VAL A 1 352 ? 2.768 36.656 -4.305 1 97.81 352 VAL A C 1
ATOM 2766 O O . VAL A 1 352 ? 2.184 37.719 -4.027 1 97.81 352 VAL A O 1
ATOM 2769 N N . ALA A 1 353 ? 2.256 35.531 -4.102 1 97.56 353 ALA A N 1
ATOM 2770 C CA . ALA A 1 353 ? 0.887 35.344 -3.615 1 97.56 353 ALA A CA 1
ATOM 2771 C C . ALA A 1 353 ? 0.801 35.625 -2.115 1 97.56 353 ALA A C 1
ATOM 2773 O O . ALA A 1 353 ? -0.293 35.688 -1.552 1 97.56 353 ALA A O 1
ATOM 2774 N N . GLY A 1 354 ? 1.957 35.75 -1.42 1 96.75 354 GLY A N 1
ATOM 2775 C CA . GLY A 1 354 ? 1.97 36.094 -0.012 1 96.75 354 GLY A CA 1
ATOM 2776 C C . GLY A 1 354 ? 1.886 34.906 0.914 1 96.75 354 GLY A C 1
ATOM 2777 O O . GLY A 1 354 ? 1.507 35.031 2.08 1 96.75 354 GLY A O 1
ATOM 2778 N N . VAL A 1 355 ? 2.174 33.688 0.418 1 98 355 VAL A N 1
ATOM 2779 C CA . VAL A 1 355 ? 2.193 32.5 1.254 1 98 355 VAL A CA 1
ATOM 2780 C C . VAL A 1 355 ? 3.24 32.656 2.354 1 98 355 VAL A C 1
ATOM 2782 O O . VAL A 1 355 ? 4.41 32.938 2.074 1 98 355 VAL A O 1
ATOM 2785 N N . PRO A 1 356 ? 2.854 32.469 3.584 1 97.56 356 PRO A N 1
ATOM 2786 C CA . PRO A 1 356 ? 3.795 32.781 4.668 1 97.56 356 PRO A CA 1
ATOM 2787 C C . PRO A 1 356 ? 4.898 31.719 4.793 1 97.56 356 PRO A C 1
ATOM 2789 O O . PRO A 1 356 ? 6.012 32.031 5.219 1 97.56 356 PRO A O 1
ATOM 2792 N N . ARG A 1 357 ? 4.566 30.484 4.43 1 98 357 ARG A N 1
ATOM 2793 C CA . ARG A 1 357 ? 5.547 29.406 4.609 1 98 357 ARG A CA 1
ATOM 2794 C C . ARG A 1 357 ? 5.395 28.344 3.529 1 98 357 ARG A C 1
ATOM 2796 O O . ARG A 1 357 ? 4.273 27.969 3.168 1 98 357 ARG A O 1
ATOM 2803 N N . VAL A 1 358 ? 6.504 27.891 3.057 1 98.69 358 VAL A N 1
ATOM 2804 C CA . VAL A 1 358 ? 6.586 26.75 2.164 1 98.69 358 VAL A CA 1
ATOM 2805 C C . VAL A 1 358 ? 7.387 25.625 2.832 1 98.69 358 VAL A C 1
ATOM 2807 O O . VAL A 1 358 ? 8.438 25.875 3.432 1 98.69 358 VAL A O 1
ATOM 2810 N N . SER A 1 359 ? 6.863 24.484 2.801 1 98.81 359 SER A N 1
ATOM 2811 C CA . SER A 1 359 ? 7.555 23.297 3.316 1 98.81 359 SER A CA 1
ATOM 2812 C C . SER A 1 359 ? 7.859 22.312 2.203 1 98.81 359 SER A C 1
ATOM 2814 O O . SER A 1 359 ? 7.094 22.188 1.247 1 98.81 359 SER A O 1
ATOM 2816 N N . PHE A 1 360 ? 8.945 21.609 2.309 1 98.88 360 PHE A N 1
ATOM 2817 C CA . PHE A 1 360 ? 9.359 20.641 1.304 1 98.88 360 PHE A CA 1
ATOM 2818 C C . PHE A 1 360 ? 9.289 19.219 1.858 1 98.88 360 PHE A C 1
ATOM 2820 O O . PHE A 1 360 ? 9.766 18.953 2.965 1 98.88 360 PHE A O 1
ATOM 2827 N N . TYR A 1 361 ? 8.547 18.453 1.087 1 98.62 361 TYR A N 1
ATOM 2828 C CA . TYR A 1 361 ? 8.453 17.047 1.45 1 98.62 361 TYR A CA 1
ATOM 2829 C C . TYR A 1 361 ? 9.484 16.219 0.693 1 98.62 361 TYR A C 1
ATOM 2831 O O . TYR A 1 361 ? 9.422 16.109 -0.533 1 98.62 361 TYR A O 1
ATOM 2839 N N . ASN A 1 362 ? 10.43 15.586 1.328 1 97.31 362 ASN A N 1
ATOM 2840 C CA . ASN A 1 362 ? 10.898 15.336 2.688 1 97.31 362 ASN A CA 1
ATOM 2841 C C . ASN A 1 362 ? 12.406 15.117 2.729 1 97.31 362 ASN A C 1
ATOM 2843 O O . ASN A 1 362 ? 12.977 14.508 1.819 1 97.31 362 ASN A O 1
ATOM 2847 N N . TYR A 1 363 ? 13.094 15.516 3.729 1 98.44 363 TYR A N 1
ATOM 2848 C CA . TYR A 1 363 ? 14.547 15.539 3.82 1 98.44 363 TYR A CA 1
ATOM 2849 C C . TYR A 1 363 ? 15.141 14.172 3.5 1 98.44 363 TYR A C 1
ATOM 2851 O O . TYR A 1 363 ? 16 14.055 2.623 1 98.44 363 TYR A O 1
ATOM 2859 N N . GLY A 1 364 ? 14.641 13.156 4.156 1 98.12 364 GLY A N 1
ATOM 2860 C CA . GLY A 1 364 ? 15.227 11.836 4.043 1 98.12 364 GLY A CA 1
ATOM 2861 C C . GLY A 1 364 ? 14.828 11.117 2.768 1 98.12 364 GLY A C 1
ATOM 2862 O O . GLY A 1 364 ? 15.516 10.188 2.334 1 98.12 364 GLY A O 1
ATOM 2863 N N . LEU A 1 365 ? 13.758 11.516 2.078 1 98.25 365 LEU A N 1
ATOM 2864 C CA . LEU A 1 365 ? 13.211 10.797 0.929 1 98.25 365 LEU A CA 1
ATOM 2865 C C . LEU A 1 365 ? 13.789 11.344 -0.373 1 98.25 365 LEU A C 1
ATOM 2867 O O . LEU A 1 365 ? 13.734 10.672 -1.407 1 98.25 365 LEU A O 1
ATOM 2871 N N . LEU A 1 366 ? 14.312 12.562 -0.363 1 98.25 366 LEU A N 1
ATOM 2872 C CA . LEU A 1 366 ? 14.719 13.25 -1.582 1 98.25 366 LEU A CA 1
ATOM 2873 C C . LEU A 1 366 ? 16.172 12.922 -1.938 1 98.25 366 LEU A C 1
ATOM 2875 O O . LEU A 1 366 ? 17.031 12.852 -1.059 1 98.25 366 LEU A O 1
ATOM 2879 N N . PRO A 1 367 ? 16.438 12.75 -3.221 1 97.81 367 PRO A N 1
ATOM 2880 C CA . PRO A 1 367 ? 17.828 12.656 -3.646 1 97.81 367 PRO A CA 1
ATOM 2881 C C . PRO A 1 367 ? 18.594 13.969 -3.447 1 97.81 367 PRO A C 1
ATOM 2883 O O . PRO A 1 367 ? 17.984 15.016 -3.254 1 97.81 367 PRO A O 1
ATOM 2886 N N . GLU A 1 368 ? 19.922 13.914 -3.498 1 97.5 368 GLU A N 1
ATOM 2887 C CA . GLU A 1 368 ? 20.781 15.062 -3.266 1 97.5 368 GLU A CA 1
ATOM 2888 C C . GLU A 1 368 ? 20.484 16.203 -4.238 1 97.5 368 GLU A C 1
ATOM 2890 O O . GLU A 1 368 ? 20.484 17.375 -3.859 1 97.5 368 GLU A O 1
ATOM 2895 N N . HIS A 1 369 ? 20.188 15.875 -5.441 1 97.31 369 HIS A N 1
ATOM 2896 C CA . HIS A 1 369 ? 19.938 16.938 -6.414 1 97.31 369 HIS A CA 1
ATOM 2897 C C . HIS A 1 369 ? 18.656 17.703 -6.086 1 97.31 369 HIS A C 1
ATOM 2899 O O . HIS A 1 369 ? 18.547 18.891 -6.359 1 97.31 369 HIS A O 1
ATOM 2905 N N . SER A 1 370 ? 17.641 17 -5.566 1 98.25 370 SER A N 1
ATOM 2906 C CA . SER A 1 370 ? 16.422 17.672 -5.129 1 98.25 370 SER A CA 1
ATOM 2907 C C . SER A 1 370 ? 16.719 18.672 -4.016 1 98.25 370 SER A C 1
ATOM 2909 O O . SER A 1 370 ? 16.094 19.734 -3.961 1 98.25 370 SER A O 1
ATOM 2911 N N . LEU A 1 371 ? 17.594 18.312 -3.09 1 98.25 371 LEU A N 1
ATOM 2912 C CA . LEU A 1 371 ? 18 19.234 -2.033 1 98.25 371 LEU A CA 1
ATOM 2913 C C . LEU A 1 371 ? 18.703 20.453 -2.619 1 98.25 371 LEU A C 1
ATOM 2915 O O . LEU A 1 371 ? 18.5 21.578 -2.141 1 98.25 371 LEU A O 1
ATOM 2919 N N . ASP A 1 372 ? 19.469 20.25 -3.648 1 97.75 372 ASP A N 1
ATOM 2920 C CA . ASP A 1 372 ? 20.078 21.375 -4.344 1 97.75 372 ASP A CA 1
ATOM 2921 C C . ASP A 1 372 ? 19.031 22.312 -4.934 1 97.75 372 ASP A C 1
ATOM 2923 O O . ASP A 1 372 ? 19.203 23.531 -4.941 1 97.75 372 ASP A O 1
ATOM 2927 N N . TRP A 1 373 ? 17.938 21.719 -5.488 1 98.38 373 TRP A N 1
ATOM 2928 C CA . TRP A 1 373 ? 16.844 22.531 -6.008 1 98.38 373 TRP A CA 1
ATOM 2929 C C . TRP A 1 373 ? 16.25 23.406 -4.91 1 98.38 373 TRP A C 1
ATOM 2931 O O . TRP A 1 373 ? 15.883 24.547 -5.16 1 98.38 373 TRP A O 1
ATOM 2941 N N . ILE A 1 374 ? 16.125 22.828 -3.723 1 98.69 374 ILE A N 1
ATOM 2942 C CA . ILE A 1 374 ? 15.57 23.562 -2.588 1 98.69 374 ILE A CA 1
ATOM 2943 C C . ILE A 1 374 ? 16.469 24.766 -2.258 1 98.69 374 ILE A C 1
ATOM 2945 O O . ILE A 1 374 ? 15.969 25.875 -2.043 1 98.69 374 ILE A O 1
ATOM 2949 N N . ARG A 1 375 ? 17.766 24.531 -2.223 1 98.31 375 ARG A N 1
ATOM 2950 C CA . ARG A 1 375 ? 18.719 25.609 -1.964 1 98.31 375 ARG A CA 1
ATOM 2951 C C . ARG A 1 375 ? 18.516 26.75 -2.957 1 98.31 375 ARG A C 1
ATOM 2953 O O . ARG A 1 375 ? 18.484 27.922 -2.566 1 98.31 375 ARG A O 1
ATOM 2960 N N . ALA A 1 376 ? 18.375 26.406 -4.168 1 98 376 ALA A N 1
ATOM 2961 C CA . ALA A 1 376 ? 18.172 27.406 -5.207 1 98 376 ALA A CA 1
ATOM 2962 C C . ALA A 1 376 ? 16.859 28.156 -5 1 98 376 ALA A C 1
ATOM 2964 O O . ALA A 1 376 ? 16.797 29.375 -5.203 1 98 376 ALA A O 1
ATOM 2965 N N . ALA A 1 377 ? 15.867 27.453 -4.633 1 98.25 377 ALA A N 1
ATOM 2966 C CA . ALA A 1 377 ? 14.531 28.016 -4.492 1 98.25 377 ALA A CA 1
ATOM 2967 C C . ALA A 1 377 ? 14.453 28.938 -3.283 1 98.25 377 ALA A C 1
ATOM 2969 O O . ALA A 1 377 ? 13.695 29.922 -3.287 1 98.25 377 ALA A O 1
ATOM 2970 N N . THR A 1 378 ? 15.227 28.672 -2.275 1 97.88 378 THR A N 1
ATOM 2971 C CA . THR A 1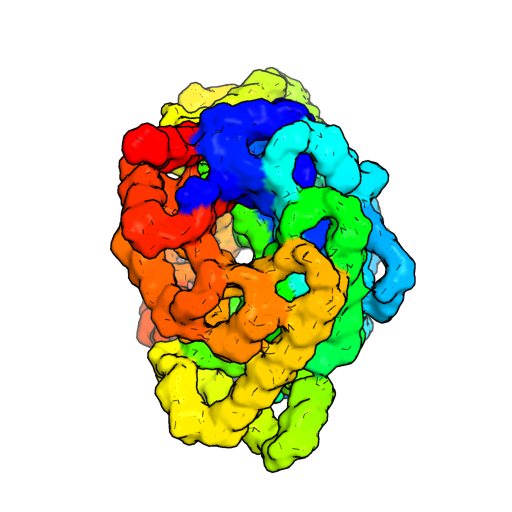 378 ? 15.156 29.453 -1.045 1 97.88 378 THR A CA 1
ATOM 2972 C C . THR A 1 378 ? 16.078 30.656 -1.122 1 97.88 378 THR A C 1
ATOM 2974 O O . THR A 1 378 ? 15.914 31.609 -0.356 1 97.88 378 THR A O 1
ATOM 2977 N N . ASP A 1 379 ? 17.188 30.641 -1.872 1 89.25 379 ASP A N 1
ATOM 2978 C CA . ASP A 1 379 ? 18.141 31.734 -2.041 1 89.25 379 ASP A CA 1
ATOM 2979 C C . ASP A 1 379 ? 17.484 32.938 -2.727 1 89.25 379 ASP A C 1
ATOM 2981 O O . ASP A 1 379 ? 17.844 34.094 -2.451 1 89.25 379 ASP A O 1
ATOM 2985 N N . THR A 1 380 ? 16.703 32.719 -3.678 1 62.19 380 THR A N 1
ATOM 2986 C CA . THR A 1 380 ? 16.172 33.844 -4.445 1 62.19 380 THR A CA 1
ATOM 2987 C C . THR A 1 380 ? 15.367 34.781 -3.549 1 62.19 380 THR A C 1
ATOM 2989 O O . THR A 1 380 ? 14.93 35.844 -3.99 1 62.19 380 THR A O 1
ATOM 2992 N N . ALA A 1 381 ? 15 34.531 -2.367 1 50.47 381 ALA A N 1
ATOM 2993 C CA . ALA A 1 381 ? 14.133 35.344 -1.524 1 50.47 381 ALA A CA 1
ATOM 2994 C C . ALA A 1 381 ? 14.852 36.594 -1.058 1 50.47 381 ALA A C 1
ATOM 2996 O O . ALA A 1 381 ? 14.234 37.5 -0.5 1 50.47 381 ALA A O 1
ATOM 2997 N N . THR A 1 382 ? 16.156 36.688 -0.958 1 41.31 382 THR A N 1
ATOM 2998 C CA . THR A 1 382 ? 16.766 37.906 -0.434 1 41.31 382 THR A CA 1
ATOM 2999 C C . THR A 1 382 ? 16.844 39 -1.514 1 41.31 382 THR A C 1
ATOM 3001 O O . THR A 1 382 ? 17.75 39.812 -1.508 1 41.31 382 THR A O 1
ATOM 3004 N N . LEU A 1 383 ? 16.328 38.875 -2.809 1 34.72 383 LEU A N 1
ATOM 3005 C CA . LEU A 1 383 ? 16.422 40.188 -3.445 1 34.72 383 LEU A CA 1
ATOM 3006 C C . LEU A 1 383 ? 15.242 41.062 -3.061 1 34.72 383 LEU A C 1
ATOM 3008 O O . LEU A 1 383 ? 14.109 40.594 -2.98 1 34.72 383 LEU A O 1
ATOM 3012 N N . MET B 1 1 ? -10.141 -25.953 -24.047 1 95.81 1 MET B N 1
ATOM 3013 C CA . MET B 1 1 ? -9.734 -24.938 -23.078 1 95.81 1 MET B CA 1
ATOM 3014 C C . MET B 1 1 ? -10.602 -25.031 -21.812 1 95.81 1 MET B C 1
ATOM 3016 O O . MET B 1 1 ? -11.828 -25.078 -21.906 1 95.81 1 MET B O 1
ATOM 3020 N N . GLU B 1 2 ? -9.977 -25.172 -20.656 1 96.56 2 GLU B N 1
ATOM 3021 C CA . GLU B 1 2 ? -10.664 -25.203 -19.375 1 96.56 2 GLU B CA 1
ATOM 3022 C C . GLU B 1 2 ? -10.734 -23.797 -18.75 1 96.56 2 GLU B C 1
ATOM 3024 O O . GLU B 1 2 ? -9.961 -22.922 -19.125 1 96.56 2 GLU B O 1
ATOM 3029 N N . PHE B 1 3 ? -11.672 -23.625 -17.891 1 98.38 3 PHE B N 1
ATOM 3030 C CA . PHE B 1 3 ? -11.852 -22.328 -17.25 1 98.38 3 PHE B CA 1
ATOM 3031 C C . PHE B 1 3 ? -11.789 -22.453 -15.734 1 98.38 3 PHE B C 1
ATOM 3033 O O . PHE B 1 3 ? -12.406 -23.344 -15.156 1 98.38 3 PHE B O 1
ATOM 3040 N N . ALA B 1 4 ? -11.031 -21.625 -15.125 1 98.62 4 ALA B N 1
ATOM 3041 C CA . ALA B 1 4 ? -10.898 -21.547 -13.672 1 98.62 4 ALA B CA 1
ATOM 3042 C C . ALA B 1 4 ? -11.156 -20.125 -13.172 1 98.62 4 ALA B C 1
ATOM 3044 O O . ALA B 1 4 ? -11.312 -19.203 -13.969 1 98.62 4 ALA B O 1
ATOM 3045 N N . ILE B 1 5 ? -11.305 -19.969 -11.906 1 98.75 5 ILE B N 1
ATOM 3046 C CA . ILE B 1 5 ? -11.453 -18.656 -11.281 1 98.75 5 ILE B CA 1
ATOM 3047 C C . ILE B 1 5 ? -10.758 -18.641 -9.922 1 98.75 5 ILE B C 1
ATOM 3049 O O . ILE B 1 5 ? -10.766 -19.641 -9.211 1 98.75 5 ILE B O 1
ATOM 3053 N N . TRP B 1 6 ? -10.086 -17.594 -9.641 1 98.81 6 TRP B N 1
ATOM 3054 C CA . TRP B 1 6 ? -9.508 -17.406 -8.312 1 98.81 6 TRP B CA 1
ATOM 3055 C C . TRP B 1 6 ? -10.562 -16.969 -7.316 1 98.81 6 TRP B C 1
ATOM 3057 O O . TRP B 1 6 ? -11.523 -16.281 -7.68 1 98.81 6 TRP B O 1
ATOM 3067 N N . ALA B 1 7 ? -10.367 -17.281 -6.055 1 98.62 7 ALA B N 1
ATOM 3068 C CA . ALA B 1 7 ? -11.258 -16.828 -4.992 1 98.62 7 ALA B CA 1
ATOM 3069 C C . ALA B 1 7 ? -10.547 -16.797 -3.645 1 98.62 7 ALA B C 1
ATOM 3071 O O . ALA B 1 7 ? -9.484 -17.406 -3.49 1 98.62 7 ALA B O 1
ATOM 3072 N N . TYR B 1 8 ? -11.117 -16.062 -2.73 1 98.19 8 TYR B N 1
ATOM 3073 C CA . TYR B 1 8 ? -10.656 -16.047 -1.347 1 98.19 8 TYR B CA 1
ATOM 3074 C C . TYR B 1 8 ? -11.555 -16.906 -0.464 1 98.19 8 TYR B C 1
ATOM 3076 O O . TYR B 1 8 ? -12.766 -17 -0.702 1 98.19 8 TYR B O 1
ATOM 3084 N N . PRO B 1 9 ? -11 -17.469 0.562 1 97.69 9 PRO B N 1
ATOM 3085 C CA . PRO B 1 9 ? -11.797 -18.359 1.407 1 97.69 9 PRO B CA 1
ATOM 3086 C C . PRO B 1 9 ? -12.953 -17.641 2.105 1 97.69 9 PRO B C 1
ATOM 3088 O O . PRO B 1 9 ? -14.016 -18.234 2.303 1 97.69 9 PRO B O 1
ATOM 3091 N N . TRP B 1 10 ? -12.789 -16.375 2.467 1 96.69 10 TRP B N 1
ATOM 3092 C CA . TRP B 1 10 ? -13.852 -15.664 3.18 1 96.69 10 TRP B CA 1
ATOM 3093 C C . TRP B 1 10 ? -15.062 -15.461 2.283 1 96.69 10 TRP B C 1
ATOM 3095 O O . TRP B 1 10 ? -16.203 -15.375 2.771 1 96.69 10 TRP B O 1
ATOM 3105 N N . ASP B 1 11 ? -14.852 -15.422 0.964 1 96.31 11 ASP B N 1
ATOM 3106 C CA . ASP B 1 11 ? -15.977 -15.297 0.05 1 96.31 11 ASP B CA 1
ATOM 3107 C C . ASP B 1 11 ? -16.828 -16.562 0.053 1 96.31 11 ASP B C 1
ATOM 3109 O O . ASP B 1 11 ? -18.062 -16.5 0.099 1 96.31 11 ASP B O 1
ATOM 3113 N N . LEU B 1 12 ? -16.188 -17.688 0.02 1 96.69 12 LEU B N 1
ATOM 3114 C CA . LEU B 1 12 ? -16.875 -18.969 0.005 1 96.69 12 LEU B CA 1
ATOM 3115 C C . LEU B 1 12 ? -17.516 -19.266 1.359 1 96.69 12 LEU B C 1
ATOM 3117 O O . LEU B 1 12 ? -18.656 -19.719 1.426 1 96.69 12 LEU B O 1
ATOM 3121 N N . SER B 1 13 ? -16.781 -18.953 2.436 1 95.25 13 SER B N 1
ATOM 3122 C CA . SER B 1 13 ? -17.297 -19.234 3.777 1 95.25 13 SER B CA 1
ATOM 3123 C C . SER B 1 13 ? -18.531 -18.391 4.082 1 95.25 13 SER B C 1
ATOM 3125 O O . SER B 1 13 ? -19.484 -18.891 4.688 1 95.25 13 SER B O 1
ATOM 3127 N N . GLU B 1 14 ? -18.547 -17.188 3.656 1 95.19 14 GLU B N 1
ATOM 3128 C CA . GLU B 1 14 ? -19.625 -16.281 4.004 1 95.19 14 GLU B CA 1
ATOM 3129 C C . GLU B 1 14 ? -20.812 -16.422 3.047 1 95.19 14 GLU B C 1
ATOM 3131 O O . GLU B 1 14 ? -21.969 -16.312 3.459 1 95.19 14 GLU B O 1
ATOM 3136 N N . GLU B 1 15 ? -20.562 -16.656 1.783 1 96.19 15 GLU B N 1
ATOM 3137 C CA . GLU B 1 15 ? -21.641 -16.844 0.805 1 96.19 15 GLU B CA 1
ATOM 3138 C C . GLU B 1 15 ? -22.188 -18.266 0.864 1 96.19 15 GLU B C 1
ATOM 3140 O O . GLU B 1 15 ? -23.375 -18.484 0.582 1 96.19 15 GLU B O 1
ATOM 3145 N N . GLY B 1 16 ? -21.328 -19.188 1.268 1 95 16 GLY B N 1
ATOM 3146 C CA . GLY B 1 16 ? -21.672 -20.609 1.26 1 95 16 GLY B CA 1
ATOM 3147 C C . GLY B 1 16 ? -21.094 -21.344 0.061 1 95 16 GLY B C 1
ATOM 3148 O O . GLY B 1 16 ? -21.391 -21 -1.084 1 95 16 GLY B O 1
ATOM 3149 N N . PRO B 1 17 ? -20.344 -22.375 0.342 1 94.75 17 PRO B N 1
ATOM 3150 C CA . PRO B 1 17 ? -19.672 -23.078 -0.749 1 94.75 17 PRO B CA 1
ATOM 3151 C C . PRO B 1 17 ? -20.656 -23.656 -1.77 1 94.75 17 PRO B C 1
ATOM 3153 O O . PRO B 1 17 ? -20.375 -23.641 -2.971 1 94.75 17 PRO B O 1
ATOM 3156 N N . ASP B 1 18 ? -21.797 -24.094 -1.331 1 94.12 18 ASP B N 1
ATOM 3157 C CA . ASP B 1 18 ? -22.781 -24.656 -2.242 1 94.12 18 ASP B CA 1
ATOM 3158 C C . ASP B 1 18 ? -23.312 -23.594 -3.209 1 94.12 18 ASP B C 1
ATOM 3160 O O . ASP B 1 18 ? -23.469 -23.859 -4.402 1 94.12 18 ASP B O 1
ATOM 3164 N N . ARG B 1 19 ? -23.578 -22.5 -2.629 1 95.25 19 ARG B N 1
ATOM 3165 C CA . ARG B 1 19 ? -24.078 -21.406 -3.455 1 95.25 19 ARG B CA 1
ATOM 3166 C C . ARG B 1 19 ? -23.016 -20.953 -4.457 1 95.25 19 ARG B C 1
ATOM 3168 O O . ARG B 1 19 ? -23.328 -20.703 -5.629 1 95.25 19 ARG B O 1
ATOM 3175 N N . VAL B 1 20 ? -21.812 -20.844 -4.016 1 96.88 20 VAL B N 1
ATOM 3176 C CA . VAL B 1 20 ? -20.719 -20.422 -4.891 1 96.88 20 VAL B CA 1
ATOM 3177 C C . VAL B 1 20 ? -20.516 -21.453 -5.992 1 96.88 20 VAL B C 1
ATOM 3179 O O . VAL B 1 20 ? -20.344 -21.094 -7.16 1 96.88 20 VAL B O 1
ATOM 3182 N N . THR B 1 21 ? -20.594 -22.703 -5.625 1 95.38 21 THR B N 1
ATOM 3183 C CA . THR B 1 21 ? -20.406 -23.781 -6.594 1 95.38 21 THR B CA 1
ATOM 3184 C C . THR B 1 21 ? -21.469 -23.703 -7.688 1 95.38 21 THR B C 1
ATOM 3186 O O . THR B 1 21 ? -21.156 -23.859 -8.867 1 95.38 21 THR B O 1
ATOM 3189 N N . ALA B 1 22 ? -22.688 -23.547 -7.27 1 95.81 22 ALA B N 1
ATOM 3190 C CA . ALA B 1 22 ? -23.781 -23.406 -8.234 1 95.81 22 ALA B CA 1
ATOM 3191 C C . ALA B 1 22 ? -23.531 -22.234 -9.18 1 95.81 22 ALA B C 1
ATOM 3193 O O . ALA B 1 22 ? -23.734 -22.344 -10.391 1 95.81 22 ALA B O 1
ATOM 3194 N N . ARG B 1 23 ? -23.078 -21.172 -8.648 1 96.69 23 ARG B N 1
ATOM 3195 C CA . ARG B 1 23 ? -22.812 -19.984 -9.445 1 96.69 23 ARG B CA 1
ATOM 3196 C C . ARG B 1 23 ? -21.656 -20.234 -10.414 1 96.69 23 ARG B C 1
ATOM 3198 O O . ARG B 1 23 ? -21.734 -19.828 -11.578 1 96.69 23 ARG B O 1
ATOM 3205 N N . LEU B 1 24 ? -20.609 -20.844 -9.93 1 97.56 24 LEU B N 1
ATOM 3206 C CA . LEU B 1 24 ? -19.469 -21.141 -10.789 1 97.56 24 LEU B CA 1
ATOM 3207 C C . LEU B 1 24 ? -19.875 -22.047 -11.953 1 97.56 24 LEU B C 1
ATOM 3209 O O . LEU B 1 24 ? -19.453 -21.828 -13.086 1 97.56 24 LEU B O 1
ATOM 3213 N N . THR B 1 25 ? -20.703 -23 -11.656 1 95.94 25 THR B N 1
ATOM 3214 C CA . THR B 1 25 ? -21.219 -23.891 -12.703 1 95.94 25 THR B CA 1
ATOM 3215 C C . THR B 1 25 ? -21.969 -23.094 -13.766 1 95.94 25 THR B C 1
ATOM 3217 O O . THR B 1 25 ? -21.797 -23.328 -14.961 1 95.94 25 THR B O 1
ATOM 3220 N N . GLU B 1 26 ? -22.75 -22.188 -13.289 1 96.19 26 GLU B N 1
ATOM 3221 C CA . GLU B 1 26 ? -23.516 -21.344 -14.203 1 96.19 26 GLU B CA 1
ATOM 3222 C C . GLU B 1 26 ? -22.578 -20.5 -15.07 1 96.19 26 GLU B C 1
ATOM 3224 O O . GLU B 1 26 ? -22.906 -20.172 -16.219 1 96.19 26 GLU B O 1
ATOM 3229 N N . LEU B 1 27 ? -21.438 -20.125 -14.586 1 97.69 27 LEU B N 1
ATOM 3230 C CA . LEU B 1 27 ? -20.469 -19.281 -15.273 1 97.69 27 LEU B CA 1
ATOM 3231 C C . LEU B 1 27 ? -19.625 -20.094 -16.234 1 97.69 27 LEU B C 1
ATOM 3233 O O . LEU B 1 27 ? -18.828 -19.547 -17 1 97.69 27 LEU B O 1
ATOM 3237 N N . GLY B 1 28 ? -19.703 -21.375 -16.172 1 96.94 28 GLY B N 1
ATOM 3238 C CA . GLY B 1 28 ? -18.891 -22.25 -17.016 1 96.94 28 GLY B CA 1
ATOM 3239 C C . GLY B 1 28 ? -17.516 -22.516 -16.438 1 96.94 28 GLY B C 1
ATOM 3240 O O . GLY B 1 28 ? -16.578 -22.844 -17.172 1 96.94 28 GLY B O 1
ATOM 3241 N N . ILE B 1 29 ? -17.375 -22.359 -15.141 1 97.88 29 ILE B N 1
ATOM 3242 C CA . ILE B 1 29 ? -16.109 -22.562 -14.438 1 97.88 29 ILE B CA 1
ATOM 3243 C C . ILE B 1 29 ? -16.062 -23.969 -13.867 1 97.88 29 ILE B C 1
ATOM 3245 O O . ILE B 1 29 ? -16.984 -24.406 -13.188 1 97.88 29 ILE B O 1
ATOM 3249 N N . ASP B 1 30 ? -14.945 -24.656 -14.086 1 94.88 30 ASP B N 1
ATOM 3250 C CA . ASP B 1 30 ? -14.844 -26.031 -13.625 1 94.88 30 ASP B CA 1
ATOM 3251 C C . ASP B 1 30 ? -13.773 -26.188 -12.547 1 94.88 30 ASP B C 1
ATOM 3253 O O . ASP B 1 30 ? -13.688 -27.219 -11.891 1 94.88 30 ASP B O 1
ATOM 3257 N N . GLU B 1 31 ? -12.961 -25.203 -12.375 1 97.38 31 GLU B N 1
ATOM 3258 C CA . GLU B 1 31 ? -11.883 -25.266 -11.391 1 97.38 31 GLU B CA 1
ATOM 3259 C C . GLU B 1 31 ? -11.828 -23.984 -10.555 1 97.38 31 GLU B C 1
ATOM 3261 O O . GLU B 1 31 ? -12.062 -22.891 -11.062 1 97.38 31 GLU B O 1
ATOM 3266 N N . LEU B 1 32 ? -11.508 -24.172 -9.289 1 98.38 32 LEU B N 1
ATOM 3267 C CA . LEU B 1 32 ? -11.375 -23.078 -8.336 1 98.38 32 LEU B CA 1
ATOM 3268 C C . LEU B 1 32 ? -9.945 -22.984 -7.812 1 98.38 32 LEU B C 1
ATOM 3270 O O . LEU B 1 32 ? -9.422 -23.953 -7.266 1 98.38 32 LEU B O 1
ATOM 3274 N N . ASN B 1 33 ? -9.258 -21.875 -8.117 1 98.75 33 ASN B N 1
ATOM 3275 C CA . ASN B 1 33 ? -7.992 -21.562 -7.473 1 98.75 33 ASN B CA 1
ATOM 3276 C C . ASN B 1 33 ? -8.203 -20.812 -6.156 1 98.75 33 ASN B C 1
ATOM 3278 O O . ASN B 1 33 ? -8.406 -19.594 -6.145 1 98.75 33 ASN B O 1
ATOM 3282 N N . LEU B 1 34 ? -8.078 -21.5 -5.051 1 98.69 34 LEU B N 1
ATOM 3283 C CA . LEU B 1 34 ? -8.398 -20.938 -3.742 1 98.69 34 LEU B CA 1
ATOM 3284 C C . LEU B 1 34 ? -7.129 -20.516 -3.008 1 98.69 34 LEU B C 1
ATOM 3286 O O . LEU B 1 34 ? -6.164 -21.281 -2.93 1 98.69 34 LEU B O 1
ATOM 3290 N N . ALA B 1 35 ? -7.156 -19.281 -2.518 1 98.75 35 ALA B N 1
ATOM 3291 C CA . ALA B 1 35 ? -6.012 -18.844 -1.732 1 98.75 35 ALA B CA 1
ATOM 3292 C C . ALA B 1 35 ? -5.848 -19.688 -0.47 1 98.75 35 ALA B C 1
ATOM 3294 O O . ALA B 1 35 ? -6.797 -19.844 0.299 1 98.75 35 ALA B O 1
ATOM 3295 N N . THR B 1 36 ? -4.703 -20.188 -0.222 1 98.69 36 THR B N 1
ATOM 3296 C CA . THR B 1 36 ? -4.465 -21 0.957 1 98.69 36 THR B CA 1
ATOM 3297 C C . THR B 1 36 ? -3.5 -20.312 1.915 1 98.69 36 THR B C 1
ATOM 3299 O O . THR B 1 36 ? -3.719 -20.312 3.129 1 98.69 36 THR B O 1
ATOM 3302 N N . ASN B 1 37 ? -2.398 -19.828 1.447 1 98.69 37 ASN B N 1
ATOM 3303 C CA . ASN B 1 37 ? -1.42 -18.953 2.086 1 98.69 37 ASN B CA 1
ATOM 3304 C C . ASN B 1 37 ? -1.219 -17.672 1.293 1 98.69 37 ASN B C 1
ATOM 3306 O O . ASN B 1 37 ? -0.899 -17.703 0.103 1 98.69 37 ASN B O 1
ATOM 3310 N N . TYR B 1 38 ? -1.532 -16.594 1.963 1 98 38 TYR B N 1
ATOM 3311 C CA . TYR B 1 38 ? -1.648 -15.375 1.184 1 98 38 TYR B CA 1
ATOM 3312 C C . TYR B 1 38 ? -1.007 -14.203 1.915 1 98 38 TYR B C 1
ATOM 3314 O O . TYR B 1 38 ? -0.794 -14.258 3.129 1 98 38 TYR B O 1
ATOM 3322 N N . HIS B 1 39 ? -0.617 -13.234 1.2 1 96.06 39 HIS B N 1
ATOM 3323 C CA . HIS B 1 39 ? -0.005 -12.055 1.791 1 96.06 39 HIS B CA 1
ATOM 3324 C C . HIS B 1 39 ? -1.064 -11.086 2.309 1 96.06 39 HIS B C 1
ATOM 3326 O O . HIS B 1 39 ? -2.264 -11.328 2.154 1 96.06 39 HIS B O 1
ATOM 3332 N N . THR B 1 40 ? -0.595 -10.039 2.961 1 93.81 40 THR B N 1
ATOM 3333 C CA . THR B 1 40 ? -1.489 -9.008 3.467 1 93.81 40 THR B CA 1
ATOM 3334 C C . THR B 1 40 ? -2.371 -8.461 2.35 1 93.81 40 THR B C 1
ATOM 3336 O O . THR B 1 40 ? -1.907 -8.266 1.225 1 93.81 40 THR B O 1
ATOM 3339 N N . VAL B 1 41 ? -3.678 -8.266 2.709 1 93.69 41 VAL B N 1
ATOM 3340 C CA . VAL B 1 41 ? -4.582 -7.84 1.644 1 93.69 41 VAL B CA 1
ATOM 3341 C C . VAL B 1 41 ? -5.746 -7.055 2.238 1 93.69 41 VAL B C 1
ATOM 3343 O O . VAL B 1 41 ? -6.176 -7.32 3.363 1 93.69 41 VAL B O 1
ATOM 3346 N N . GLN B 1 42 ? -6.148 -6.051 1.569 1 93.31 42 GLN B N 1
ATOM 3347 C CA . GLN B 1 42 ? -7.496 -5.496 1.659 1 93.31 42 GLN B CA 1
ATOM 3348 C C . GLN B 1 42 ? -8.312 -5.836 0.418 1 93.31 42 GLN B C 1
ATOM 3350 O O . GLN B 1 42 ? -7.938 -5.477 -0.699 1 93.31 42 GLN B O 1
ATOM 3355 N N . ALA B 1 43 ? -9.375 -6.516 0.598 1 95.69 43 ALA B N 1
ATOM 3356 C CA . ALA B 1 43 ? -10.195 -6.957 -0.53 1 95.69 43 ALA B CA 1
ATOM 3357 C C . ALA B 1 43 ? -11.57 -6.297 -0.501 1 95.69 43 ALA B C 1
ATOM 3359 O O . ALA B 1 43 ? -12.273 -6.363 0.508 1 95.69 43 ALA B O 1
ATOM 3360 N N . PHE B 1 44 ? -11.922 -5.551 -1.591 1 96.56 44 PHE B N 1
ATOM 3361 C CA . PHE B 1 44 ? -13.281 -5.059 -1.779 1 96.56 44 PHE B CA 1
ATOM 3362 C C . PHE B 1 44 ? -14.156 -6.125 -2.42 1 96.56 44 PHE B C 1
ATOM 3364 O O . PHE B 1 44 ? -13.812 -6.668 -3.473 1 96.56 44 PHE B O 1
ATOM 3371 N N . SER B 1 45 ? -15.234 -6.496 -1.793 1 96.81 45 SER B N 1
ATOM 3372 C CA . SER B 1 45 ? -16.109 -7.59 -2.213 1 96.81 45 SER B CA 1
ATOM 3373 C C . SER B 1 45 ? -17.484 -7.078 -2.598 1 96.81 45 SER B C 1
ATOM 3375 O O . SER B 1 45 ? -18.406 -7.109 -1.785 1 96.81 45 SER B O 1
ATOM 3377 N N . PRO B 1 46 ? -17.703 -6.793 -3.789 1 96.69 46 PRO B N 1
ATOM 3378 C CA . PRO B 1 46 ? -18.906 -6.066 -4.23 1 96.69 46 PRO B CA 1
ATOM 3379 C C . PRO B 1 46 ? -20.188 -6.863 -4.02 1 96.69 46 PRO B C 1
ATOM 3381 O O . PRO B 1 46 ? -21.266 -6.277 -3.922 1 96.69 46 PRO B O 1
ATOM 3384 N N . HIS B 1 47 ? -20.125 -8.188 -3.926 1 96.06 47 HIS B N 1
ATOM 3385 C CA . HIS B 1 47 ? -21.375 -8.93 -3.852 1 96.06 47 HIS B CA 1
ATOM 3386 C C . HIS B 1 47 ? -21.375 -9.898 -2.672 1 96.06 47 HIS B C 1
ATOM 3388 O O . HIS B 1 47 ? -22.219 -10.797 -2.6 1 96.06 47 HIS B O 1
ATOM 3394 N N . ASN B 1 48 ? -20.422 -9.766 -1.752 1 96.62 48 ASN B N 1
ATOM 3395 C CA . ASN B 1 48 ? -20.469 -10.562 -0.53 1 96.62 48 ASN B CA 1
ATOM 3396 C C . ASN B 1 48 ? -21.688 -10.234 0.318 1 96.62 48 ASN B C 1
ATOM 3398 O O . ASN B 1 48 ? -22.047 -9.07 0.47 1 96.62 48 ASN B O 1
ATOM 3402 N N . PRO B 1 49 ? -22.344 -11.188 0.844 1 95.12 49 PRO B N 1
ATOM 3403 C CA . PRO B 1 49 ? -23.578 -10.906 1.581 1 95.12 49 PRO B CA 1
ATOM 3404 C C . PRO B 1 49 ? -23.312 -10.289 2.953 1 95.12 49 PRO B C 1
ATOM 3406 O O . PRO B 1 49 ? -24.219 -9.672 3.537 1 95.12 49 PRO B O 1
ATOM 3409 N N . GLU B 1 50 ? -22.109 -10.383 3.459 1 93.81 50 GLU B N 1
ATOM 3410 C CA . GLU B 1 50 ? -21.859 -10.008 4.848 1 93.81 50 GLU B CA 1
ATOM 3411 C C . GLU B 1 50 ? -21.078 -8.703 4.934 1 93.81 50 GLU B C 1
ATOM 3413 O O . GLU B 1 50 ? -21.156 -7.996 5.941 1 93.81 50 GLU B O 1
ATOM 3418 N N . ARG B 1 51 ? -20.328 -8.406 3.846 1 94.94 51 ARG B N 1
ATOM 3419 C CA . ARG B 1 51 ? -19.438 -7.262 3.953 1 94.94 51 ARG B CA 1
ATOM 3420 C C . ARG B 1 51 ? -19.047 -6.734 2.576 1 94.94 51 ARG B C 1
ATOM 3422 O O . ARG B 1 51 ? -19.359 -7.359 1.559 1 94.94 51 ARG B O 1
ATOM 3429 N N . ARG B 1 52 ? -18.328 -5.602 2.598 1 95.75 52 ARG B N 1
ATOM 3430 C CA . ARG B 1 52 ? -17.781 -5.035 1.368 1 95.75 52 ARG B CA 1
ATOM 3431 C C . ARG B 1 52 ? -16.25 -4.973 1.421 1 95.75 52 ARG B C 1
ATOM 3433 O O . ARG B 1 52 ? -15.602 -4.777 0.395 1 95.75 52 ARG B O 1
ATOM 3440 N N . THR B 1 53 ? -15.703 -5.16 2.559 1 93.88 53 THR B N 1
ATOM 3441 C CA . THR B 1 53 ? -14.25 -5.125 2.637 1 93.88 53 THR B CA 1
ATOM 3442 C C . THR B 1 53 ? -13.742 -6.145 3.652 1 93.88 53 THR B C 1
ATOM 3444 O O . THR B 1 53 ? -14.391 -6.391 4.672 1 93.88 53 THR B O 1
ATOM 3447 N N . PHE B 1 54 ? -12.656 -6.781 3.318 1 93.62 54 PHE B N 1
ATOM 3448 C CA . PHE B 1 54 ? -11.969 -7.742 4.176 1 93.62 54 PHE B CA 1
ATOM 3449 C C . PHE B 1 54 ? -10.5 -7.375 4.32 1 93.62 54 PHE B C 1
ATOM 3451 O O . PHE B 1 54 ? -9.82 -7.098 3.332 1 93.62 54 PHE B O 1
ATOM 3458 N N . PHE B 1 55 ? -10.023 -7.305 5.605 1 92.56 55 PHE B N 1
ATOM 3459 C CA . PHE B 1 55 ? -8.617 -7.035 5.906 1 92.56 55 PHE B CA 1
ATOM 3460 C C . PHE B 1 55 ? -7.949 -8.266 6.508 1 92.56 55 PHE B C 1
ATOM 3462 O O . PHE B 1 55 ? -8.477 -8.867 7.449 1 92.56 55 PHE B O 1
ATOM 3469 N N . ALA B 1 56 ? -6.812 -8.609 5.973 1 91.06 56 ALA B N 1
ATOM 3470 C CA . ALA B 1 56 ? -6.047 -9.688 6.586 1 91.06 56 ALA B CA 1
ATOM 3471 C C . ALA B 1 56 ? -4.547 -9.422 6.488 1 91.06 56 ALA B C 1
ATOM 3473 O O . ALA B 1 56 ? -4.066 -8.922 5.473 1 91.06 56 ALA B O 1
ATOM 3474 N N . ARG B 1 57 ? -3.848 -9.648 7.586 1 92.94 57 ARG B N 1
ATOM 3475 C CA . ARG B 1 57 ? -2.398 -9.789 7.5 1 92.94 57 ARG B CA 1
ATOM 3476 C C . ARG B 1 57 ? -2.018 -11.062 6.742 1 92.94 57 ARG B C 1
ATOM 3478 O O . ARG B 1 57 ? -2.883 -11.867 6.402 1 92.94 57 ARG B O 1
ATOM 3485 N N . ALA B 1 58 ? -0.758 -11.203 6.383 1 93.75 58 ALA B N 1
ATOM 3486 C CA . ALA B 1 58 ? -0.314 -12.453 5.773 1 93.75 58 ALA B CA 1
ATOM 3487 C C . ALA B 1 58 ? -0.713 -13.656 6.629 1 93.75 58 ALA B C 1
ATOM 3489 O O . ALA B 1 58 ? -0.346 -13.734 7.805 1 93.75 58 ALA B O 1
ATOM 3490 N N . SER B 1 59 ? -1.503 -14.539 6.012 1 97.25 59 SER B N 1
ATOM 3491 C CA . SER B 1 59 ? -2.068 -15.633 6.797 1 97.25 59 SER B CA 1
ATOM 3492 C C . SER B 1 59 ? -2.293 -16.875 5.938 1 97.25 59 SER B C 1
ATOM 3494 O O . SER B 1 59 ? -2.408 -16.781 4.715 1 97.25 59 SER B O 1
ATOM 3496 N N . SER B 1 60 ? -2.287 -17.984 6.641 1 98.69 60 SER B N 1
ATOM 3497 C CA . SER B 1 60 ? -2.838 -19.203 6.066 1 98.69 60 SER B CA 1
ATOM 3498 C C . SER B 1 60 ? -4.316 -19.344 6.402 1 98.69 60 SER B C 1
ATOM 3500 O O . SER B 1 60 ? -4.777 -18.859 7.438 1 98.69 60 SER B O 1
ATOM 3502 N N . TYR B 1 61 ? -4.992 -19.984 5.574 1 98.56 61 TYR B N 1
ATOM 3503 C CA . TYR B 1 61 ? -6.418 -20.219 5.785 1 98.56 61 TYR B CA 1
ATOM 3504 C C . TYR B 1 61 ? -6.699 -21.703 6.004 1 98.56 61 TYR B C 1
ATOM 3506 O O . TYR B 1 61 ? -7.789 -22.188 5.703 1 98.56 61 TYR B O 1
ATOM 3514 N N . PHE B 1 62 ? -5.691 -22.359 6.418 1 98.19 62 PHE B N 1
ATOM 3515 C CA . PHE B 1 62 ? -5.668 -23.734 6.914 1 98.19 62 PHE B CA 1
ATOM 3516 C C . PHE B 1 62 ? -4.809 -23.844 8.164 1 98.19 62 PHE B C 1
ATOM 3518 O O . PHE B 1 62 ? -4.074 -22.922 8.508 1 98.19 62 PHE B O 1
ATOM 3525 N N . GLN B 1 63 ? -4.945 -24.984 8.875 1 97.81 63 GLN B N 1
ATOM 3526 C CA . GLN B 1 63 ? -4.074 -25.281 10.016 1 97.81 63 GLN B CA 1
ATOM 3527 C C . GLN B 1 63 ? -2.826 -26.031 9.578 1 97.81 63 GLN B C 1
ATOM 3529 O O . GLN B 1 63 ? -2.918 -27.156 9.07 1 97.81 63 GLN B O 1
ATOM 3534 N N . PRO B 1 64 ? -1.7 -25.359 9.727 1 98 64 PRO B N 1
ATOM 3535 C CA . PRO B 1 64 ? -0.471 -26.047 9.336 1 98 64 PRO B CA 1
ATOM 3536 C C . PRO B 1 64 ? -0.216 -27.312 10.156 1 98 64 PRO B C 1
ATOM 3538 O O . PRO B 1 64 ? -0.595 -27.375 11.328 1 98 64 PRO B O 1
ATOM 3541 N N . ASP B 1 65 ? 0.446 -28.312 9.609 1 97 65 ASP B N 1
ATOM 3542 C CA . ASP B 1 65 ? 0.812 -29.516 10.336 1 97 65 ASP B CA 1
ATOM 3543 C C . ASP B 1 65 ? 2.098 -29.312 11.133 1 97 65 ASP B C 1
ATOM 3545 O O . ASP B 1 65 ? 2.535 -28.172 11.328 1 97 65 ASP B O 1
ATOM 3549 N N . ASP B 1 66 ? 2.713 -30.375 11.602 1 96.88 66 ASP B N 1
ATOM 3550 C CA . ASP B 1 66 ? 3.855 -30.266 12.5 1 96.88 66 ASP B CA 1
ATOM 3551 C C . ASP B 1 66 ? 5.172 -30.375 11.734 1 96.88 66 ASP B C 1
ATOM 3553 O O . ASP B 1 66 ? 6.238 -30.5 12.336 1 96.88 66 ASP B O 1
ATOM 3557 N N . GLY B 1 67 ? 5.152 -30.312 10.492 1 97.31 67 GLY B N 1
ATOM 3558 C CA . GLY B 1 67 ? 6.348 -30.562 9.703 1 97.31 67 GLY B CA 1
ATOM 3559 C C . GLY B 1 67 ? 7.148 -29.297 9.43 1 97.31 67 GLY B C 1
ATOM 3560 O O . GLY B 1 67 ? 8.125 -29.344 8.68 1 97.31 67 GLY B O 1
ATOM 3561 N N . TYR B 1 68 ? 6.773 -28.203 10 1 98.31 68 TYR B N 1
ATOM 3562 C CA . TYR B 1 68 ? 7.465 -26.953 9.758 1 98.31 68 TYR B CA 1
ATOM 3563 C C . TYR B 1 68 ? 8.602 -26.75 10.75 1 98.31 68 TYR B C 1
ATOM 3565 O O . TYR B 1 68 ? 8.789 -27.562 11.664 1 98.31 68 TYR B O 1
ATOM 3573 N N . GLY B 1 69 ? 9.461 -25.781 10.539 1 97.81 69 GLY B N 1
ATOM 3574 C CA . GLY B 1 69 ? 10.586 -25.438 11.398 1 97.81 69 GLY B CA 1
ATOM 3575 C C . GLY B 1 69 ? 10.469 -24.047 11.992 1 97.81 69 GLY B C 1
ATOM 3576 O O . GLY B 1 69 ? 9.445 -23.688 12.57 1 97.81 69 GLY B O 1
ATOM 3577 N N . ARG B 1 70 ? 11.508 -23.281 11.82 1 98.06 70 ARG B N 1
ATOM 3578 C CA . ARG B 1 70 ? 11.57 -21.922 12.359 1 98.06 70 ARG B CA 1
ATOM 3579 C C . ARG B 1 70 ? 10.453 -21.062 11.789 1 98.06 70 ARG B C 1
ATOM 3581 O O . ARG B 1 70 ? 9.867 -20.25 12.508 1 98.06 70 ARG B O 1
ATOM 3588 N N . LEU B 1 71 ? 10.188 -21.266 10.523 1 98.69 71 LEU B N 1
ATOM 3589 C CA . LEU B 1 71 ? 9.117 -20.531 9.844 1 98.69 71 LEU B CA 1
ATOM 3590 C C . LEU B 1 71 ? 7.918 -21.438 9.594 1 98.69 71 LEU B C 1
ATOM 3592 O O . LEU B 1 71 ? 8.07 -22.609 9.234 1 98.69 71 LEU B O 1
ATOM 3596 N N . GLU B 1 72 ? 6.789 -20.922 9.844 1 98.5 72 GLU B N 1
ATOM 3597 C CA . GLU B 1 72 ? 5.535 -21.625 9.602 1 98.5 72 GLU B CA 1
ATOM 3598 C C . GLU B 1 72 ? 4.418 -20.656 9.227 1 98.5 72 GLU B C 1
ATOM 3600 O O . GLU B 1 72 ? 4.422 -19.5 9.656 1 98.5 72 GLU B O 1
ATOM 3605 N N . PRO B 1 73 ? 3.48 -21.156 8.344 1 98.38 73 PRO B N 1
ATOM 3606 C CA . PRO B 1 73 ? 2.328 -20.297 8.086 1 98.38 73 PRO B CA 1
ATOM 3607 C C . PRO B 1 73 ? 1.598 -19.891 9.359 1 98.38 73 PRO B C 1
ATOM 3609 O O . PRO B 1 73 ? 1.477 -20.688 10.289 1 98.38 73 PRO B O 1
ATOM 3612 N N . VAL B 1 74 ? 1.134 -18.672 9.438 1 98.12 74 VAL B N 1
ATOM 3613 C CA . VAL B 1 74 ? 0.364 -18.188 10.578 1 98.12 74 VAL B CA 1
ATOM 3614 C C . VAL B 1 74 ? -1.121 -18.156 10.227 1 98.12 74 VAL B C 1
ATOM 3616 O O . VAL B 1 74 ? -1.548 -17.375 9.367 1 98.12 74 VAL B O 1
ATOM 3619 N N . PRO B 1 75 ? -1.899 -18.984 10.859 1 98.12 75 PRO B N 1
ATOM 3620 C CA . PRO B 1 75 ? -3.326 -19.031 10.531 1 98.12 75 PRO B CA 1
ATOM 3621 C C . PRO B 1 75 ? -4.031 -17.688 10.781 1 98.12 75 PRO B C 1
ATOM 3623 O O . PRO B 1 75 ? -3.705 -16.984 11.734 1 98.12 75 PRO B O 1
ATOM 3626 N N . TYR B 1 76 ? -4.961 -17.406 9.898 1 97.19 76 TYR B N 1
ATOM 3627 C CA . TYR B 1 76 ? -5.801 -16.219 10.078 1 97.19 76 TYR B CA 1
ATOM 3628 C C . TYR B 1 76 ? -6.512 -16.25 11.43 1 97.19 76 TYR B C 1
ATOM 3630 O O . TYR B 1 76 ? -7.195 -17.234 11.75 1 97.19 76 TYR B O 1
ATOM 3638 N N . GLU B 1 77 ? -6.426 -15.18 12.172 1 94.19 77 GLU B N 1
ATOM 3639 C CA . GLU B 1 77 ? -6.945 -15.141 13.531 1 94.19 77 GLU B CA 1
ATOM 3640 C C . GLU B 1 77 ? -8.469 -15.258 13.547 1 94.19 77 GLU B C 1
ATOM 3642 O O . GLU B 1 77 ? -9.047 -15.742 14.523 1 94.19 77 GLU B O 1
ATOM 3647 N N . GLY B 1 78 ? -9.148 -14.875 12.445 1 91.31 78 GLY B N 1
ATOM 3648 C CA . GLY B 1 78 ? -10.602 -14.906 12.406 1 91.31 78 GLY B CA 1
ATOM 3649 C C . GLY B 1 78 ? -11.148 -16.234 11.945 1 91.31 78 GLY B C 1
ATOM 3650 O O . GLY B 1 78 ? -12.367 -16.438 11.891 1 91.31 78 GLY B O 1
ATOM 3651 N N . MET B 1 79 ? -10.227 -17.094 11.633 1 92.75 79 MET B N 1
ATOM 3652 C CA . MET B 1 79 ? -10.648 -18.391 11.125 1 92.75 79 MET B CA 1
ATOM 3653 C C . MET B 1 79 ? -11.008 -19.328 12.273 1 92.75 79 MET B C 1
ATOM 3655 O O . MET B 1 79 ? -10.242 -19.469 13.227 1 92.75 79 MET B O 1
ATOM 3659 N N . SER B 1 80 ? -12.234 -19.859 12.25 1 90.44 80 SER B N 1
ATOM 3660 C CA . SER B 1 80 ? -12.594 -20.984 13.117 1 90.44 80 SER B CA 1
ATOM 3661 C C . SER B 1 80 ? -12.43 -22.312 12.398 1 90.44 80 SER B C 1
ATOM 3663 O O . SER B 1 80 ? -12.938 -22.5 11.289 1 90.44 80 SER B O 1
ATOM 3665 N N . GLY B 1 81 ? -11.672 -23.25 12.984 1 92.75 81 GLY B N 1
ATOM 3666 C CA . GLY B 1 81 ? -11.406 -24.5 12.312 1 92.75 81 GLY B CA 1
ATOM 3667 C C . GLY B 1 81 ? -10.43 -24.359 11.156 1 92.75 81 GLY B C 1
ATOM 3668 O O . GLY B 1 81 ? -9.461 -23.609 11.242 1 92.75 81 GLY B O 1
ATOM 3669 N N . ASP B 1 82 ? -10.672 -25.219 10.164 1 96.62 82 ASP B N 1
ATOM 3670 C CA . ASP B 1 82 ? -9.875 -25.188 8.945 1 96.62 82 ASP B CA 1
ATOM 3671 C C . ASP B 1 82 ? -10.734 -24.828 7.734 1 96.62 82 ASP B C 1
ATOM 3673 O O . ASP B 1 82 ? -11.508 -25.656 7.246 1 96.62 82 ASP B O 1
ATOM 3677 N N . TRP B 1 83 ? -10.602 -23.578 7.25 1 96.81 83 TRP B N 1
ATOM 3678 C CA . TRP B 1 83 ? -11.477 -23.062 6.207 1 96.81 83 TRP B CA 1
ATOM 3679 C C . TRP B 1 83 ? -11.312 -23.844 4.914 1 96.81 83 TRP B C 1
ATOM 3681 O O . TRP B 1 83 ? -12.281 -24.047 4.172 1 96.81 83 TRP B O 1
ATOM 3691 N N . ILE B 1 84 ? -10.078 -24.312 4.609 1 97.31 84 ILE B N 1
ATOM 3692 C CA . ILE B 1 84 ? -9.828 -25.062 3.379 1 97.31 84 ILE B CA 1
ATOM 3693 C C . ILE B 1 84 ? -10.586 -26.391 3.408 1 97.31 84 ILE B C 1
ATOM 3695 O O . ILE B 1 84 ? -11.258 -26.734 2.443 1 97.31 84 ILE B O 1
ATOM 3699 N N . ASP B 1 85 ? -10.516 -27.078 4.543 1 95.88 85 ASP B N 1
ATOM 3700 C CA . ASP B 1 85 ? -11.219 -28.344 4.68 1 95.88 85 ASP B CA 1
ATOM 3701 C C . ASP B 1 85 ? -12.734 -28.156 4.582 1 95.88 85 ASP B C 1
ATOM 3703 O O . ASP B 1 85 ? -13.422 -28.938 3.93 1 95.88 85 ASP B O 1
ATOM 3707 N N . GLU B 1 86 ? -13.195 -27.172 5.242 1 95.38 86 GLU B N 1
ATOM 3708 C CA . GLU B 1 86 ? -14.633 -26.891 5.258 1 95.38 86 GLU B CA 1
ATOM 3709 C C . GLU B 1 86 ? -15.141 -26.547 3.863 1 95.38 86 GLU B C 1
ATOM 3711 O O . GLU B 1 86 ? -16.203 -27.031 3.445 1 95.38 86 GLU B O 1
ATOM 3716 N N . ILE B 1 87 ? -14.438 -25.734 3.141 1 96.69 87 ILE B N 1
ATOM 3717 C CA . ILE B 1 87 ? -14.836 -25.297 1.807 1 96.69 87 ILE B CA 1
ATOM 3718 C C . ILE B 1 87 ? -14.773 -26.484 0.841 1 96.69 87 ILE B C 1
ATOM 3720 O O . ILE B 1 87 ? -15.695 -26.688 0.047 1 96.69 87 ILE B O 1
ATOM 3724 N N . ALA B 1 88 ? -13.719 -27.266 0.936 1 95.75 88 ALA B N 1
ATOM 3725 C CA . ALA B 1 88 ? -13.539 -28.422 0.053 1 95.75 88 ALA B CA 1
ATOM 3726 C C . ALA B 1 88 ? -14.703 -29.391 0.175 1 95.75 88 ALA B C 1
ATOM 3728 O O . ALA B 1 88 ? -15.133 -29.984 -0.818 1 95.75 88 ALA B O 1
ATOM 3729 N N . ALA B 1 89 ? -15.195 -29.516 1.342 1 92.62 89 ALA B N 1
ATOM 3730 C CA . ALA B 1 89 ? -16.281 -30.453 1.609 1 92.62 89 ALA B CA 1
ATOM 3731 C C . ALA B 1 89 ? -17.562 -30.016 0.906 1 92.62 89 ALA B C 1
ATOM 3733 O O . ALA B 1 89 ? -18.438 -30.844 0.625 1 92.62 89 ALA B O 1
ATOM 3734 N N . GLY B 1 90 ? -17.625 -28.766 0.59 1 90.75 90 GLY B N 1
ATOM 3735 C CA . GLY B 1 90 ? -18.859 -28.25 0.027 1 90.75 90 GLY B CA 1
ATOM 3736 C C . GLY B 1 90 ? -18.766 -27.969 -1.462 1 90.75 90 GLY B C 1
ATOM 3737 O O . GLY B 1 90 ? -19.703 -27.438 -2.061 1 90.75 90 GLY B O 1
ATOM 3738 N N . LEU B 1 91 ? -17.688 -28.188 -2.246 1 91.38 91 LEU B N 1
ATOM 3739 C CA . LEU B 1 91 ? -17.469 -27.734 -3.613 1 91.38 91 LEU B CA 1
ATOM 3740 C C . LEU B 1 91 ? -18.062 -28.719 -4.617 1 91.38 91 LEU B C 1
ATOM 3742 O O . LEU B 1 91 ? -18.203 -28.406 -5.801 1 91.38 91 LEU B O 1
ATOM 3746 N N . GLY B 1 92 ? -18.625 -29.781 -4.297 1 86.38 92 GLY B N 1
ATOM 3747 C CA . GLY B 1 92 ? -19.219 -30.703 -5.242 1 86.38 92 GLY B CA 1
ATOM 3748 C C . GLY B 1 92 ? -18.25 -31.156 -6.328 1 86.38 92 GLY B C 1
ATOM 3749 O O . GLY B 1 92 ? -17.141 -31.609 -6.039 1 86.38 92 GLY B O 1
ATOM 3750 N N . ASP B 1 93 ? -18.625 -30.781 -7.68 1 90.88 93 ASP B N 1
ATOM 3751 C CA . ASP B 1 93 ? -17.891 -31.297 -8.828 1 90.88 93 ASP B CA 1
ATOM 3752 C C . ASP B 1 93 ? -16.812 -30.297 -9.273 1 90.88 93 ASP B C 1
ATOM 3754 O O . ASP B 1 93 ? -16.031 -30.594 -10.188 1 90.88 93 ASP B O 1
ATOM 3758 N N . ILE B 1 94 ? -16.781 -29.156 -8.664 1 95.94 94 ILE B N 1
ATOM 3759 C CA . ILE B 1 94 ? -15.75 -28.188 -9 1 95.94 94 ILE B CA 1
ATOM 3760 C C . ILE B 1 94 ? -14.391 -28.656 -8.484 1 95.94 94 ILE B C 1
ATOM 3762 O O . ILE B 1 94 ? -14.25 -29 -7.312 1 95.94 94 ILE B O 1
ATOM 3766 N N . ARG B 1 95 ? -13.43 -28.75 -9.398 1 97 95 ARG B N 1
ATOM 3767 C CA . ARG B 1 95 ? -12.078 -29.109 -8.992 1 97 95 ARG B CA 1
ATOM 3768 C C . ARG B 1 95 ? -11.422 -27.984 -8.203 1 97 95 ARG B C 1
ATOM 3770 O O . ARG B 1 95 ? -11.641 -26.812 -8.492 1 97 95 ARG B O 1
ATOM 3777 N N . LEU B 1 96 ? -10.602 -28.344 -7.199 1 98.12 96 LEU B N 1
ATOM 3778 C CA . LEU B 1 96 ? -10.016 -27.375 -6.281 1 98.12 96 LEU B CA 1
ATOM 3779 C C . LEU B 1 96 ? -8.5 -27.344 -6.418 1 98.12 96 LEU B C 1
ATOM 3781 O O . LEU B 1 96 ? -7.852 -28.391 -6.426 1 98.12 96 LEU B O 1
ATOM 3785 N N . ASN B 1 97 ? -7.969 -26.156 -6.621 1 98.44 97 ASN B N 1
ATOM 3786 C CA . ASN B 1 97 ? -6.527 -25.922 -6.637 1 98.44 97 ASN B CA 1
ATOM 3787 C C . ASN B 1 97 ? -6.098 -25.016 -5.488 1 98.44 97 ASN B C 1
ATOM 3789 O O . ASN B 1 97 ? -6.855 -24.141 -5.07 1 98.44 97 ASN B O 1
ATOM 3793 N N . SER B 1 98 ? -4.91 -25.25 -4.949 1 98.75 98 SER B N 1
ATOM 3794 C CA . SER B 1 98 ? -4.324 -24.359 -3.949 1 98.75 98 SER B CA 1
ATOM 3795 C C . SER B 1 98 ? -3.541 -23.234 -4.605 1 98.75 98 SER B C 1
ATOM 3797 O O . SER B 1 98 ? -2.5 -23.453 -5.223 1 98.75 98 SER B O 1
ATOM 3799 N N . TRP B 1 99 ? -4.047 -22.078 -4.555 1 98.81 99 TRP B N 1
ATOM 3800 C CA . TRP B 1 99 ? -3.283 -20.859 -4.859 1 98.81 99 TRP B CA 1
ATOM 3801 C C . TRP B 1 99 ? -2.516 -20.391 -3.633 1 98.81 99 TRP B C 1
ATOM 3803 O O . TRP B 1 99 ? -3.107 -19.844 -2.697 1 98.81 99 TRP B O 1
ATOM 3813 N N . THR B 1 100 ? -1.183 -20.547 -3.58 1 98.81 100 THR B N 1
ATOM 3814 C CA . THR B 1 100 ? -0.409 -20.328 -2.363 1 98.81 100 THR B CA 1
ATOM 3815 C C . THR B 1 100 ? 0.742 -19.359 -2.623 1 98.81 100 THR B C 1
ATOM 3817 O O . THR B 1 100 ? 1.446 -19.484 -3.627 1 98.81 100 THR B O 1
ATOM 3820 N N . VAL B 1 101 ? 0.887 -18.375 -1.734 1 98.38 101 VAL B N 1
ATOM 3821 C CA . VAL B 1 101 ? 1.962 -17.391 -1.809 1 98.38 101 VAL B CA 1
ATOM 3822 C C . VAL B 1 101 ? 3.115 -17.812 -0.903 1 98.38 101 VAL B C 1
ATOM 3824 O O . VAL B 1 101 ? 2.896 -18.25 0.231 1 98.38 101 VAL B O 1
ATOM 3827 N N . GLY B 1 102 ? 4.324 -17.719 -1.432 1 98.31 102 GLY B N 1
ATOM 3828 C CA . GLY B 1 102 ? 5.48 -18.203 -0.701 1 98.31 102 GLY B CA 1
ATOM 3829 C C . GLY B 1 102 ? 6.297 -17.109 -0.057 1 98.31 102 GLY B C 1
ATOM 3830 O O . GLY B 1 102 ? 6.016 -16.688 1.071 1 98.31 102 GLY B O 1
ATOM 3831 N N . CYS B 1 103 ? 7.129 -16.5 -0.825 1 98.19 103 CYS B N 1
ATOM 3832 C CA . CYS B 1 103 ? 8.164 -15.609 -0.297 1 98.19 103 CYS B CA 1
ATOM 3833 C C . CYS B 1 103 ? 7.594 -14.234 0.016 1 98.19 103 CYS B C 1
ATOM 3835 O O . CYS B 1 103 ? 8.172 -13.484 0.806 1 98.19 103 CYS B O 1
ATOM 3837 N N . HIS B 1 104 ? 6.547 -13.828 -0.622 1 96.81 104 HIS B N 1
ATOM 3838 C CA . HIS B 1 104 ? 5.902 -12.555 -0.29 1 96.81 104 HIS B CA 1
ATOM 3839 C C . HIS B 1 104 ? 5.094 -12.672 0.998 1 96.81 104 HIS B C 1
ATOM 3841 O O . HIS B 1 104 ? 3.9 -12.984 0.961 1 96.81 104 HIS B O 1
ATOM 3847 N N . ASN B 1 105 ? 5.77 -12.422 2.104 1 96.31 105 ASN B N 1
ATOM 3848 C CA . ASN B 1 105 ? 5.168 -12.586 3.424 1 96.31 105 ASN B CA 1
ATOM 3849 C C . ASN B 1 105 ? 5.746 -11.602 4.434 1 96.31 105 ASN B C 1
ATOM 3851 O O . ASN B 1 105 ? 6.699 -11.922 5.145 1 96.31 105 ASN B O 1
ATOM 3855 N N . SER B 1 106 ? 5.133 -10.438 4.539 1 93.44 106 SER B N 1
ATOM 3856 C CA . SER B 1 106 ? 5.645 -9.375 5.395 1 93.44 106 SER B CA 1
ATOM 3857 C C . SER B 1 106 ? 5.496 -9.734 6.871 1 93.44 106 SER B C 1
ATOM 3859 O O . SER B 1 106 ? 6.262 -9.258 7.711 1 93.44 106 SER B O 1
ATOM 3861 N N . ARG B 1 107 ? 4.484 -10.578 7.215 1 95 107 ARG B N 1
ATOM 3862 C CA . ARG B 1 107 ? 4.297 -11 8.602 1 95 107 ARG B CA 1
ATOM 3863 C C . ARG B 1 107 ? 5.496 -11.805 9.094 1 95 107 ARG B C 1
ATOM 3865 O O . ARG B 1 107 ? 6.074 -11.484 10.141 1 95 107 ARG B O 1
ATOM 3872 N N . LEU B 1 108 ? 5.895 -12.789 8.344 1 97.75 108 LEU B N 1
ATOM 3873 C CA . LEU B 1 108 ? 7.07 -13.578 8.703 1 97.75 108 LEU B CA 1
ATOM 3874 C C . LEU B 1 108 ? 8.344 -12.742 8.586 1 97.75 108 LEU B C 1
ATOM 3876 O O . LEU B 1 108 ? 9.242 -12.852 9.422 1 97.75 108 LEU B O 1
ATOM 3880 N N . GLY B 1 109 ? 8.422 -11.891 7.527 1 96.06 109 GLY B N 1
ATOM 3881 C CA . GLY B 1 109 ? 9.617 -11.086 7.309 1 96.06 109 GLY B CA 1
ATOM 3882 C C . GLY B 1 109 ? 9.875 -10.086 8.422 1 96.06 109 GLY B C 1
ATOM 3883 O O . GLY B 1 109 ? 11.023 -9.883 8.828 1 96.06 109 GLY B O 1
ATOM 3884 N N . MET B 1 110 ? 8.82 -9.422 8.906 1 93.69 110 MET B N 1
ATOM 3885 C CA . MET B 1 110 ? 8.969 -8.438 9.984 1 93.69 110 MET B CA 1
ATOM 3886 C C . MET B 1 110 ? 9.352 -9.125 11.289 1 93.69 110 MET B C 1
ATOM 3888 O O . MET B 1 110 ? 10.086 -8.547 12.102 1 93.69 110 MET B O 1
ATOM 3892 N N . ARG B 1 111 ? 8.93 -10.359 11.492 1 95.38 111 ARG B N 1
ATOM 3893 C CA . ARG B 1 111 ? 9.242 -11.109 12.695 1 95.38 111 ARG B CA 1
ATOM 3894 C C . ARG B 1 111 ? 10.648 -11.703 12.625 1 95.38 111 ARG B C 1
ATOM 3896 O O . ARG B 1 111 ? 11.297 -11.891 13.656 1 95.38 111 ARG B O 1
ATOM 3903 N N . HIS B 1 112 ? 11.062 -12.031 11.391 1 97.81 112 HIS B N 1
ATOM 3904 C CA . HIS B 1 112 ? 12.359 -12.656 11.164 1 97.81 112 HIS B CA 1
ATOM 3905 C C . HIS B 1 112 ? 13.148 -11.922 10.086 1 97.81 112 HIS B C 1
ATOM 3907 O O . HIS B 1 112 ? 13.398 -12.469 9.008 1 97.81 112 HIS B O 1
ATOM 3913 N N . PRO B 1 113 ? 13.641 -10.797 10.375 1 96.31 113 PRO B N 1
ATOM 3914 C CA . PRO B 1 113 ? 14.32 -10.023 9.336 1 96.31 113 PRO B CA 1
ATOM 3915 C C . PRO B 1 113 ? 15.555 -10.734 8.781 1 96.31 113 PRO B C 1
ATOM 3917 O O . PRO B 1 113 ? 15.961 -10.477 7.648 1 96.31 113 PRO B O 1
ATOM 3920 N N . ASP B 1 114 ? 16.078 -11.711 9.516 1 97.75 114 ASP B N 1
ATOM 3921 C CA . ASP B 1 114 ? 17.297 -12.398 9.133 1 97.75 114 ASP B CA 1
ATOM 3922 C C . ASP B 1 114 ? 17.047 -13.367 7.98 1 97.75 114 ASP B C 1
ATOM 3924 O O . ASP B 1 114 ? 18 -13.859 7.355 1 97.75 114 ASP B O 1
ATOM 3928 N N . VAL B 1 115 ? 15.781 -13.617 7.637 1 98.69 115 VAL B N 1
ATOM 3929 C CA . VAL B 1 115 ? 15.516 -14.586 6.574 1 98.69 115 VAL B CA 1
ATOM 3930 C C . VAL B 1 115 ? 15.016 -13.852 5.328 1 98.69 115 VAL B C 1
ATOM 3932 O O . VAL B 1 115 ? 14.625 -14.484 4.348 1 98.69 115 VAL B O 1
ATOM 3935 N N . THR B 1 116 ? 15.039 -12.516 5.363 1 97.94 116 THR B N 1
ATOM 3936 C CA . THR B 1 116 ? 14.492 -11.719 4.27 1 97.94 116 THR B CA 1
ATOM 3937 C C . THR B 1 116 ? 15.578 -11.359 3.26 1 97.94 116 THR B C 1
ATOM 3939 O O . THR B 1 116 ? 16.75 -11.656 3.477 1 97.94 116 THR B O 1
ATOM 3942 N N . LEU B 1 117 ? 15.195 -10.82 2.129 1 97.94 117 LEU B N 1
ATOM 3943 C CA . LEU B 1 117 ? 16.156 -10.242 1.188 1 97.94 117 LEU B CA 1
ATOM 3944 C C . LEU B 1 117 ? 16.969 -9.133 1.846 1 97.94 117 LEU B C 1
ATOM 3946 O O . LEU B 1 117 ? 16.438 -8.352 2.637 1 97.94 117 LEU B O 1
ATOM 3950 N N . THR B 1 118 ? 18.188 -9.148 1.518 1 98.12 118 THR B N 1
ATOM 3951 C CA . THR B 1 118 ? 19.094 -8.094 1.984 1 98.12 118 THR B CA 1
ATOM 3952 C C . THR B 1 118 ? 19.641 -7.297 0.809 1 98.12 118 THR B C 1
ATOM 3954 O O . THR B 1 118 ? 20.328 -7.852 -0.061 1 98.12 118 THR B O 1
ATOM 3957 N N . SER B 1 119 ? 19.406 -6.012 0.809 1 97.56 119 SER B N 1
ATOM 3958 C CA . SER B 1 119 ? 19.875 -5.18 -0.296 1 97.56 119 SER B CA 1
ATOM 3959 C C . SER B 1 119 ? 21.391 -5.059 -0.295 1 97.56 119 SER B C 1
ATOM 3961 O O . SER B 1 119 ? 22.047 -5.469 0.664 1 97.56 119 SER B O 1
ATOM 3963 N N . ALA B 1 120 ? 21.922 -4.492 -1.334 1 98.12 120 ALA B N 1
ATOM 3964 C CA . ALA B 1 120 ? 23.359 -4.281 -1.431 1 98.12 120 ALA B CA 1
ATOM 3965 C C . ALA B 1 120 ? 23.844 -3.307 -0.359 1 98.12 120 ALA B C 1
ATOM 3967 O O . ALA B 1 120 ? 25.031 -3.291 -0.015 1 98.12 120 ALA B O 1
ATOM 3968 N N . HIS B 1 121 ? 22.953 -2.539 0.2 1 97.62 121 HIS B N 1
ATOM 3969 C CA . HIS B 1 121 ? 23.297 -1.569 1.234 1 97.62 121 HIS B CA 1
ATOM 3970 C C . HIS B 1 121 ? 23.094 -2.154 2.627 1 97.62 121 HIS B C 1
ATOM 3972 O O . HIS B 1 121 ? 23.359 -1.486 3.631 1 97.62 121 HIS B O 1
ATOM 3978 N N . GLY B 1 122 ? 22.531 -3.355 2.654 1 96.81 122 GLY B N 1
ATOM 3979 C CA . GLY B 1 122 ? 22.438 -4.055 3.928 1 96.81 122 GLY B CA 1
ATOM 3980 C C . GLY B 1 122 ? 21.047 -3.963 4.551 1 96.81 122 GLY B C 1
ATOM 3981 O O . GLY B 1 122 ? 20.859 -4.391 5.688 1 96.81 122 GLY B O 1
ATOM 3982 N N . ASP B 1 123 ? 20.078 -3.475 3.793 1 96.38 123 ASP B N 1
ATOM 3983 C CA . ASP B 1 123 ? 18.719 -3.354 4.293 1 96.38 123 ASP B CA 1
ATOM 3984 C C . ASP B 1 123 ? 18 -4.703 4.27 1 96.38 123 ASP B C 1
ATOM 3986 O O . ASP B 1 123 ? 18.156 -5.48 3.328 1 96.38 123 ASP B O 1
ATOM 3990 N N . ASP B 1 124 ? 17.188 -4.969 5.273 1 95.75 124 ASP B N 1
ATOM 3991 C CA . ASP B 1 124 ? 16.234 -6.078 5.215 1 95.75 124 ASP B CA 1
ATOM 3992 C C . ASP B 1 124 ? 14.953 -5.672 4.488 1 95.75 124 ASP B C 1
ATOM 3994 O O . ASP B 1 124 ? 14.25 -4.766 4.926 1 95.75 124 ASP B O 1
ATOM 3998 N N . LEU B 1 125 ? 14.68 -6.242 3.396 1 95.94 125 LEU B N 1
ATOM 3999 C CA . LEU B 1 125 ? 13.422 -6.02 2.699 1 95.94 125 LEU B CA 1
ATOM 4000 C C . LEU B 1 125 ? 12.336 -6.953 3.225 1 95.94 125 LEU B C 1
ATOM 4002 O O . LEU B 1 125 ? 12.094 -8.016 2.646 1 95.94 125 LEU B O 1
ATOM 4006 N N . VAL B 1 126 ? 11.602 -6.559 4.156 1 94.12 126 VAL B N 1
ATOM 4007 C CA . VAL B 1 126 ? 10.828 -7.414 5.051 1 94.12 126 VAL B CA 1
ATOM 4008 C C . VAL B 1 126 ? 9.609 -7.973 4.309 1 94.12 126 VAL B C 1
ATOM 4010 O O . VAL B 1 126 ? 8.953 -8.898 4.793 1 94.12 126 VAL B O 1
ATOM 4013 N N . PHE B 1 127 ? 9.297 -7.516 3.145 1 93.06 127 PHE B N 1
ATOM 4014 C CA . PHE B 1 127 ? 8.148 -8.023 2.408 1 93.06 127 PHE B CA 1
ATOM 4015 C C . PHE B 1 127 ? 8.492 -9.328 1.697 1 93.06 127 PHE B C 1
ATOM 4017 O O . PHE B 1 127 ? 7.598 -10.055 1.253 1 93.06 127 PHE B O 1
ATOM 4024 N N . GLY B 1 128 ? 9.844 -9.648 1.564 1 95.94 128 GLY B N 1
ATOM 4025 C CA . GLY B 1 128 ? 10.25 -10.797 0.771 1 95.94 128 GLY B CA 1
ATOM 4026 C C . GLY B 1 128 ? 11.227 -11.711 1.495 1 95.94 128 GLY B C 1
ATOM 4027 O O . GLY B 1 128 ? 12.312 -11.281 1.883 1 95.94 128 GLY B O 1
ATOM 4028 N N . LEU B 1 129 ? 10.891 -12.969 1.673 1 98.31 129 LEU B N 1
ATOM 4029 C CA . LEU B 1 129 ? 11.805 -13.984 2.191 1 98.31 129 LEU B CA 1
ATOM 4030 C C . LEU B 1 129 ? 12.805 -14.414 1.121 1 98.31 129 LEU B C 1
ATOM 4032 O O . LEU B 1 129 ? 12.461 -14.469 -0.063 1 98.31 129 LEU B O 1
ATOM 4036 N N . CYS B 1 130 ? 14 -14.703 1.489 1 98.69 130 CYS B N 1
ATOM 4037 C CA . CYS B 1 130 ? 15.016 -15.086 0.513 1 98.69 130 CYS B CA 1
ATOM 4038 C C . CYS B 1 130 ? 15 -16.594 0.273 1 98.69 130 CYS B C 1
ATOM 4040 O O . CYS B 1 130 ? 15.266 -17.375 1.189 1 98.69 130 CYS B O 1
ATOM 4042 N N . PRO B 1 131 ? 14.844 -17 -0.907 1 98.38 131 PRO B N 1
ATOM 4043 C CA . PRO B 1 131 ? 14.781 -18.438 -1.194 1 98.38 131 PRO B CA 1
ATOM 4044 C C . PRO B 1 131 ? 16.141 -19.125 -1.087 1 98.38 131 PRO B C 1
ATOM 4046 O O . PRO B 1 131 ? 16.234 -20.344 -1.223 1 98.38 131 PRO B O 1
ATOM 4049 N N . SER B 1 132 ? 17.188 -18.344 -0.845 1 98.62 132 SER B N 1
ATOM 4050 C CA . SER B 1 132 ? 18.5 -18.953 -0.621 1 98.62 132 SER B CA 1
ATOM 4051 C C . SER B 1 132 ? 18.688 -19.344 0.838 1 98.62 132 SER B C 1
ATOM 4053 O O . SER B 1 132 ? 19.609 -20.094 1.171 1 98.62 132 SER B O 1
ATOM 4055 N N . ASN B 1 133 ? 17.922 -18.812 1.7 1 98.75 133 ASN B N 1
ATOM 4056 C CA . ASN B 1 133 ? 17.984 -19.109 3.127 1 98.75 133 ASN B CA 1
ATOM 4057 C C . ASN B 1 133 ? 17.422 -20.5 3.439 1 98.75 133 ASN B C 1
ATOM 4059 O O . ASN B 1 133 ? 16.281 -20.797 3.098 1 98.75 133 ASN B O 1
ATOM 4063 N N . PRO B 1 134 ? 18.141 -21.328 4.148 1 98.62 134 PRO B N 1
ATOM 4064 C CA . PRO B 1 134 ? 17.688 -22.703 4.402 1 98.62 134 PRO B CA 1
ATOM 4065 C C . PRO B 1 134 ? 16.391 -22.75 5.199 1 98.62 134 PRO B C 1
ATOM 4067 O O . PRO B 1 134 ? 15.57 -23.656 5.004 1 98.62 134 PRO B O 1
ATOM 4070 N N . ASP B 1 135 ? 16.172 -21.844 6.125 1 98.81 135 ASP B N 1
ATOM 4071 C CA . ASP B 1 135 ? 14.906 -21.797 6.863 1 98.81 135 ASP B CA 1
ATOM 4072 C C . ASP B 1 135 ? 13.734 -21.516 5.926 1 98.81 135 ASP B C 1
ATOM 4074 O O . ASP B 1 135 ? 12.648 -22.062 6.102 1 98.81 135 ASP B O 1
ATOM 4078 N N . VAL B 1 136 ? 13.977 -20.656 4.969 1 98.88 136 VAL B N 1
ATOM 4079 C CA . VAL B 1 136 ? 12.938 -20.312 3.994 1 98.88 136 VAL B CA 1
ATOM 4080 C C . VAL B 1 136 ? 12.703 -21.5 3.066 1 98.88 136 VAL B C 1
ATOM 4082 O O . VAL B 1 136 ? 11.555 -21.828 2.744 1 98.88 136 VAL B O 1
ATOM 4085 N N . GLN B 1 137 ? 13.766 -22.141 2.654 1 98.88 137 GLN B N 1
ATOM 4086 C CA . GLN B 1 137 ? 13.617 -23.328 1.815 1 98.88 137 GLN B CA 1
ATOM 4087 C C . GLN B 1 137 ? 12.805 -24.406 2.525 1 98.88 137 GLN B C 1
ATOM 4089 O O . GLN B 1 137 ? 11.914 -25.016 1.932 1 98.88 137 GLN B O 1
ATOM 4094 N N . HIS B 1 138 ? 13.148 -24.625 3.773 1 98.81 138 HIS B N 1
ATOM 4095 C CA . HIS B 1 138 ? 12.391 -25.594 4.559 1 98.81 138 HIS B CA 1
ATOM 4096 C C . HIS B 1 138 ? 10.922 -25.203 4.668 1 98.81 138 HIS B C 1
ATOM 4098 O O . HIS B 1 138 ? 10.031 -26.031 4.527 1 98.81 138 HIS B O 1
ATOM 4104 N N . TYR B 1 139 ? 10.672 -23.969 4.883 1 98.88 139 TYR B N 1
ATOM 4105 C CA . TYR B 1 139 ? 9.32 -23.422 4.984 1 98.88 139 TYR B CA 1
ATOM 4106 C C . TYR B 1 139 ? 8.531 -23.672 3.705 1 98.88 139 TYR B C 1
ATOM 4108 O O . TYR B 1 139 ? 7.422 -24.203 3.748 1 98.88 139 TYR B O 1
ATOM 4116 N N . LEU B 1 140 ? 9.125 -23.359 2.572 1 98.88 140 LEU B N 1
ATOM 4117 C CA . LEU B 1 140 ? 8.445 -23.469 1.285 1 98.88 140 LEU B CA 1
ATOM 4118 C C . LEU B 1 140 ? 8.195 -24.922 0.927 1 98.88 140 LEU B C 1
ATOM 4120 O O . LEU B 1 140 ? 7.113 -25.281 0.449 1 98.88 140 LEU B O 1
ATOM 4124 N N . THR B 1 141 ? 9.156 -25.75 1.17 1 98.81 141 THR B N 1
ATOM 4125 C CA . THR B 1 141 ? 9 -27.172 0.865 1 98.81 141 THR B CA 1
ATOM 4126 C C . THR B 1 141 ? 7.965 -27.812 1.787 1 98.81 141 THR B C 1
ATOM 4128 O O . THR B 1 141 ? 7.148 -28.625 1.346 1 98.81 141 THR B O 1
ATOM 4131 N N . ALA B 1 142 ? 8.008 -27.469 3.057 1 98.81 142 ALA B N 1
ATOM 4132 C CA . ALA B 1 142 ? 7.023 -27.969 4.008 1 98.81 142 ALA B CA 1
ATOM 4133 C C . ALA B 1 142 ? 5.617 -27.5 3.635 1 98.81 142 ALA B C 1
ATOM 4135 O O . ALA B 1 142 ? 4.648 -28.25 3.785 1 98.81 142 ALA B O 1
ATOM 4136 N N . LEU B 1 143 ? 5.496 -26.266 3.18 1 98.88 143 LEU B N 1
ATOM 4137 C CA . LEU B 1 143 ? 4.207 -25.719 2.77 1 98.88 143 LEU B CA 1
ATOM 4138 C C . LEU B 1 143 ? 3.615 -26.516 1.616 1 98.88 143 LEU B C 1
ATOM 4140 O O . LEU B 1 143 ? 2.441 -26.906 1.655 1 98.88 143 LEU B O 1
ATOM 4144 N N . VAL B 1 144 ? 4.438 -26.781 0.614 1 98.75 144 VAL B N 1
ATOM 4145 C CA . VAL B 1 144 ? 3.988 -27.562 -0.538 1 98.75 144 VAL B CA 1
ATOM 4146 C C . VAL B 1 144 ? 3.621 -28.984 -0.095 1 98.75 144 VAL B C 1
ATOM 4148 O O . VAL B 1 144 ? 2.582 -29.516 -0.494 1 98.75 144 VAL B O 1
ATOM 4151 N N . ARG B 1 145 ? 4.434 -29.594 0.749 1 98.5 145 ARG B N 1
ATOM 4152 C CA . ARG B 1 145 ? 4.16 -30.922 1.259 1 98.5 145 ARG B CA 1
ATOM 4153 C C . ARG B 1 145 ? 2.84 -30.969 2.021 1 98.5 145 ARG B C 1
ATOM 4155 O O . ARG B 1 145 ? 2.025 -31.875 1.82 1 98.5 145 ARG B O 1
ATOM 4162 N N . ASP B 1 146 ? 2.676 -30.016 2.898 1 98.5 146 ASP B N 1
ATOM 4163 C CA . ASP B 1 146 ? 1.474 -29.922 3.719 1 98.5 146 ASP B CA 1
ATOM 4164 C C . ASP B 1 146 ? 0.223 -29.797 2.852 1 98.5 146 ASP B C 1
ATOM 4166 O O . ASP B 1 146 ? -0.763 -30.516 3.072 1 98.5 146 ASP B O 1
ATOM 4170 N N . LEU B 1 147 ? 0.244 -28.984 1.833 1 98.38 147 LEU B N 1
ATOM 4171 C CA . LEU B 1 147 ? -0.89 -28.766 0.94 1 98.38 147 LEU B CA 1
ATOM 4172 C C . LEU B 1 147 ? -1.146 -30 0.085 1 98.38 147 LEU B C 1
ATOM 4174 O O . LEU B 1 147 ? -2.297 -30.391 -0.124 1 98.38 147 LEU B O 1
ATOM 4178 N N . ALA B 1 148 ? -0.101 -30.625 -0.374 1 97.94 148 ALA B N 1
ATOM 4179 C CA . ALA B 1 148 ? -0.234 -31.812 -1.202 1 97.94 148 ALA B CA 1
ATOM 4180 C C . ALA B 1 148 ? -0.835 -32.969 -0.406 1 97.94 148 ALA B C 1
ATOM 4182 O O . ALA B 1 148 ? -1.546 -33.812 -0.961 1 97.94 148 ALA B O 1
ATOM 4183 N N . ALA B 1 149 ? -0.615 -33 0.852 1 96.88 149 ALA B N 1
ATOM 4184 C CA . ALA B 1 149 ? -1.07 -34.094 1.708 1 96.88 149 ALA B CA 1
ATOM 4185 C C . ALA B 1 149 ? -2.568 -34 1.978 1 96.88 149 ALA B C 1
ATOM 4187 O O . ALA B 1 149 ? -3.197 -34.969 2.402 1 96.88 149 ALA B O 1
ATOM 4188 N N . ARG B 1 150 ? -3.264 -32.906 1.815 1 93.12 150 ARG B N 1
ATOM 4189 C CA . ARG B 1 150 ? -4.676 -32.719 2.119 1 93.12 150 ARG B CA 1
ATOM 4190 C C . ARG B 1 150 ? -5.566 -33.406 1.1 1 93.12 150 ARG B C 1
ATOM 4192 O O . ARG B 1 150 ? -6.746 -33.656 1.364 1 93.12 150 ARG B O 1
ATOM 4199 N N . GLU B 1 151 ? -5.207 -33.844 0.051 1 85.44 151 GLU B N 1
ATOM 4200 C CA . GLU B 1 151 ? -5.848 -34.656 -0.974 1 85.44 151 GLU B CA 1
ATOM 4201 C C . GLU B 1 151 ? -7.035 -33.938 -1.598 1 85.44 151 GLU B C 1
ATOM 4203 O O . GLU B 1 151 ? -7.809 -34.531 -2.354 1 85.44 151 GLU B O 1
ATOM 4208 N N . HIS B 1 152 ? -7.27 -32.688 -1.201 1 91.62 152 HIS B N 1
ATOM 4209 C CA . HIS B 1 152 ? -8.352 -31.906 -1.787 1 91.62 152 HIS B CA 1
ATOM 4210 C C . HIS B 1 152 ? -7.93 -31.297 -3.121 1 91.62 152 HIS B C 1
ATOM 4212 O O . HIS B 1 152 ? -8.773 -30.969 -3.957 1 91.62 152 HIS B O 1
ATOM 4218 N N . PHE B 1 153 ? -6.66 -31.109 -3.291 1 97.62 153 PHE B N 1
ATOM 4219 C CA . PHE B 1 153 ? -6.199 -30.234 -4.359 1 97.62 153 PHE B CA 1
ATOM 4220 C C . PHE B 1 153 ? -5.809 -31.047 -5.59 1 97.62 153 PHE B C 1
ATOM 4222 O O . PHE B 1 153 ? -5.035 -32 -5.492 1 97.62 153 PHE B O 1
ATOM 4229 N N . ASP B 1 154 ? -6.309 -30.656 -6.703 1 97.25 154 ASP B N 1
ATOM 4230 C CA . ASP B 1 154 ? -5.883 -31.219 -7.984 1 97.25 154 ASP B CA 1
ATOM 4231 C C . ASP B 1 154 ? -4.504 -30.703 -8.375 1 97.25 154 ASP B C 1
ATOM 4233 O O . ASP B 1 154 ? -3.744 -31.391 -9.055 1 97.25 154 ASP B O 1
ATOM 4237 N N . ARG B 1 155 ? -4.234 -29.469 -7.988 1 97.62 155 ARG B N 1
ATOM 4238 C CA . ARG B 1 155 ? -2.965 -28.812 -8.297 1 97.62 155 ARG B CA 1
ATOM 4239 C C . ARG B 1 155 ? -2.594 -27.812 -7.215 1 97.62 155 ARG B C 1
ATOM 4241 O O . ARG B 1 155 ? -3.445 -27.391 -6.426 1 97.62 155 ARG B O 1
ATOM 4248 N N . ILE B 1 156 ? -1.335 -27.453 -7.156 1 98.69 156 ILE B N 1
ATOM 4249 C CA . ILE B 1 156 ? -0.817 -26.391 -6.32 1 98.69 156 ILE B CA 1
ATOM 4250 C C . ILE B 1 156 ? -0.174 -25.312 -7.195 1 98.69 156 ILE B C 1
ATOM 4252 O O . ILE B 1 156 ? 0.714 -25.609 -8 1 98.69 156 ILE B O 1
ATOM 4256 N N . GLU B 1 157 ? -0.662 -24.141 -7.086 1 98.62 157 GLU B N 1
ATOM 4257 C CA . GLU B 1 157 ? -0.143 -23 -7.836 1 98.62 157 GLU B CA 1
ATOM 4258 C C . GLU B 1 157 ? 0.742 -22.125 -6.961 1 98.62 157 GLU B C 1
ATOM 4260 O O . GLU B 1 157 ? 0.285 -21.578 -5.953 1 98.62 157 GLU B O 1
ATOM 4265 N N . LEU B 1 158 ? 1.946 -21.906 -7.422 1 98.88 158 LEU B N 1
ATOM 4266 C CA . LEU B 1 158 ? 2.967 -21.219 -6.629 1 98.88 158 LEU B CA 1
ATOM 4267 C C . LEU B 1 158 ? 3.1 -19.766 -7.055 1 98.88 158 LEU B C 1
ATOM 4269 O O . LEU B 1 158 ? 3.58 -19.484 -8.156 1 98.88 158 LEU B O 1
ATOM 4273 N N . GLU B 1 159 ? 2.684 -18.922 -6.234 1 98.44 159 GLU B N 1
ATOM 4274 C CA . GLU B 1 159 ? 2.908 -17.484 -6.445 1 98.44 159 GLU B CA 1
ATOM 4275 C C . GLU B 1 159 ? 4.059 -16.969 -5.586 1 98.44 159 GLU B C 1
ATOM 4277 O O . GLU B 1 159 ? 4.07 -17.188 -4.371 1 98.44 159 GLU B O 1
ATOM 4282 N N . THR B 1 160 ? 4.98 -16.281 -6.156 1 97.44 160 THR B N 1
ATOM 4283 C CA . THR B 1 160 ? 6.129 -15.656 -5.516 1 97.44 160 THR B CA 1
ATOM 4284 C C . THR B 1 160 ? 6.949 -16.672 -4.738 1 97.44 160 THR B C 1
ATOM 4286 O O . THR B 1 160 ? 7.262 -16.469 -3.564 1 97.44 160 THR B O 1
ATOM 4289 N N . PHE B 1 161 ? 7.148 -17.844 -5.309 1 98.62 161 PHE B N 1
ATOM 4290 C CA . PHE B 1 161 ? 8.18 -18.781 -4.867 1 98.62 161 PHE B CA 1
ATOM 4291 C C . PHE B 1 161 ? 9.508 -18.469 -5.551 1 98.62 161 PHE B C 1
ATOM 4293 O O . PHE B 1 161 ? 10.055 -19.312 -6.266 1 98.62 161 PHE B O 1
ATOM 4300 N N . ASP B 1 162 ? 9.969 -17.266 -5.348 1 98.56 162 ASP B N 1
ATOM 4301 C CA . ASP B 1 162 ? 11.125 -16.672 -6 1 98.56 162 ASP B CA 1
ATOM 4302 C C . ASP B 1 162 ? 11.664 -15.484 -5.191 1 98.56 162 ASP B C 1
ATOM 4304 O O . ASP B 1 162 ? 11.273 -15.289 -4.039 1 98.56 162 ASP B O 1
ATOM 4308 N N . TYR B 1 163 ? 12.719 -14.711 -5.699 1 97.06 163 TYR B N 1
ATOM 4309 C CA . TYR B 1 163 ? 13.375 -13.625 -4.988 1 97.06 163 TYR B CA 1
ATOM 4310 C C . TYR B 1 163 ? 12.531 -12.352 -5.027 1 97.06 163 TYR B C 1
ATOM 4312 O O . TYR B 1 163 ? 12.977 -11.297 -4.578 1 97.06 163 TYR B O 1
ATOM 4320 N N . PHE B 1 164 ? 11.359 -12.391 -5.332 1 91 164 PHE B N 1
ATOM 4321 C CA . PHE B 1 164 ? 10.461 -11.242 -5.328 1 91 164 PHE B CA 1
ATOM 4322 C C . PHE B 1 164 ? 11.109 -10.047 -6.016 1 91 164 PHE B C 1
ATOM 4324 O O . PHE B 1 164 ? 11.945 -10.219 -6.902 1 91 164 PHE B O 1
ATOM 4331 N N . TYR B 1 165 ? 10.672 -8.773 -5.707 1 86.31 165 TYR B N 1
ATOM 4332 C CA . TYR B 1 165 ? 11.062 -7.539 -6.391 1 86.31 165 TYR B CA 1
ATOM 4333 C C . TYR B 1 165 ? 11.484 -6.473 -5.387 1 86.31 165 TYR B C 1
ATOM 4335 O O . TYR B 1 165 ? 11.023 -6.469 -4.242 1 86.31 165 TYR B O 1
ATOM 4343 N N . GLY B 1 166 ? 12.391 -5.625 -5.781 1 87.75 166 GLY B N 1
ATOM 4344 C CA . GLY B 1 166 ? 13.047 -4.695 -4.879 1 87.75 166 GLY B CA 1
ATOM 4345 C C . GLY B 1 166 ? 12.086 -3.754 -4.18 1 87.75 166 GLY B C 1
ATOM 4346 O O . GLY B 1 166 ? 12.234 -3.479 -2.986 1 87.75 166 GLY B O 1
ATOM 4347 N N . THR B 1 167 ? 11.023 -3.312 -4.891 1 87.12 167 THR B N 1
ATOM 4348 C CA . THR B 1 167 ? 10.086 -2.363 -4.301 1 87.12 167 THR B CA 1
ATOM 4349 C C . THR B 1 167 ? 8.867 -3.088 -3.742 1 87.12 167 THR B C 1
ATOM 4351 O O . THR B 1 167 ? 7.984 -2.463 -3.146 1 87.12 167 THR B O 1
ATOM 4354 N N . GLY B 1 168 ? 8.789 -4.434 -3.801 1 79.81 168 GLY B N 1
ATOM 4355 C CA . GLY B 1 168 ? 7.766 -5.266 -3.184 1 79.81 168 GLY B CA 1
ATOM 4356 C C . GLY B 1 168 ? 6.395 -5.098 -3.812 1 79.81 168 GLY B C 1
ATOM 4357 O O . GLY B 1 168 ? 5.406 -5.629 -3.307 1 79.81 168 GLY B O 1
ATOM 4358 N N . PHE B 1 169 ? 6.207 -4.387 -4.816 1 70.81 169 PHE B N 1
ATOM 4359 C CA . PHE B 1 169 ? 4.969 -4.168 -5.555 1 70.81 169 PHE B CA 1
ATOM 4360 C C . PHE B 1 169 ? 3.928 -3.484 -4.676 1 70.81 169 PHE B C 1
ATOM 4362 O O . PHE B 1 169 ? 2.748 -3.842 -4.711 1 70.81 169 PHE B O 1
ATOM 4369 N N . GLY B 1 170 ? 4.316 -2.672 -3.791 1 70.75 170 GLY B N 1
ATOM 4370 C CA . GLY B 1 170 ? 3.336 -1.845 -3.104 1 70.75 170 GLY B CA 1
ATOM 4371 C C . GLY B 1 170 ? 3.197 -2.186 -1.632 1 70.75 170 GLY B C 1
ATOM 4372 O O . GLY B 1 170 ? 2.285 -2.918 -1.243 1 70.75 170 GLY B O 1
ATOM 4373 N N . TRP B 1 171 ? 4.016 -1.817 -0.912 1 77.44 171 TRP B N 1
ATOM 4374 C CA . TRP B 1 171 ? 3.91 -1.907 0.541 1 77.44 171 TRP B CA 1
ATOM 4375 C C . TRP B 1 171 ? 2.98 -0.829 1.086 1 77.44 171 TRP B C 1
ATOM 4377 O O . TRP B 1 171 ? 2.578 0.081 0.356 1 77.44 171 TRP B O 1
ATOM 4387 N N . HIS B 1 172 ? 2.646 -1.08 2.303 1 78.19 172 HIS B N 1
ATOM 4388 C CA . HIS B 1 172 ? 1.78 -0.151 3.021 1 78.19 172 HIS B CA 1
ATOM 4389 C C . HIS B 1 172 ? 2.391 1.245 3.07 1 78.19 172 HIS B C 1
ATOM 4391 O O . HIS B 1 172 ? 3.371 1.475 3.783 1 78.19 172 HIS B O 1
ATOM 4397 N N . HIS B 1 173 ? 1.905 2.229 2.248 1 86.5 173 HIS B N 1
ATOM 4398 C CA . HIS B 1 173 ? 2.354 3.617 2.225 1 86.5 173 HIS B CA 1
ATOM 4399 C C . HIS B 1 173 ? 3.83 3.713 1.858 1 86.5 173 HIS B C 1
ATOM 4401 O O . HIS B 1 173 ? 4.621 4.305 2.598 1 86.5 173 HIS B O 1
ATOM 4407 N N . GLN B 1 174 ? 4.172 3.141 0.76 1 90.38 174 GLN B N 1
ATOM 4408 C CA . GLN B 1 174 ? 5.527 3.158 0.224 1 90.38 174 GLN B CA 1
ATOM 4409 C C . GLN B 1 174 ? 5.906 4.551 -0.276 1 90.38 174 GLN B C 1
ATOM 4411 O O . GLN B 1 174 ? 5.188 5.137 -1.091 1 90.38 174 GLN B O 1
ATOM 4416 N N . LYS B 1 175 ? 6.984 5.098 0.275 1 94.69 175 LYS B N 1
ATOM 4417 C CA . LYS B 1 175 ? 7.484 6.41 -0.121 1 94.69 175 LYS B CA 1
ATOM 4418 C C . LYS B 1 175 ? 8.844 6.297 -0.805 1 94.69 175 LYS B C 1
ATOM 4420 O O . LYS B 1 175 ? 9.875 6.211 -0.135 1 94.69 175 LYS B O 1
ATOM 4425 N N . ILE B 1 176 ? 8.812 6.336 -2.119 1 95.38 176 ILE B N 1
ATOM 4426 C CA . ILE B 1 176 ? 10.016 6.34 -2.945 1 95.38 176 ILE B CA 1
ATOM 4427 C C . ILE B 1 176 ? 10 7.551 -3.875 1 95.38 176 ILE B C 1
ATOM 4429 O O . ILE B 1 176 ? 9.305 7.547 -4.898 1 95.38 176 ILE B O 1
ATOM 4433 N N . HIS B 1 177 ? 10.727 8.578 -3.543 1 97.06 177 HIS B N 1
ATOM 4434 C CA . HIS B 1 177 ? 10.672 9.812 -4.32 1 97.06 177 HIS B CA 1
ATOM 4435 C C . HIS B 1 177 ? 11.922 9.977 -5.18 1 97.06 177 HIS B C 1
ATOM 4437 O O . HIS B 1 177 ? 12.328 11.102 -5.484 1 97.06 177 HIS B O 1
ATOM 4443 N N . ALA B 1 178 ? 12.523 8.82 -5.508 1 95.62 178 ALA B N 1
ATOM 4444 C CA . ALA B 1 178 ? 13.594 8.719 -6.496 1 95.62 178 ALA B CA 1
ATOM 4445 C C . ALA B 1 178 ? 13.148 7.914 -7.711 1 95.62 178 ALA B C 1
ATOM 4447 O O . ALA B 1 178 ? 12.414 6.934 -7.574 1 95.62 178 ALA B O 1
ATOM 4448 N N . GLN B 1 179 ? 13.625 8.328 -8.836 1 95.19 179 GLN B N 1
ATOM 4449 C CA . GLN B 1 179 ? 13.336 7.562 -10.047 1 95.19 179 GLN B CA 1
ATOM 4450 C C . GLN B 1 179 ? 14.305 6.395 -10.195 1 95.19 179 GLN B C 1
ATOM 4452 O O . GLN B 1 179 ? 15.398 6.551 -10.742 1 95.19 179 GLN B O 1
ATOM 4457 N N . LEU B 1 180 ? 13.875 5.285 -9.828 1 95.88 180 LEU B N 1
ATOM 4458 C CA . LEU B 1 180 ? 14.766 4.133 -9.797 1 95.88 180 LEU B CA 1
ATOM 4459 C C . LEU B 1 180 ? 14.812 3.439 -11.156 1 95.88 180 LEU B C 1
ATOM 4461 O O . LEU B 1 180 ? 15.859 2.934 -11.562 1 95.88 180 LEU B O 1
ATOM 4465 N N . GLY B 1 181 ? 13.609 3.525 -11.859 1 95.81 181 GLY B N 1
ATOM 4466 C CA . GLY B 1 181 ? 13.516 2.721 -13.07 1 95.81 181 GLY B CA 1
ATOM 4467 C C . GLY B 1 181 ? 13.578 1.229 -12.797 1 95.81 181 GLY B C 1
ATOM 4468 O O . GLY B 1 181 ? 13.68 0.806 -11.641 1 95.81 181 GLY B O 1
ATOM 4469 N N . THR B 1 182 ? 13.523 0.454 -13.867 1 96.69 182 THR B N 1
ATOM 4470 C CA . THR B 1 182 ? 13.531 -1 -13.742 1 96.69 182 THR B CA 1
ATOM 4471 C C . THR B 1 182 ? 14.875 -1.493 -13.219 1 96.69 182 THR B C 1
ATOM 4473 O O . THR B 1 182 ? 14.93 -2.387 -12.375 1 96.69 182 THR B O 1
ATOM 4476 N N . LEU B 1 183 ? 15.938 -0.883 -13.711 1 97.88 183 LEU B N 1
ATOM 4477 C CA . LEU B 1 183 ? 17.266 -1.282 -13.273 1 97.88 183 LEU B CA 1
ATOM 4478 C C . LEU B 1 183 ? 17.438 -1.034 -11.781 1 97.88 183 LEU B C 1
ATOM 4480 O O . LEU B 1 183 ? 17.891 -1.922 -11.047 1 97.88 183 LEU B O 1
ATOM 4484 N N . GLY B 1 184 ? 17.109 0.209 -11.352 1 97.38 184 GLY B N 1
ATOM 4485 C CA . GLY B 1 184 ? 17.25 0.531 -9.938 1 97.38 184 GLY B CA 1
ATOM 4486 C C . GLY B 1 184 ? 16.422 -0.376 -9.039 1 97.38 184 GLY B C 1
ATOM 4487 O O . GLY B 1 184 ? 16.906 -0.824 -7.996 1 97.38 184 GLY B O 1
ATOM 4488 N N . GLU B 1 185 ? 15.219 -0.674 -9.461 1 96.25 185 GLU B N 1
ATOM 4489 C CA . GLU B 1 185 ? 14.359 -1.562 -8.688 1 96.25 185 GLU B CA 1
ATOM 4490 C C . GLU B 1 185 ? 14.93 -2.977 -8.633 1 96.25 185 GLU B C 1
ATOM 4492 O O . GLU B 1 185 ? 14.859 -3.643 -7.598 1 96.25 185 GLU B O 1
ATOM 4497 N N . PHE B 1 186 ? 15.477 -3.436 -9.727 1 97.5 186 PHE B N 1
ATOM 4498 C CA . PHE B 1 186 ? 16.109 -4.75 -9.781 1 97.5 186 PHE B CA 1
ATOM 4499 C C . PHE B 1 186 ? 17.297 -4.824 -8.836 1 97.5 186 PHE B C 1
ATOM 4501 O O . PHE B 1 186 ? 17.406 -5.746 -8.023 1 97.5 186 PHE B O 1
ATOM 4508 N N . LEU B 1 187 ? 18.109 -3.84 -8.891 1 98.06 187 LEU B N 1
ATOM 4509 C CA . LEU B 1 187 ? 19.328 -3.832 -8.094 1 98.06 187 LEU B CA 1
ATOM 4510 C C . LEU B 1 187 ? 19.016 -3.684 -6.609 1 98.06 187 LEU B C 1
ATOM 4512 O O . LEU B 1 187 ? 19.703 -4.258 -5.762 1 98.06 187 LEU B O 1
ATOM 4516 N N . LEU B 1 188 ? 17.969 -2.947 -6.336 1 96.75 188 LEU B N 1
ATOM 4517 C CA . LEU B 1 188 ? 17.531 -2.809 -4.949 1 96.75 188 LEU B CA 1
ATOM 4518 C C . LEU B 1 188 ? 17.109 -4.156 -4.375 1 96.75 188 LEU B C 1
ATOM 4520 O O . LEU B 1 188 ? 17.312 -4.422 -3.188 1 96.75 188 LEU B O 1
ATOM 4524 N N . GLY B 1 189 ? 16.609 -5.02 -5.223 1 96.25 189 GLY B N 1
ATOM 4525 C CA . GLY B 1 189 ? 16.062 -6.293 -4.773 1 96.25 189 GLY B CA 1
ATOM 4526 C C . GLY B 1 189 ? 17.062 -7.438 -4.891 1 96.25 189 GLY B C 1
ATOM 4527 O O . GLY B 1 189 ? 16.766 -8.562 -4.473 1 96.25 189 GLY B O 1
ATOM 4528 N N . LEU B 1 190 ? 18.219 -7.18 -5.516 1 98.25 190 LEU B N 1
ATOM 4529 C CA . LEU B 1 190 ? 19.234 -8.227 -5.598 1 98.25 190 LEU B CA 1
ATOM 4530 C C . LEU B 1 190 ? 19.766 -8.562 -4.215 1 98.25 190 LEU B C 1
ATOM 4532 O O . LEU B 1 190 ? 20.391 -7.715 -3.561 1 98.25 190 LEU B O 1
ATOM 4536 N N . CYS B 1 191 ? 19.594 -9.773 -3.756 1 98.56 191 CYS B N 1
ATOM 4537 C CA . CYS B 1 191 ? 19.797 -10.141 -2.361 1 98.56 191 CYS B CA 1
ATOM 4538 C C . CYS B 1 191 ? 21.266 -10.445 -2.09 1 98.56 191 CYS B C 1
ATOM 4540 O O . CYS B 1 191 ? 21.906 -11.211 -2.822 1 98.56 191 CYS B O 1
ATOM 4542 N N . PHE B 1 192 ? 21.781 -9.891 -1.021 1 98.62 192 PHE B N 1
ATOM 4543 C CA . PHE B 1 192 ? 23.141 -10.141 -0.557 1 98.62 192 PHE B CA 1
ATOM 4544 C C . PHE B 1 192 ? 23.141 -10.656 0.878 1 98.62 192 PHE B C 1
ATOM 4546 O O . PHE B 1 192 ? 24.016 -10.297 1.671 1 98.62 192 PHE B O 1
ATOM 4553 N N . CYS B 1 193 ? 22.109 -11.383 1.251 1 98.38 193 CYS B N 1
ATOM 4554 C CA . CYS B 1 193 ? 22.141 -12.016 2.562 1 98.38 193 CYS B CA 1
ATOM 4555 C C . CYS B 1 193 ? 23.297 -13 2.678 1 98.38 193 CYS B C 1
ATOM 4557 O O . CYS B 1 193 ? 23.969 -13.289 1.688 1 98.38 193 CYS B O 1
ATOM 4559 N N . ASP B 1 194 ? 23.516 -13.539 3.836 1 98.38 194 ASP B N 1
ATOM 4560 C CA . ASP B 1 194 ? 24.656 -14.406 4.098 1 98.38 194 ASP B CA 1
ATOM 4561 C C . ASP B 1 194 ? 24.625 -15.648 3.209 1 98.38 194 ASP B C 1
ATOM 4563 O O . ASP B 1 194 ? 25.672 -16.109 2.738 1 98.38 194 ASP B O 1
ATOM 4567 N N . HIS B 1 195 ? 23.5 -16.125 2.943 1 98.75 195 HIS B N 1
ATOM 4568 C CA . HIS B 1 195 ? 23.359 -17.359 2.184 1 98.75 195 HIS B CA 1
ATOM 4569 C C . HIS B 1 195 ? 23.594 -17.109 0.694 1 98.75 195 HIS B C 1
ATOM 4571 O O . HIS B 1 195 ? 24.25 -17.906 0.024 1 98.75 195 HIS B O 1
ATOM 4577 N N . CYS B 1 196 ? 23.016 -16.031 0.158 1 98.62 196 CYS B N 1
ATOM 4578 C CA . CYS B 1 196 ? 23.297 -15.68 -1.229 1 98.62 196 CYS B CA 1
ATOM 4579 C C . CYS B 1 196 ? 24.781 -15.422 -1.435 1 98.62 196 CYS B C 1
ATOM 4581 O O . CYS B 1 196 ? 25.375 -15.883 -2.414 1 98.62 196 CYS B O 1
ATOM 4583 N N . ARG B 1 197 ? 25.359 -14.719 -0.505 1 98.62 197 ARG B N 1
ATOM 4584 C CA . ARG B 1 197 ? 26.781 -14.398 -0.595 1 98.62 197 ARG B CA 1
ATOM 4585 C C . ARG B 1 197 ? 27.641 -15.664 -0.539 1 98.62 197 ARG B C 1
ATOM 4587 O O . ARG B 1 197 ? 28.562 -15.828 -1.328 1 98.62 197 ARG B O 1
ATOM 4594 N N . SER B 1 198 ? 27.312 -16.531 0.384 1 98.5 198 SER B N 1
ATOM 4595 C CA . SER B 1 198 ? 28.078 -17.766 0.544 1 98.5 198 SER B CA 1
ATOM 4596 C C . SER B 1 198 ? 27.984 -18.641 -0.702 1 98.5 198 SER B C 1
ATOM 4598 O O . SER B 1 198 ? 29 -19.172 -1.159 1 98.5 198 SER B O 1
ATOM 4600 N N . THR B 1 199 ? 26.797 -18.766 -1.238 1 98.31 199 THR B N 1
ATOM 4601 C CA . THR B 1 199 ? 26.594 -19.578 -2.441 1 98.31 199 THR B CA 1
ATOM 4602 C C . THR B 1 199 ? 27.406 -19.016 -3.602 1 98.31 199 THR B C 1
ATOM 4604 O O . THR B 1 199 ? 28.047 -19.781 -4.344 1 98.31 199 THR B O 1
ATOM 4607 N N . ALA B 1 200 ? 27.406 -17.734 -3.754 1 98.44 200 ALA B N 1
ATOM 4608 C CA . ALA B 1 200 ? 28.156 -17.094 -4.824 1 98.44 200 ALA B CA 1
ATOM 4609 C C . ALA B 1 200 ? 29.672 -17.234 -4.598 1 98.44 200 ALA B C 1
ATOM 4611 O O . ALA B 1 200 ? 30.422 -17.453 -5.543 1 98.44 200 ALA B O 1
ATOM 4612 N N . ALA B 1 201 ? 30.078 -17.094 -3.346 1 98.44 201 ALA B N 1
ATOM 4613 C CA . ALA B 1 201 ? 31.5 -17.25 -3.008 1 98.44 201 ALA B CA 1
ATOM 4614 C C . ALA B 1 201 ? 31.969 -18.672 -3.314 1 98.44 201 ALA B C 1
ATOM 4616 O O . ALA B 1 201 ? 33.062 -18.859 -3.83 1 98.44 201 ALA B O 1
ATOM 4617 N N . ASP B 1 202 ? 31.188 -19.656 -2.959 1 98.19 202 ASP B N 1
ATOM 4618 C CA . ASP B 1 202 ? 31.516 -21.047 -3.223 1 98.19 202 ASP B CA 1
ATOM 4619 C C . ASP B 1 202 ? 31.672 -21.312 -4.723 1 98.19 202 ASP B C 1
ATOM 4621 O O . ASP B 1 202 ? 32.406 -22.203 -5.129 1 98.19 202 ASP B O 1
ATOM 4625 N N . ALA B 1 203 ? 31 -20.5 -5.516 1 97.69 203 ALA B N 1
ATOM 4626 C CA . ALA B 1 203 ? 31.078 -20.625 -6.969 1 97.69 203 ALA B CA 1
ATOM 4627 C C . ALA B 1 203 ? 32.281 -19.844 -7.52 1 97.69 203 ALA B C 1
ATOM 4629 O O . ALA B 1 203 ? 32.5 -19.812 -8.734 1 97.69 203 ALA B O 1
ATOM 4630 N N . GLY B 1 204 ? 32.969 -19.094 -6.66 1 97.81 204 GLY B N 1
ATOM 4631 C CA . GLY B 1 204 ? 34.219 -18.484 -7.051 1 97.81 204 GLY B CA 1
ATOM 4632 C C . GLY B 1 204 ? 34.094 -17 -7.363 1 97.81 204 GLY B C 1
ATOM 4633 O O . GLY B 1 204 ? 35 -16.391 -7.895 1 97.81 204 GLY B O 1
ATOM 4634 N N . LEU B 1 205 ? 33 -16.422 -7.027 1 98.25 205 LEU B N 1
ATOM 4635 C CA . LEU B 1 205 ? 32.781 -15.008 -7.348 1 98.25 205 LEU B CA 1
ATOM 4636 C C . LEU B 1 205 ? 33.375 -14.117 -6.254 1 98.25 205 LEU B C 1
ATOM 4638 O O . LEU B 1 205 ? 33.406 -14.5 -5.082 1 98.25 205 LEU B O 1
ATOM 4642 N N . ASP B 1 206 ? 33.844 -12.969 -6.617 1 98.31 206 ASP B N 1
ATOM 4643 C CA . ASP B 1 206 ? 34.156 -11.898 -5.672 1 98.31 206 ASP B CA 1
ATOM 4644 C C . ASP B 1 206 ? 32.875 -11.164 -5.246 1 98.31 206 ASP B C 1
ATOM 4646 O O . ASP B 1 206 ? 32.531 -10.125 -5.809 1 98.31 206 ASP B O 1
ATOM 4650 N N . VAL B 1 207 ? 32.281 -11.656 -4.254 1 98.44 207 VAL B N 1
ATOM 4651 C CA . VAL B 1 207 ? 30.953 -11.219 -3.838 1 98.44 207 VAL B CA 1
ATOM 4652 C C . VAL B 1 207 ? 31 -9.75 -3.432 1 98.44 207 VAL B C 1
ATOM 4654 O O . VAL B 1 207 ? 30.047 -9 -3.689 1 98.44 207 VAL B O 1
ATOM 4657 N N . GLU B 1 208 ? 32.062 -9.359 -2.768 1 98.25 208 GLU B N 1
ATOM 4658 C CA . GLU B 1 208 ? 32.156 -7.969 -2.332 1 98.25 208 GLU B CA 1
ATOM 4659 C C . GLU B 1 208 ? 32.219 -7.023 -3.525 1 98.25 208 GLU B C 1
ATOM 4661 O O . GLU B 1 208 ? 31.656 -5.926 -3.492 1 98.25 208 GLU B O 1
ATOM 4666 N N . GLN B 1 209 ? 32.906 -7.426 -4.492 1 98.5 209 GLN B N 1
ATOM 4667 C CA . GLN B 1 209 ? 32.938 -6.621 -5.711 1 98.5 209 GLN B CA 1
ATOM 4668 C C . GLN B 1 209 ? 31.547 -6.496 -6.328 1 98.5 209 GLN B C 1
ATOM 4670 O O . GLN B 1 209 ? 31.156 -5.418 -6.773 1 98.5 209 GLN B O 1
ATOM 4675 N N . VAL B 1 210 ? 30.844 -7.637 -6.387 1 98.81 210 VAL B N 1
ATOM 4676 C CA . VAL B 1 210 ? 29.484 -7.633 -6.918 1 98.81 210 VAL B CA 1
ATOM 4677 C C . VAL B 1 210 ? 28.625 -6.664 -6.117 1 98.81 210 VAL B C 1
ATOM 4679 O O . VAL B 1 210 ? 27.969 -5.797 -6.691 1 98.81 210 VAL B O 1
ATOM 4682 N N . ARG B 1 211 ? 28.656 -6.801 -4.824 1 98.69 211 ARG B N 1
ATOM 4683 C CA . ARG B 1 211 ? 27.828 -5.988 -3.936 1 98.69 211 ARG B CA 1
ATOM 4684 C C . ARG B 1 211 ? 28.125 -4.504 -4.117 1 98.69 211 ARG B C 1
ATOM 4686 O O . ARG B 1 211 ? 27.219 -3.689 -4.234 1 98.69 211 ARG B O 1
ATOM 4693 N N . ARG B 1 212 ? 29.391 -4.141 -4.137 1 98.56 212 ARG B N 1
ATOM 4694 C CA . ARG B 1 212 ? 29.797 -2.752 -4.297 1 98.56 212 ARG B CA 1
ATOM 4695 C C . ARG B 1 212 ? 29.328 -2.186 -5.629 1 98.56 212 ARG B C 1
ATOM 4697 O O . ARG B 1 212 ? 28.828 -1.058 -5.688 1 98.56 212 ARG B O 1
ATOM 4704 N N . THR B 1 213 ? 29.484 -3 -6.629 1 98.75 213 THR B N 1
ATOM 4705 C CA . THR B 1 213 ? 29.047 -2.576 -7.953 1 98.75 213 THR B CA 1
ATOM 4706 C C . THR B 1 213 ? 27.547 -2.295 -7.965 1 98.75 213 THR B C 1
ATOM 4708 O O . THR B 1 213 ? 27.109 -1.28 -8.508 1 98.75 213 THR B O 1
ATOM 4711 N N . VAL B 1 214 ? 26.781 -3.141 -7.375 1 98.69 214 VAL B N 1
ATOM 4712 C CA . VAL B 1 214 ? 25.328 -3.008 -7.32 1 98.69 214 VAL B CA 1
ATOM 4713 C C . VAL B 1 214 ? 24.953 -1.771 -6.508 1 98.69 214 VAL B C 1
ATOM 4715 O O . VAL B 1 214 ? 24.156 -0.944 -6.957 1 98.69 214 VAL B O 1
ATOM 4718 N N . ALA B 1 215 ? 25.562 -1.608 -5.363 1 98.38 215 ALA B N 1
ATOM 4719 C CA . ALA B 1 215 ? 25.281 -0.472 -4.492 1 98.38 215 ALA B CA 1
ATOM 4720 C C . ALA B 1 215 ? 25.609 0.847 -5.184 1 98.38 215 ALA B C 1
ATOM 4722 O O . ALA B 1 215 ? 24.797 1.782 -5.172 1 98.38 215 ALA B O 1
ATOM 4723 N N . GLU B 1 216 ? 26.75 0.87 -5.816 1 98.38 216 GLU B N 1
ATOM 4724 C CA . GLU B 1 216 ? 27.203 2.092 -6.477 1 98.38 216 GLU B CA 1
ATOM 4725 C C . GLU B 1 216 ? 26.312 2.426 -7.68 1 98.38 216 GLU B C 1
ATOM 4727 O O . GLU B 1 216 ? 26.047 3.598 -7.953 1 98.38 216 GLU B O 1
ATOM 4732 N N . THR B 1 217 ? 25.938 1.39 -8.391 1 98.62 217 THR B N 1
ATOM 4733 C CA . THR B 1 217 ? 25.062 1.614 -9.539 1 98.62 217 THR B CA 1
ATOM 4734 C C . THR B 1 217 ? 23.703 2.156 -9.086 1 98.62 217 THR B C 1
ATOM 4736 O O . THR B 1 217 ? 23.172 3.094 -9.688 1 98.62 217 THR B O 1
ATOM 4739 N N . LEU B 1 218 ? 23.141 1.584 -8.039 1 97.94 218 LEU B N 1
ATOM 4740 C CA . LEU B 1 218 ? 21.875 2.07 -7.512 1 97.94 218 LEU B CA 1
ATOM 4741 C C . LEU B 1 218 ? 21.984 3.533 -7.098 1 97.94 218 LEU B C 1
ATOM 4743 O O . LEU B 1 218 ? 21.109 4.344 -7.426 1 97.94 218 LEU B O 1
ATOM 4747 N N . ASP B 1 219 ? 23.047 3.863 -6.418 1 98.06 219 ASP B N 1
ATOM 4748 C CA . ASP B 1 219 ? 23.266 5.246 -6.004 1 98.06 219 ASP B CA 1
ATOM 4749 C C . ASP B 1 219 ? 23.406 6.168 -7.211 1 98.06 219 ASP B C 1
ATOM 4751 O O . ASP B 1 219 ? 22.938 7.305 -7.184 1 98.06 219 ASP B O 1
ATOM 4755 N N . ALA B 1 220 ? 24.031 5.672 -8.219 1 98.38 220 ALA B N 1
ATOM 4756 C CA . ALA B 1 220 ? 24.219 6.461 -9.43 1 98.38 220 ALA B CA 1
ATOM 4757 C C . ALA B 1 220 ? 22.891 6.691 -10.148 1 98.38 220 ALA B C 1
ATOM 4759 O O . ALA B 1 220 ? 22.672 7.75 -10.742 1 98.38 220 ALA B O 1
ATOM 4760 N N . VAL B 1 221 ? 22.016 5.68 -10.148 1 98 221 VAL B N 1
ATOM 4761 C CA . VAL B 1 221 ? 20.672 5.828 -10.719 1 98 221 VAL B CA 1
ATOM 4762 C C . VAL B 1 221 ? 19.906 6.895 -9.945 1 98 221 VAL B C 1
ATOM 4764 O O . VAL B 1 221 ? 19.297 7.785 -10.539 1 98 221 VAL B O 1
ATOM 4767 N N . VAL B 1 222 ? 19.969 6.852 -8.648 1 97.19 222 VAL B N 1
ATOM 4768 C CA . VAL B 1 222 ? 19.281 7.793 -7.773 1 97.19 222 VAL B CA 1
ATOM 4769 C C . VAL B 1 222 ? 19.812 9.203 -8.016 1 97.19 222 VAL B C 1
ATOM 4771 O O . VAL B 1 222 ? 19.031 10.172 -8.047 1 97.19 222 VAL B O 1
ATOM 4774 N N . ALA B 1 223 ? 21.125 9.312 -8.273 1 96.38 223 ALA B N 1
ATOM 4775 C CA . ALA B 1 223 ? 21.781 10.602 -8.469 1 96.38 223 ALA B CA 1
ATOM 4776 C C . ALA B 1 223 ? 21.531 11.133 -9.875 1 96.38 223 ALA B C 1
ATOM 4778 O O . ALA B 1 223 ? 21.797 12.312 -10.148 1 96.38 223 ALA B O 1
ATOM 4779 N N . GLY B 1 224 ? 21.094 10.273 -10.766 1 95 224 GLY B N 1
ATOM 4780 C CA . GLY B 1 224 ? 20.812 10.695 -12.133 1 95 224 GLY B CA 1
ATOM 4781 C C . GLY B 1 224 ? 22.016 10.578 -13.055 1 95 224 GLY B C 1
ATOM 4782 O O . GLY B 1 224 ? 21.953 10.969 -14.219 1 95 224 GLY B O 1
ATOM 4783 N N . THR B 1 225 ? 23.062 10.062 -12.531 1 96.56 225 THR B N 1
ATOM 4784 C CA . THR B 1 225 ? 24.234 9.875 -13.367 1 96.56 225 THR B CA 1
ATOM 4785 C C . THR B 1 225 ? 24.062 8.68 -14.297 1 96.56 225 THR B C 1
ATOM 4787 O O . THR B 1 225 ? 24.625 8.656 -15.398 1 96.56 225 THR B O 1
ATOM 4790 N N . ILE B 1 226 ? 23.391 7.66 -13.906 1 97.38 226 ILE B N 1
ATOM 4791 C CA . ILE B 1 226 ? 22.891 6.582 -14.758 1 97.38 226 ILE B CA 1
ATOM 4792 C C . ILE B 1 226 ? 21.422 6.801 -15.07 1 97.38 226 ILE B C 1
ATOM 4794 O O . ILE B 1 226 ? 20.609 7.016 -14.156 1 97.38 226 ILE B O 1
ATOM 4798 N N . PRO B 1 227 ? 21.125 6.812 -16.328 1 96.69 227 PRO B N 1
ATOM 4799 C CA . PRO B 1 227 ? 19.719 7.062 -16.688 1 96.69 227 PRO B CA 1
ATOM 4800 C C . PRO B 1 227 ? 18.766 6.039 -16.078 1 96.69 227 PRO B C 1
ATOM 4802 O O . PRO B 1 227 ? 19.078 4.844 -16.031 1 96.69 227 PRO B O 1
ATOM 4805 N N . A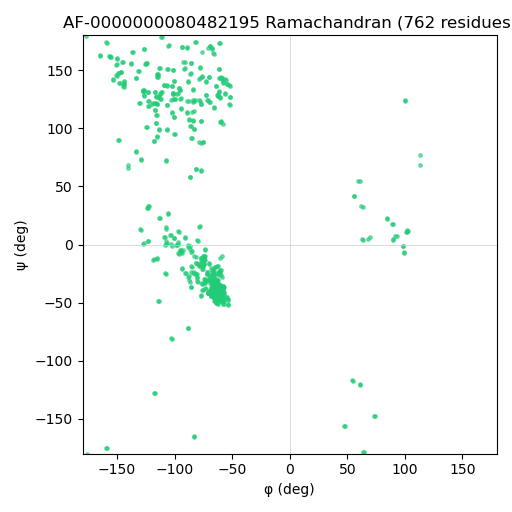SP B 1 228 ? 17.594 6.539 -15.664 1 94.69 228 ASP B N 1
ATOM 4806 C CA . ASP B 1 228 ? 16.625 5.656 -15.008 1 94.69 228 ASP B CA 1
ATOM 4807 C C . ASP B 1 228 ? 15.93 4.754 -16.031 1 94.69 228 ASP B C 1
ATOM 4809 O O . ASP B 1 228 ? 15.273 3.781 -15.648 1 94.69 228 ASP B O 1
ATOM 4813 N N . ASP B 1 229 ? 16.078 4.984 -17.312 1 96.81 229 ASP B N 1
ATOM 4814 C CA . ASP B 1 229 ? 15.438 4.16 -18.344 1 96.81 229 ASP B CA 1
ATOM 4815 C C . ASP B 1 229 ? 16.422 3.16 -18.938 1 96.81 229 ASP B C 1
ATOM 4817 O O . ASP B 1 229 ? 16.094 2.463 -19.906 1 96.81 229 ASP B O 1
ATOM 4821 N N . LEU B 1 230 ? 17.672 3.105 -18.359 1 97.88 230 LEU B N 1
ATOM 4822 C CA . LEU B 1 230 ? 18.609 2.076 -18.781 1 97.88 230 LEU B CA 1
ATOM 4823 C C . LEU B 1 230 ? 18.078 0.684 -18.469 1 97.88 230 LEU B C 1
ATOM 4825 O O . LEU B 1 230 ? 17.641 0.417 -17.344 1 97.88 230 LEU B O 1
ATOM 4829 N N . SER B 1 231 ? 18.062 -0.157 -19.469 1 97.06 231 SER B N 1
ATOM 4830 C CA . SER B 1 231 ? 17.5 -1.493 -19.281 1 97.06 231 SER B CA 1
ATOM 4831 C C . SER B 1 231 ? 18.438 -2.363 -18.438 1 97.06 231 SER B C 1
ATOM 4833 O O . SER B 1 231 ? 19.656 -2.307 -18.594 1 97.06 231 SER B O 1
ATOM 4835 N N . PRO B 1 232 ? 17.906 -3.117 -17.578 1 97.69 232 PRO B N 1
ATOM 4836 C CA . PRO B 1 232 ? 18.734 -4.039 -16.797 1 97.69 232 PRO B CA 1
ATOM 4837 C C . PRO B 1 232 ? 19.547 -4.988 -17.672 1 97.69 232 PRO B C 1
ATOM 4839 O O . PRO B 1 232 ? 20.703 -5.289 -17.344 1 97.69 232 PRO B O 1
ATOM 4842 N N . GLU B 1 233 ? 19.016 -5.465 -18.812 1 97.81 233 GLU B N 1
ATOM 4843 C CA . GLU B 1 233 ? 19.703 -6.379 -19.719 1 97.81 233 GLU B CA 1
ATOM 4844 C C . GLU B 1 233 ? 20.984 -5.742 -20.281 1 97.81 233 GLU B C 1
ATOM 4846 O O . GLU B 1 233 ? 22.047 -6.367 -20.266 1 97.81 233 GLU B O 1
ATOM 4851 N N . ARG B 1 234 ? 20.812 -4.523 -20.75 1 97.94 234 ARG B N 1
ATOM 4852 C CA . ARG B 1 234 ? 21.969 -3.807 -21.312 1 97.94 234 ARG B CA 1
ATOM 4853 C C . ARG B 1 234 ? 23.031 -3.586 -20.25 1 97.94 234 ARG B C 1
ATOM 4855 O O . ARG B 1 234 ? 24.219 -3.773 -20.5 1 97.94 234 ARG B O 1
ATOM 4862 N N . TRP B 1 235 ? 22.641 -3.211 -19.078 1 98.56 235 TRP B N 1
ATOM 4863 C CA . TRP B 1 235 ? 23.578 -2.955 -17.984 1 98.56 235 TRP B CA 1
ATOM 4864 C C . TRP B 1 235 ? 24.328 -4.23 -17.594 1 98.56 235 TRP B C 1
ATOM 4866 O O . TRP B 1 235 ? 25.547 -4.211 -17.422 1 98.56 235 TRP B O 1
ATOM 4876 N N . LEU B 1 236 ? 23.656 -5.348 -17.547 1 98.19 236 LEU B N 1
ATOM 4877 C CA . LEU B 1 236 ? 24.25 -6.613 -17.141 1 98.19 236 LEU B CA 1
ATOM 4878 C C . LEU B 1 236 ? 25.297 -7.074 -18.156 1 98.19 236 LEU B C 1
ATOM 4880 O O . LEU B 1 236 ? 26.297 -7.688 -17.781 1 98.19 236 LEU B O 1
ATOM 4884 N N . ARG B 1 237 ? 25.078 -6.789 -19.406 1 97.81 237 ARG B N 1
ATOM 4885 C CA . ARG B 1 237 ? 26.016 -7.164 -20.453 1 97.81 237 ARG B CA 1
ATOM 4886 C C . ARG B 1 237 ? 27.375 -6.484 -20.234 1 97.81 237 ARG B C 1
ATOM 4888 O O . ARG B 1 237 ? 28.406 -7.008 -20.656 1 97.81 237 ARG B O 1
ATOM 4895 N N . GLU B 1 238 ? 27.312 -5.367 -19.562 1 97.81 238 GLU B N 1
ATOM 4896 C CA . GLU B 1 238 ? 28.531 -4.598 -19.344 1 97.81 238 GLU B CA 1
ATOM 4897 C C . GLU B 1 238 ? 29.125 -4.879 -17.969 1 97.81 238 GLU B C 1
ATOM 4899 O O . GLU B 1 238 ? 30.156 -4.316 -17.594 1 97.81 238 GLU B O 1
ATOM 4904 N N . HIS B 1 239 ? 28.469 -5.742 -17.188 1 98.38 239 HIS B N 1
ATOM 4905 C CA . HIS B 1 239 ? 28.906 -6.074 -15.836 1 98.38 239 HIS B CA 1
ATOM 4906 C C . HIS B 1 239 ? 28.875 -7.582 -15.602 1 98.38 239 HIS B C 1
ATOM 4908 O O . HIS B 1 239 ? 28.047 -8.078 -14.844 1 98.38 239 HIS B O 1
ATOM 4914 N N . ASP B 1 240 ? 29.875 -8.266 -16.078 1 97.5 240 ASP B N 1
ATOM 4915 C CA . ASP B 1 240 ? 29.922 -9.727 -16.125 1 97.5 240 ASP B CA 1
ATOM 4916 C C . ASP B 1 240 ? 29.859 -10.328 -14.727 1 97.5 240 ASP B C 1
ATOM 4918 O O . ASP B 1 240 ? 29.234 -11.367 -14.516 1 97.5 240 ASP B O 1
ATOM 4922 N N . VAL B 1 241 ? 30.516 -9.672 -13.867 1 96.81 241 VAL B N 1
ATOM 4923 C CA . VAL B 1 241 ? 30.594 -10.242 -12.523 1 96.81 241 VAL B CA 1
ATOM 4924 C C . VAL B 1 241 ? 29.219 -10.242 -11.867 1 96.81 241 VAL B C 1
ATOM 4926 O O . VAL B 1 241 ? 28.875 -11.164 -11.125 1 96.81 241 VAL B O 1
ATOM 4929 N N . VAL B 1 242 ? 28.422 -9.211 -12.125 1 98.62 242 VAL B N 1
ATOM 4930 C CA . VAL B 1 242 ? 27.062 -9.156 -11.594 1 98.62 242 VAL B CA 1
ATOM 4931 C C . VAL B 1 242 ? 26.172 -10.148 -12.344 1 98.62 242 VAL B C 1
ATOM 4933 O O . VAL B 1 242 ? 25.312 -10.797 -11.742 1 98.62 242 VAL B O 1
ATOM 4936 N N . ALA B 1 243 ? 26.375 -10.273 -13.656 1 98.56 243 ALA B N 1
ATOM 4937 C CA . ALA B 1 243 ? 25.641 -11.25 -14.453 1 98.56 243 ALA B CA 1
ATOM 4938 C C . ALA B 1 243 ? 25.844 -12.664 -13.906 1 98.56 243 ALA B C 1
ATOM 4940 O O . ALA B 1 243 ? 24.906 -13.445 -13.828 1 98.56 243 ALA B O 1
ATOM 4941 N N . ASP B 1 244 ? 27.062 -12.969 -13.516 1 98.56 244 ASP B N 1
ATOM 4942 C CA . ASP B 1 244 ? 27.359 -14.281 -12.945 1 98.56 244 ASP B CA 1
ATOM 4943 C C . ASP B 1 244 ? 26.609 -14.5 -11.641 1 98.56 244 ASP B C 1
ATOM 4945 O O . ASP B 1 244 ? 26.141 -15.609 -11.367 1 98.56 244 ASP B O 1
ATOM 4949 N N . TYR B 1 245 ? 26.547 -13.477 -10.828 1 98.69 245 TYR B N 1
ATOM 4950 C CA . TYR B 1 245 ? 25.797 -13.531 -9.578 1 98.69 245 TYR B CA 1
ATOM 4951 C C . TYR B 1 245 ? 24.328 -13.828 -9.828 1 98.69 245 TYR B C 1
ATOM 4953 O O . TYR B 1 245 ? 23.719 -14.641 -9.125 1 98.69 245 TYR B O 1
ATOM 4961 N N . VAL B 1 246 ? 23.75 -13.203 -10.836 1 98.44 246 VAL B N 1
ATOM 4962 C CA . VAL B 1 246 ? 22.359 -13.391 -11.227 1 98.44 246 VAL B CA 1
ATOM 4963 C C . VAL B 1 246 ? 22.141 -14.828 -11.695 1 98.44 246 VAL B C 1
ATOM 4965 O O . VAL B 1 246 ? 21.141 -15.445 -11.352 1 98.44 246 VAL B O 1
ATOM 4968 N N . ASP B 1 247 ? 23.109 -15.383 -12.367 1 98.12 247 ASP B N 1
ATOM 4969 C CA . ASP B 1 247 ? 23.031 -16.766 -12.828 1 98.12 247 ASP B CA 1
ATOM 4970 C C . ASP B 1 247 ? 23 -17.734 -11.656 1 98.12 247 ASP B C 1
ATOM 4972 O O . ASP B 1 247 ? 22.266 -18.734 -11.68 1 98.12 247 ASP B O 1
ATOM 4976 N N . ILE B 1 248 ? 23.812 -17.453 -10.695 1 98.19 248 ILE B N 1
ATOM 4977 C CA . ILE B 1 248 ? 23.875 -18.312 -9.516 1 98.19 248 ILE B CA 1
ATOM 4978 C C . ILE B 1 248 ? 22.531 -18.297 -8.789 1 98.19 248 ILE B C 1
ATOM 4980 O O . ILE B 1 248 ? 22.078 -19.328 -8.289 1 98.19 248 ILE B O 1
ATOM 4984 N N . ARG B 1 249 ? 21.906 -17.172 -8.75 1 97.25 249 ARG B N 1
ATOM 4985 C CA . ARG B 1 249 ? 20.578 -17.047 -8.164 1 97.25 249 ARG B CA 1
ATOM 4986 C C . ARG B 1 249 ? 19.562 -17.906 -8.898 1 97.25 249 ARG B C 1
ATOM 4988 O O . ARG B 1 249 ? 18.703 -18.547 -8.266 1 97.25 249 ARG B O 1
ATOM 4995 N N . GLU B 1 250 ? 19.656 -17.922 -10.195 1 98.12 250 GLU B N 1
ATOM 4996 C CA . GLU B 1 250 ? 18.766 -18.75 -11 1 98.12 250 GLU B CA 1
ATOM 4997 C C . GLU B 1 250 ? 18.984 -20.234 -10.711 1 98.12 250 GLU B C 1
ATOM 4999 O O . GLU B 1 250 ? 18.016 -21 -10.602 1 98.12 250 GLU B O 1
ATOM 5004 N N . GLU B 1 251 ? 20.234 -20.609 -10.531 1 98.25 251 GLU B N 1
ATOM 5005 C CA . GLU B 1 251 ? 20.562 -22 -10.219 1 98.25 251 GLU B CA 1
ATOM 5006 C C . GLU B 1 251 ? 20.016 -22.391 -8.852 1 98.25 251 GLU B C 1
ATOM 5008 O O . GLU B 1 251 ? 19.484 -23.5 -8.68 1 98.25 251 GLU B O 1
ATOM 5013 N N . THR B 1 252 ? 20.219 -21.469 -7.965 1 98.19 252 THR B N 1
ATOM 5014 C CA . THR B 1 252 ? 19.734 -21.719 -6.609 1 98.19 252 THR B CA 1
ATOM 5015 C C . THR B 1 252 ? 18.219 -21.938 -6.602 1 98.19 252 THR B C 1
ATOM 5017 O O . THR B 1 252 ? 17.719 -22.844 -5.934 1 98.19 252 THR B O 1
ATOM 5020 N N . LEU B 1 253 ? 17.516 -21.094 -7.32 1 98.62 253 LEU B N 1
ATOM 5021 C CA . LEU B 1 253 ? 16.062 -21.219 -7.371 1 98.62 253 LEU B CA 1
ATOM 5022 C C . LEU B 1 253 ? 15.648 -22.531 -8.055 1 98.62 253 LEU B C 1
ATOM 5024 O O . LEU B 1 253 ? 14.695 -23.172 -7.633 1 98.62 253 LEU B O 1
ATOM 5028 N N . ALA B 1 254 ? 16.359 -22.969 -9.086 1 98.44 254 ALA B N 1
ATOM 5029 C CA . ALA B 1 254 ? 16.078 -24.234 -9.766 1 98.44 254 ALA B CA 1
ATOM 5030 C C . ALA B 1 254 ? 16.25 -25.406 -8.812 1 98.44 254 ALA B C 1
ATOM 5032 O O . ALA B 1 254 ? 15.445 -26.344 -8.828 1 98.44 254 ALA B O 1
ATOM 5033 N N . ASP B 1 255 ? 17.297 -25.344 -8.031 1 98.62 255 ASP B N 1
ATOM 5034 C CA . ASP B 1 255 ? 17.5 -26.375 -7.031 1 98.62 255 ASP B CA 1
ATOM 5035 C C . ASP B 1 255 ? 16.328 -26.438 -6.055 1 98.62 255 ASP B C 1
ATOM 5037 O O . ASP B 1 255 ? 15.891 -27.531 -5.676 1 98.62 255 ASP B O 1
ATOM 5041 N N . LEU B 1 256 ? 15.898 -25.312 -5.637 1 98.81 256 LEU B N 1
ATOM 5042 C CA . LEU B 1 256 ? 14.75 -25.266 -4.742 1 98.81 256 LEU B CA 1
ATOM 5043 C C . LEU B 1 256 ? 13.516 -25.859 -5.406 1 98.81 256 LEU B C 1
ATOM 5045 O O . LEU B 1 256 ? 12.773 -26.609 -4.773 1 98.81 256 LEU B O 1
ATOM 5049 N N . TYR B 1 257 ? 13.242 -25.547 -6.668 1 98.81 257 TYR B N 1
ATOM 5050 C CA . TYR B 1 257 ? 12.078 -26.047 -7.375 1 98.81 257 TYR B CA 1
ATOM 5051 C C . TYR B 1 257 ? 12.148 -27.562 -7.527 1 98.81 257 TYR B C 1
ATOM 5053 O O . TYR B 1 257 ? 11.117 -28.25 -7.527 1 98.81 257 TYR B O 1
ATOM 5061 N N . ALA B 1 258 ? 13.391 -28.125 -7.648 1 98.81 258 ALA B N 1
ATOM 5062 C CA . ALA B 1 258 ? 13.539 -29.578 -7.625 1 98.81 258 ALA B CA 1
ATOM 5063 C C . ALA B 1 258 ? 13.031 -30.156 -6.309 1 98.81 258 ALA B C 1
ATOM 5065 O O . ALA B 1 258 ? 12.32 -31.172 -6.305 1 98.81 258 ALA B O 1
ATOM 5066 N N . GLU B 1 259 ? 13.383 -29.5 -5.254 1 98.81 259 GLU B N 1
ATOM 5067 C CA . GLU B 1 259 ? 12.922 -29.938 -3.941 1 98.81 259 GLU B CA 1
ATOM 5068 C C . GLU B 1 259 ? 11.414 -29.766 -3.797 1 98.81 259 GLU B C 1
ATOM 5070 O O . GLU B 1 259 ? 10.742 -30.609 -3.189 1 98.81 259 GLU B O 1
ATOM 5075 N N . LEU B 1 260 ? 10.859 -28.656 -4.293 1 98.88 260 LEU B N 1
ATOM 5076 C CA . LEU B 1 260 ? 9.422 -28.422 -4.258 1 98.88 260 LEU B CA 1
ATOM 5077 C C . LEU B 1 260 ? 8.68 -29.516 -5.027 1 98.88 260 LEU B C 1
ATOM 5079 O O . LEU B 1 260 ? 7.664 -30.031 -4.555 1 98.88 260 LEU B O 1
ATOM 5083 N N . SER B 1 261 ? 9.211 -29.812 -6.203 1 98.56 261 SER B N 1
ATOM 5084 C CA . SER B 1 261 ? 8.617 -30.875 -7.023 1 98.56 261 SER B CA 1
ATOM 5085 C C . SER B 1 261 ? 8.625 -32.219 -6.289 1 98.56 261 SER B C 1
ATOM 5087 O O . SER B 1 261 ? 7.625 -32.938 -6.309 1 98.56 261 SER B O 1
ATOM 5089 N N . ALA B 1 262 ? 9.672 -32.531 -5.641 1 98.44 262 ALA B N 1
ATOM 5090 C CA . ALA B 1 262 ? 9.75 -33.75 -4.863 1 98.44 262 ALA B CA 1
ATOM 5091 C C . ALA B 1 262 ? 8.742 -33.75 -3.723 1 98.44 262 ALA B C 1
ATOM 5093 O O . ALA B 1 262 ? 8.141 -34.781 -3.416 1 98.44 262 ALA B O 1
ATOM 5094 N N . SER B 1 263 ? 8.555 -32.656 -3.154 1 98.06 263 SER B N 1
ATOM 5095 C CA . SER B 1 263 ? 7.688 -32.5 -1.991 1 98.06 263 SER B CA 1
ATOM 5096 C C . SER B 1 263 ? 6.215 -32.594 -2.385 1 98.06 263 SER B C 1
ATOM 5098 O O . SER B 1 263 ? 5.371 -32.969 -1.565 1 98.06 263 SER B O 1
ATOM 5100 N N . SER B 1 264 ? 5.879 -32.188 -3.615 1 97.75 264 SER B N 1
ATOM 5101 C CA . SER B 1 264 ? 4.488 -32.156 -4.051 1 97.75 264 SER B CA 1
ATOM 5102 C C . SER B 1 264 ? 4.008 -33.562 -4.398 1 97.75 264 SER B C 1
ATOM 5104 O O . SER B 1 264 ? 2.803 -33.812 -4.523 1 97.75 264 SER B O 1
ATOM 5106 N N . GLY B 1 265 ? 4.941 -34.562 -4.562 1 94.81 265 GLY B N 1
ATOM 5107 C CA . GLY B 1 265 ? 4.578 -35.906 -4.941 1 94.81 265 GLY B CA 1
ATOM 5108 C C . GLY B 1 265 ? 3.891 -36 -6.293 1 94.81 265 GLY B C 1
ATOM 5109 O O . GLY B 1 265 ? 4.434 -35.531 -7.301 1 94.81 265 GLY B O 1
ATOM 5110 N N . SER B 1 266 ? 2.684 -36.5 -6.277 1 95.06 266 SER B N 1
ATOM 5111 C CA . SER B 1 266 ? 1.961 -36.688 -7.531 1 95.06 266 SER B CA 1
ATOM 5112 C C . SER B 1 266 ? 1.066 -35.5 -7.832 1 95.06 266 SER B C 1
ATOM 5114 O O . SER B 1 266 ? 0.458 -35.406 -8.906 1 95.06 266 SER B O 1
ATOM 5116 N N . THR B 1 267 ? 1.003 -34.562 -6.926 1 97.88 267 THR B N 1
ATOM 5117 C CA . THR B 1 267 ? 0.186 -33.375 -7.152 1 97.88 267 THR B CA 1
ATOM 5118 C C . THR B 1 267 ? 0.886 -32.406 -8.102 1 97.88 267 THR B C 1
ATOM 5120 O O . THR B 1 267 ? 2 -31.938 -7.832 1 97.88 267 THR B O 1
ATOM 5123 N N . PRO B 1 268 ? 0.284 -32.062 -9.234 1 98.06 268 PRO B N 1
ATOM 5124 C CA . PRO B 1 268 ? 0.919 -31.156 -10.195 1 98.06 268 PRO B CA 1
ATOM 5125 C C . PRO B 1 268 ? 1.225 -29.781 -9.602 1 98.06 268 PRO B C 1
ATOM 5127 O O . PRO B 1 268 ? 0.434 -29.266 -8.812 1 98.06 268 PRO B O 1
ATOM 5130 N N . LEU B 1 269 ? 2.342 -29.203 -10.023 1 98.56 269 LEU B N 1
ATOM 5131 C CA . LEU B 1 269 ? 2.787 -27.891 -9.57 1 98.56 269 LEU B CA 1
ATOM 5132 C C . LEU B 1 269 ? 2.738 -26.875 -10.711 1 98.56 269 LEU B C 1
ATOM 5134 O O . LEU B 1 269 ? 3.18 -27.172 -11.828 1 98.56 269 LEU B O 1
ATOM 5138 N N . GLY B 1 270 ? 2.129 -25.766 -10.469 1 98.56 270 GLY B N 1
ATOM 5139 C CA . GLY B 1 270 ? 2.188 -24.609 -11.367 1 98.56 270 GLY B CA 1
ATOM 5140 C C . GLY B 1 270 ? 2.93 -23.438 -10.766 1 98.56 270 GLY B C 1
ATOM 5141 O O . GLY B 1 270 ? 2.963 -23.266 -9.547 1 98.56 270 GLY B O 1
ATOM 5142 N N . TYR B 1 271 ? 3.52 -22.625 -11.594 1 98.69 271 TYR B N 1
ATOM 5143 C CA . TYR B 1 271 ? 4.242 -21.438 -11.156 1 98.69 271 TYR B CA 1
ATOM 5144 C C . TYR B 1 271 ? 3.742 -20.188 -11.898 1 98.69 271 TYR B C 1
ATOM 5146 O O . TYR B 1 271 ? 3.551 -20.219 -13.117 1 98.69 271 TYR B O 1
ATOM 5154 N N . TYR B 1 272 ? 3.482 -19.141 -11.164 1 98.56 272 TYR B N 1
ATOM 5155 C CA . TYR B 1 272 ? 3.049 -17.875 -11.75 1 98.56 272 TYR B CA 1
ATOM 5156 C C . TYR B 1 272 ? 4.227 -17.109 -12.352 1 98.56 272 TYR B C 1
ATOM 5158 O O . TYR B 1 272 ? 5.191 -16.812 -11.648 1 98.56 272 TYR B O 1
ATOM 5166 N N . VAL B 1 273 ? 4.121 -16.797 -13.594 1 98.19 273 VAL B N 1
ATOM 5167 C CA . VAL B 1 273 ? 5.168 -16.094 -14.32 1 98.19 273 VAL B CA 1
ATOM 5168 C C . VAL B 1 273 ? 4.691 -14.68 -14.672 1 98.19 273 VAL B C 1
ATOM 5170 O O . VAL B 1 273 ? 3.607 -14.266 -14.258 1 98.19 273 VAL B O 1
ATOM 5173 N N . GLY B 1 274 ? 5.492 -13.914 -15.289 1 96.19 274 GLY B N 1
ATOM 5174 C CA . GLY B 1 274 ? 5.125 -12.578 -15.727 1 96.19 274 GLY B CA 1
ATOM 5175 C C . GLY B 1 274 ? 5.59 -11.484 -14.781 1 96.19 274 GLY B C 1
ATOM 5176 O O . GLY B 1 274 ? 5.316 -10.305 -15.008 1 96.19 274 GLY B O 1
ATOM 5177 N N . ALA B 1 275 ? 6.223 -11.828 -13.711 1 91.25 275 ALA B N 1
ATOM 5178 C CA . ALA B 1 275 ? 6.762 -10.844 -12.773 1 91.25 275 ALA B CA 1
ATOM 5179 C C . ALA B 1 275 ? 8.266 -10.688 -12.961 1 91.25 275 ALA B C 1
ATOM 5181 O O . ALA B 1 275 ? 8.992 -11.672 -13.102 1 91.25 275 ALA B O 1
ATOM 5182 N N . PRO B 1 276 ? 8.727 -9.414 -12.945 1 92.88 276 PRO B N 1
ATOM 5183 C CA . PRO B 1 276 ? 7.918 -8.195 -12.852 1 92.88 276 PRO B CA 1
ATOM 5184 C C . PRO B 1 276 ? 7.215 -7.848 -14.164 1 92.88 276 PRO B C 1
ATOM 5186 O O . PRO B 1 276 ? 6.289 -7.039 -14.172 1 92.88 276 PRO B O 1
ATOM 5189 N N . GLU B 1 277 ? 7.734 -8.391 -15.281 1 94.19 277 GLU B N 1
ATOM 5190 C CA . GLU B 1 277 ? 7.109 -8.281 -16.594 1 94.19 277 GLU B CA 1
ATOM 5191 C C . GLU B 1 277 ? 7.355 -9.539 -17.422 1 94.19 277 GLU B C 1
ATOM 5193 O O . GLU B 1 277 ? 8.375 -10.211 -17.25 1 94.19 277 GLU B O 1
ATOM 5198 N N . PRO B 1 278 ? 6.379 -9.852 -18.281 1 97.19 278 PRO B N 1
ATOM 5199 C CA . PRO B 1 278 ? 6.605 -11.023 -19.125 1 97.19 278 PRO B CA 1
ATOM 5200 C C . PRO B 1 278 ? 7.945 -10.969 -19.859 1 97.19 278 PRO B C 1
ATOM 5202 O O . PRO B 1 278 ? 8.266 -9.969 -20.516 1 97.19 278 PRO B O 1
ATOM 5205 N N . GLY B 1 279 ? 8.68 -11.977 -19.719 1 96.12 279 GLY B N 1
ATOM 5206 C CA . GLY B 1 279 ? 9.969 -12.062 -20.406 1 96.12 279 GLY B CA 1
ATOM 5207 C C . GLY B 1 279 ? 11.141 -11.703 -19.5 1 96.12 279 GLY B C 1
ATOM 5208 O O . GLY B 1 279 ? 12.297 -11.93 -19.875 1 96.12 279 GLY B O 1
ATOM 5209 N N . ARG B 1 280 ? 10.828 -11.227 -18.297 1 96.62 280 ARG B N 1
ATOM 5210 C CA . ARG B 1 280 ? 11.898 -10.805 -17.406 1 96.62 280 ARG B CA 1
ATOM 5211 C C . ARG B 1 280 ? 11.844 -11.562 -16.094 1 96.62 280 ARG B C 1
ATOM 5213 O O . ARG B 1 280 ? 12.18 -11.008 -15.039 1 96.62 280 ARG B O 1
ATOM 5220 N N . GLU B 1 281 ? 11.414 -12.789 -16.156 1 97.62 281 GLU B N 1
ATOM 5221 C CA . GLU B 1 281 ? 11.305 -13.625 -14.961 1 97.62 281 GLU B CA 1
ATOM 5222 C C . GLU B 1 281 ? 12.656 -13.82 -14.289 1 97.62 281 GLU B C 1
ATOM 5224 O O . GLU B 1 281 ? 12.734 -14.008 -13.07 1 97.62 281 GLU B O 1
ATOM 5229 N N . TRP B 1 282 ? 13.711 -13.672 -15.047 1 96.94 282 TRP B N 1
ATOM 5230 C CA . TRP B 1 282 ? 15.07 -13.812 -14.516 1 96.94 282 TRP B CA 1
ATOM 5231 C C . TRP B 1 282 ? 15.344 -12.766 -13.438 1 96.94 282 TRP B C 1
ATOM 5233 O O . TRP B 1 282 ? 16.156 -12.992 -12.547 1 96.94 282 TRP B O 1
ATOM 5243 N N . MET B 1 283 ? 14.672 -11.664 -13.438 1 97.19 283 MET B N 1
ATOM 5244 C CA . MET B 1 283 ? 14.883 -10.602 -12.469 1 97.19 283 MET B CA 1
ATOM 5245 C C . MET B 1 283 ? 14.484 -11.055 -11.07 1 97.19 283 MET B C 1
ATOM 5247 O O . MET B 1 283 ? 15.008 -10.547 -10.07 1 97.19 283 MET B O 1
ATOM 5251 N N . VAL B 1 284 ? 13.578 -12.07 -11.031 1 97.62 284 VAL B N 1
ATOM 5252 C CA . VAL B 1 284 ? 13.203 -12.602 -9.727 1 97.62 284 VAL B CA 1
ATOM 5253 C C . VAL B 1 284 ? 13.828 -13.984 -9.539 1 97.62 284 VAL B C 1
ATOM 5255 O O . VAL B 1 284 ? 13.391 -14.758 -8.68 1 97.62 284 VAL B O 1
ATOM 5258 N N . GLY B 1 285 ? 14.766 -14.32 -10.344 1 97.94 285 GLY B N 1
ATOM 5259 C CA . GLY B 1 285 ? 15.547 -15.531 -10.195 1 97.94 285 GLY B CA 1
ATOM 5260 C C . GLY B 1 285 ? 14.969 -16.719 -10.953 1 97.94 285 GLY B C 1
ATOM 5261 O O . GLY B 1 285 ? 15.469 -17.828 -10.844 1 97.94 285 GLY B O 1
ATOM 5262 N N . ALA B 1 286 ? 13.969 -16.484 -11.742 1 98.19 286 ALA B N 1
ATOM 5263 C CA . ALA B 1 286 ? 13.266 -17.609 -12.375 1 98.19 286 ALA B CA 1
ATOM 5264 C C . ALA B 1 286 ? 13.727 -17.797 -13.82 1 98.19 286 ALA B C 1
ATOM 5266 O O . ALA B 1 286 ? 13.258 -17.094 -14.719 1 98.19 286 ALA B O 1
ATOM 5267 N N . ASN B 1 287 ? 14.656 -18.656 -14.023 1 97.31 287 ASN B N 1
ATOM 5268 C CA . ASN B 1 287 ? 14.953 -19.156 -15.359 1 97.31 287 ASN B CA 1
ATOM 5269 C C . ASN B 1 287 ? 13.93 -20.188 -15.812 1 97.31 287 ASN B C 1
ATOM 5271 O O . ASN B 1 287 ? 13.961 -21.344 -15.352 1 97.31 287 ASN B O 1
ATOM 5275 N N . LEU B 1 288 ? 13.086 -19.812 -16.688 1 97.69 288 LEU B N 1
ATOM 5276 C CA . LEU B 1 288 ? 11.914 -20.625 -17 1 97.69 288 LEU B CA 1
ATOM 5277 C C . LEU B 1 288 ? 12.328 -21.938 -17.641 1 97.69 288 LEU B C 1
ATOM 5279 O O . LEU B 1 288 ? 11.656 -22.969 -17.453 1 97.69 288 LEU B O 1
ATOM 5283 N N . ASP B 1 289 ? 13.391 -21.953 -18.344 1 96.06 289 ASP B N 1
ATOM 5284 C CA . ASP B 1 289 ? 13.891 -23.188 -18.938 1 96.06 289 ASP B CA 1
ATOM 5285 C C . ASP B 1 289 ? 14.328 -24.172 -17.844 1 96.06 289 ASP B C 1
ATOM 5287 O O . ASP B 1 289 ? 13.969 -25.344 -17.891 1 96.06 289 ASP B O 1
ATOM 5291 N N . GLN B 1 290 ? 15.039 -23.703 -16.906 1 96.44 290 GLN B N 1
ATOM 5292 C CA . GLN B 1 290 ? 15.508 -24.562 -15.812 1 96.44 290 GLN B CA 1
ATOM 5293 C C . GLN B 1 290 ? 14.344 -25.031 -14.945 1 96.44 290 GLN B C 1
ATOM 5295 O O . GLN B 1 290 ? 14.305 -26.188 -14.531 1 96.44 290 GLN B O 1
ATOM 5300 N N . LEU B 1 291 ? 13.422 -24.125 -14.688 1 97.94 291 LEU B N 1
ATOM 5301 C CA . LEU B 1 291 ? 12.305 -24.453 -13.812 1 97.94 291 LEU B CA 1
ATOM 5302 C C . LEU B 1 291 ? 11.336 -25.422 -14.484 1 97.94 291 LEU B C 1
ATOM 5304 O O . LEU B 1 291 ? 10.602 -26.141 -13.805 1 97.94 291 LEU B O 1
ATOM 5308 N N . SER B 1 292 ? 11.328 -25.453 -15.828 1 96.75 292 SER B N 1
ATOM 5309 C CA . SER B 1 292 ? 10.391 -26.266 -16.594 1 96.75 292 SER B CA 1
ATOM 5310 C C . SER B 1 292 ? 10.531 -27.75 -16.266 1 96.75 292 SER B C 1
ATOM 5312 O O . SER B 1 292 ? 9.594 -28.516 -16.453 1 96.75 292 SER B O 1
ATOM 5314 N N . GLU B 1 293 ? 11.648 -28.141 -15.766 1 95.75 293 GLU B N 1
ATOM 5315 C CA . GLU B 1 293 ? 11.906 -29.531 -15.391 1 95.75 293 GLU B CA 1
ATOM 5316 C C . GLU B 1 293 ? 11.18 -29.906 -14.102 1 95.75 293 GLU B C 1
ATOM 5318 O O . GLU B 1 293 ? 11.031 -31.094 -13.789 1 95.75 293 GLU B O 1
ATOM 5323 N N . HIS B 1 294 ? 10.695 -28.906 -13.43 1 97.75 294 HIS B N 1
ATOM 5324 C CA . HIS B 1 294 ? 10.25 -29.156 -12.062 1 97.75 294 HIS B CA 1
ATOM 5325 C C . HIS B 1 294 ? 8.828 -28.672 -11.844 1 97.75 294 HIS B C 1
ATOM 5327 O O . HIS B 1 294 ? 8.312 -28.719 -10.727 1 97.75 294 HIS B O 1
ATOM 5333 N N . VAL B 1 295 ? 8.172 -28.109 -12.875 1 98.19 295 VAL B N 1
ATOM 5334 C CA . VAL B 1 295 ? 6.777 -27.688 -12.797 1 98.19 295 VAL B CA 1
ATOM 5335 C C . VAL B 1 295 ? 5.973 -28.344 -13.906 1 98.19 295 VAL B C 1
ATOM 5337 O O . VAL B 1 295 ? 6.531 -28.75 -14.93 1 98.19 295 VAL B O 1
ATOM 5340 N N . ASP B 1 296 ? 4.707 -28.453 -13.695 1 98.38 296 ASP B N 1
ATOM 5341 C CA . ASP B 1 296 ? 3.828 -29.078 -14.68 1 98.38 296 ASP B CA 1
ATOM 5342 C C . ASP B 1 296 ? 3.275 -28.047 -15.656 1 98.38 296 ASP B C 1
ATOM 5344 O O . ASP B 1 296 ? 2.918 -28.375 -16.797 1 98.38 296 ASP B O 1
ATOM 5348 N N . TYR B 1 297 ? 3.203 -26.812 -15.258 1 98.31 297 TYR B N 1
ATOM 5349 C CA . TYR B 1 297 ? 2.742 -25.719 -16.125 1 98.31 297 TYR B CA 1
ATOM 5350 C C . TYR B 1 297 ? 3.119 -24.375 -15.531 1 98.31 297 TYR B C 1
ATOM 5352 O O . TYR B 1 297 ? 3.521 -24.281 -14.375 1 98.31 297 TYR B O 1
ATOM 5360 N N . TYR B 1 298 ? 3.078 -23.344 -16.344 1 98.56 298 TYR B N 1
ATOM 5361 C CA . TYR B 1 298 ? 3.172 -21.953 -15.922 1 98.56 298 TYR B CA 1
ATOM 5362 C C . TYR B 1 298 ? 1.817 -21.266 -16.031 1 98.56 298 TYR B C 1
ATOM 5364 O O . TYR B 1 298 ? 0.951 -21.688 -16.797 1 98.56 298 TYR B O 1
ATOM 5372 N N . CYS B 1 299 ? 1.602 -20.312 -15.203 1 98.62 299 CYS B N 1
ATOM 5373 C CA . CYS B 1 299 ? 0.421 -19.453 -15.281 1 98.62 299 CYS B CA 1
ATOM 5374 C C . CYS B 1 299 ? 0.814 -17.984 -15.414 1 98.62 299 CYS B C 1
ATOM 5376 O O . CYS B 1 299 ? 1.542 -17.453 -14.578 1 98.62 299 CYS B O 1
ATOM 5378 N N . LEU B 1 300 ? 0.335 -17.328 -16.469 1 98.75 300 LEU B N 1
ATOM 5379 C CA . LEU B 1 300 ? 0.658 -15.93 -16.75 1 98.75 300 LEU B CA 1
ATOM 5380 C C . LEU B 1 300 ? -0.536 -15.023 -16.453 1 98.75 300 LEU B C 1
ATOM 5382 O O . LEU B 1 300 ? -1.473 -14.953 -17.266 1 98.75 300 LEU B O 1
ATOM 5386 N N . PRO B 1 301 ? -0.558 -14.398 -15.328 1 98.5 301 PRO B N 1
ATOM 5387 C CA . PRO B 1 301 ? -1.51 -13.297 -15.203 1 98.5 301 PRO B CA 1
ATOM 5388 C C . PRO B 1 301 ? -1.27 -12.188 -16.234 1 98.5 301 PRO B C 1
ATOM 5390 O O . PRO B 1 301 ? -0.262 -11.484 -16.156 1 98.5 301 PRO B O 1
ATOM 5393 N N . ALA B 1 302 ? -2.057 -12.07 -17.203 1 98.5 302 ALA B N 1
ATOM 5394 C CA . ALA B 1 302 ? -2.004 -11.031 -18.234 1 98.5 302 ALA B CA 1
ATOM 5395 C C . ALA B 1 302 ? -3.137 -10.023 -18.047 1 98.5 302 ALA B C 1
ATOM 5397 O O . ALA B 1 302 ? -4.051 -9.953 -18.875 1 98.5 302 ALA B O 1
ATOM 5398 N N . TYR B 1 303 ? -3.031 -9.234 -17.062 1 98.06 303 TYR B N 1
ATOM 5399 C CA . TYR B 1 303 ? -4.078 -8.281 -16.719 1 98.06 303 TYR B CA 1
ATOM 5400 C C . TYR B 1 303 ? -3.988 -7.035 -17.594 1 98.06 303 TYR B C 1
ATOM 5402 O O . TYR B 1 303 ? -3.725 -5.938 -17.094 1 98.06 303 TYR B O 1
ATOM 5410 N N . GLU B 1 304 ? -4.199 -7.223 -18.812 1 98.19 304 GLU B N 1
ATOM 5411 C CA . GLU B 1 304 ? -4.156 -6.176 -19.828 1 98.19 304 GLU B CA 1
ATOM 5412 C C . GLU B 1 304 ? -5.562 -5.789 -20.281 1 98.19 304 GLU B C 1
ATOM 5414 O O . GLU B 1 304 ? -6.531 -6.488 -19.984 1 98.19 304 GLU B O 1
ATOM 5419 N N . SER B 1 305 ? -5.637 -4.746 -21.062 1 98.38 305 SER B N 1
ATOM 5420 C CA . SER B 1 305 ? -6.945 -4.172 -21.359 1 98.38 305 SER B CA 1
ATOM 5421 C C . SER B 1 305 ? -7.367 -4.457 -22.797 1 98.38 305 SER B C 1
ATOM 5423 O O . SER B 1 305 ? -8.43 -4.023 -23.234 1 98.38 305 SER B O 1
ATOM 5425 N N . SER B 1 306 ? -6.492 -5.168 -23.578 1 98.62 306 SER B N 1
ATOM 5426 C CA . SER B 1 306 ? -6.824 -5.445 -24.969 1 98.62 306 SER B CA 1
ATOM 5427 C C . SER B 1 306 ? -6.316 -6.816 -25.391 1 98.62 306 SER B C 1
ATOM 5429 O O . SER B 1 306 ? -5.387 -7.355 -24.797 1 98.62 306 SER B O 1
ATOM 5431 N N . ARG B 1 307 ? -6.938 -7.324 -26.406 1 98.62 307 ARG B N 1
ATOM 5432 C CA . ARG B 1 307 ? -6.531 -8.594 -27.016 1 98.62 307 ARG B CA 1
ATOM 5433 C C . ARG B 1 307 ? -5.051 -8.562 -27.391 1 98.62 307 ARG B C 1
ATOM 5435 O O . ARG B 1 307 ? -4.301 -9.477 -27.031 1 98.62 307 ARG B O 1
ATOM 5442 N N . ASN B 1 308 ? -4.645 -7.504 -28.031 1 98.75 308 ASN B N 1
ATOM 5443 C CA . ASN B 1 308 ? -3.266 -7.422 -28.5 1 98.75 308 ASN B CA 1
ATOM 5444 C C . ASN B 1 308 ? -2.273 -7.445 -27.344 1 98.75 308 ASN B C 1
ATOM 5446 O O . ASN B 1 308 ? -1.25 -8.125 -27.406 1 98.75 308 ASN B O 1
ATOM 5450 N N . ALA B 1 309 ? -2.602 -6.684 -26.297 1 98.69 309 ALA B N 1
ATOM 5451 C CA . ALA B 1 309 ? -1.695 -6.621 -25.156 1 98.69 309 ALA B CA 1
ATOM 5452 C C . ALA B 1 309 ? -1.6 -7.973 -24.453 1 98.69 309 ALA B C 1
ATOM 5454 O O . ALA B 1 309 ? -0.512 -8.398 -24.062 1 98.69 309 ALA B O 1
ATOM 5455 N N . VAL B 1 310 ? -2.713 -8.672 -24.281 1 98.88 310 VAL B N 1
ATOM 5456 C CA . VAL B 1 310 ? -2.73 -9.992 -23.656 1 98.88 310 VAL B CA 1
ATOM 5457 C C . VAL B 1 310 ? -1.938 -10.977 -24.516 1 98.88 310 VAL B C 1
ATOM 5459 O O . VAL B 1 310 ? -1.106 -11.727 -24 1 98.88 310 VAL B O 1
ATOM 5462 N N . MET B 1 311 ? -2.172 -10.961 -25.812 1 98.81 311 MET B N 1
ATOM 5463 C CA . MET B 1 311 ? -1.51 -11.898 -26.719 1 98.81 311 MET B CA 1
ATOM 5464 C C . MET B 1 311 ? -0.013 -11.625 -26.781 1 98.81 311 MET B C 1
ATOM 5466 O O . MET B 1 311 ? 0.789 -12.547 -26.922 1 98.81 311 MET B O 1
ATOM 5470 N N . ASP B 1 312 ? 0.367 -10.32 -26.734 1 98.69 312 ASP B N 1
ATOM 5471 C CA . ASP B 1 312 ? 1.787 -9.984 -26.703 1 98.69 312 ASP B CA 1
ATOM 5472 C C . ASP B 1 312 ? 2.469 -10.578 -25.469 1 98.69 312 ASP B C 1
ATOM 5474 O O . ASP B 1 312 ? 3.559 -11.141 -25.562 1 98.69 312 ASP B O 1
ATOM 5478 N N . ALA B 1 313 ? 1.829 -10.43 -24.328 1 98.62 313 ALA B N 1
ATOM 5479 C CA . ALA B 1 313 ? 2.359 -11.023 -23.094 1 98.62 313 ALA B CA 1
ATOM 5480 C C . ALA B 1 313 ? 2.453 -12.539 -23.219 1 98.62 313 ALA B C 1
ATOM 5482 O O . ALA B 1 313 ? 3.48 -13.133 -22.875 1 98.62 313 ALA B O 1
ATOM 5483 N N . TYR B 1 314 ? 1.398 -13.172 -23.719 1 98.5 314 TYR B N 1
ATOM 5484 C CA . TYR B 1 314 ? 1.347 -14.617 -23.906 1 98.5 314 TYR B CA 1
ATOM 5485 C C . TYR B 1 314 ? 2.484 -15.094 -24.797 1 98.5 314 TYR B C 1
ATOM 5487 O O . TYR B 1 314 ? 3.227 -16.016 -24.438 1 98.5 314 TYR B O 1
ATOM 5495 N N . ARG B 1 315 ? 2.689 -14.453 -25.922 1 98.12 315 ARG B N 1
ATOM 5496 C CA . ARG B 1 315 ? 3.695 -14.867 -26.891 1 98.12 315 ARG B CA 1
ATOM 5497 C C . ARG B 1 315 ? 5.102 -14.711 -26.328 1 98.12 315 ARG B C 1
ATOM 5499 O O . ARG B 1 315 ? 5.988 -15.523 -26.625 1 98.12 315 ARG B O 1
ATOM 5506 N N . THR B 1 316 ? 5.23 -13.68 -25.562 1 97.88 316 THR B N 1
ATOM 5507 C CA . THR B 1 316 ? 6.535 -13.422 -24.953 1 97.88 316 THR B CA 1
ATOM 5508 C C . THR B 1 316 ? 6.941 -14.578 -24.047 1 97.88 316 THR B C 1
ATOM 5510 O O . THR B 1 316 ? 8.055 -15.094 -24.141 1 97.88 316 THR B O 1
ATOM 5513 N N . VAL B 1 317 ? 6.027 -15.031 -23.188 1 97.94 317 VAL B N 1
ATOM 5514 C CA . VAL B 1 317 ? 6.34 -16.094 -22.234 1 97.94 317 VAL B CA 1
ATOM 5515 C C . VAL B 1 317 ? 6.367 -17.438 -22.938 1 97.94 317 VAL B C 1
ATOM 5517 O O . VAL B 1 317 ? 7.23 -18.281 -22.672 1 97.94 317 VAL B O 1
ATOM 5520 N N . ASP B 1 318 ? 5.453 -17.641 -23.859 1 96.75 318 ASP B N 1
ATOM 5521 C CA . ASP B 1 318 ? 5.375 -18.891 -24.625 1 96.75 318 ASP B CA 1
ATOM 5522 C C . ASP B 1 318 ? 6.676 -19.156 -25.375 1 96.75 318 ASP B C 1
ATOM 5524 O O . ASP B 1 318 ? 7.098 -20.312 -25.5 1 96.75 318 ASP B O 1
ATOM 5528 N N . ALA B 1 319 ? 7.289 -18.141 -25.875 1 95.69 319 ALA B N 1
ATOM 5529 C CA . ALA B 1 319 ? 8.539 -18.266 -26.625 1 95.69 319 ALA B CA 1
ATOM 5530 C C . ALA B 1 319 ? 9.664 -18.766 -25.734 1 95.69 319 ALA B C 1
ATOM 5532 O O . ALA B 1 319 ? 10.594 -19.422 -26.203 1 95.69 319 ALA B O 1
ATOM 5533 N N . LEU B 1 320 ? 9.57 -18.5 -24.453 1 93.25 320 LEU B N 1
ATOM 5534 C CA . LEU B 1 320 ? 10.609 -18.875 -23.5 1 93.25 320 LEU B CA 1
ATOM 5535 C C . LEU B 1 320 ? 10.445 -20.312 -23.031 1 93.25 320 LEU B C 1
ATOM 5537 O O . LEU B 1 320 ? 11.398 -20.938 -22.562 1 93.25 320 LEU B O 1
ATOM 5541 N N . THR B 1 321 ? 9.227 -20.844 -23.094 1 89.5 321 THR B N 1
ATOM 5542 C CA . THR B 1 321 ? 8.969 -22.172 -22.562 1 89.5 321 THR B CA 1
ATOM 5543 C C . THR B 1 321 ? 8.016 -22.938 -23.469 1 89.5 321 THR B C 1
ATOM 5545 O O . THR B 1 321 ? 6.934 -23.344 -23.047 1 89.5 321 THR B O 1
ATOM 5548 N N . PRO B 1 322 ? 8.453 -23.266 -24.594 1 85.06 322 PRO B N 1
ATOM 5549 C CA . PRO B 1 322 ? 7.527 -23.844 -25.578 1 85.06 322 PRO B CA 1
ATOM 5550 C C . PRO B 1 322 ? 7.062 -25.25 -25.203 1 85.06 322 PRO B C 1
ATOM 5552 O O . PRO B 1 322 ? 5.996 -25.688 -25.641 1 85.06 322 PRO B O 1
ATOM 5555 N N . ASP B 1 323 ? 7.707 -25.891 -24.328 1 90.31 323 ASP B N 1
ATOM 5556 C CA . ASP B 1 323 ? 7.395 -27.297 -24.062 1 90.31 323 ASP B CA 1
ATOM 5557 C C . ASP B 1 323 ? 6.566 -27.453 -22.797 1 90.31 323 ASP B C 1
ATOM 5559 O O . ASP B 1 323 ? 6.238 -28.578 -22.391 1 90.31 323 ASP B O 1
ATOM 5563 N N . VAL B 1 324 ? 6.254 -26.438 -22.094 1 95.81 324 VAL B N 1
ATOM 5564 C CA . VAL B 1 324 ? 5.473 -26.453 -20.859 1 95.81 324 VAL B CA 1
ATOM 5565 C C . VAL B 1 324 ? 4.141 -25.734 -21.078 1 95.81 324 VAL B C 1
ATOM 5567 O O . VAL B 1 324 ? 4.109 -24.625 -21.609 1 95.81 324 VAL B O 1
ATOM 5570 N N . PRO B 1 325 ? 3.049 -26.422 -20.734 1 97.69 325 PRO B N 1
ATOM 5571 C CA . PRO B 1 325 ? 1.76 -25.75 -20.891 1 97.69 325 PRO B CA 1
ATOM 5572 C C . PRO B 1 325 ? 1.733 -24.375 -20.188 1 97.69 325 PRO B C 1
ATOM 5574 O O . PRO B 1 325 ? 2.301 -24.219 -19.109 1 97.69 325 PRO B O 1
ATOM 5577 N N . LEU B 1 326 ? 1.161 -23.391 -20.891 1 98.31 326 LEU B N 1
ATOM 5578 C CA . LEU B 1 326 ? 1.032 -22.031 -20.359 1 98.31 326 LEU B CA 1
ATOM 5579 C C . LEU B 1 326 ? -0.435 -21.656 -20.188 1 98.31 326 LEU B C 1
ATOM 5581 O O . LEU B 1 326 ? -1.182 -21.594 -21.172 1 98.31 326 LEU B O 1
ATOM 5585 N N . HIS B 1 327 ? -0.836 -21.531 -18.922 1 98.5 327 HIS B N 1
ATOM 5586 C CA . HIS B 1 327 ? -2.154 -21 -18.594 1 98.5 327 HIS B CA 1
ATOM 5587 C C . HIS B 1 327 ? -2.145 -19.484 -18.531 1 98.5 327 HIS B C 1
ATOM 5589 O O . HIS B 1 327 ? -1.086 -18.859 -18.375 1 98.5 327 HIS B O 1
ATOM 5595 N N . VAL B 1 328 ? -3.324 -18.828 -18.734 1 98.81 328 VAL B N 1
ATOM 5596 C CA . VAL B 1 328 ? -3.385 -17.375 -18.75 1 98.81 328 VAL B CA 1
ATOM 5597 C C . VAL B 1 328 ? -4.457 -16.891 -17.766 1 98.81 328 VAL B C 1
ATOM 5599 O O . VAL B 1 328 ? -5.539 -17.484 -17.688 1 98.81 328 VAL B O 1
ATOM 5602 N N . GLY B 1 329 ? -4.109 -15.953 -16.984 1 98.88 329 GLY B N 1
ATOM 5603 C CA . GLY B 1 329 ? -5.055 -15.281 -16.109 1 98.88 329 GLY B CA 1
ATOM 5604 C C . GLY B 1 329 ? -5.512 -13.938 -16.641 1 98.88 329 GLY B C 1
ATOM 5605 O O . GLY B 1 329 ? -4.711 -13.18 -17.203 1 98.88 329 GLY B O 1
ATOM 5606 N N . LEU B 1 330 ? -6.777 -13.625 -16.484 1 98.94 330 LEU B N 1
ATOM 5607 C CA . LEU B 1 330 ? -7.363 -12.367 -16.922 1 98.94 330 LEU B CA 1
ATOM 5608 C C . LEU B 1 330 ? -8.07 -11.664 -15.766 1 98.94 330 LEU B C 1
ATOM 5610 O O . LEU B 1 330 ? -8.508 -12.312 -14.812 1 98.94 330 LEU B O 1
ATOM 5614 N N . LEU B 1 331 ? -8.188 -10.336 -15.875 1 98.81 331 LEU B N 1
ATOM 5615 C CA . LEU B 1 331 ? -8.93 -9.523 -14.914 1 98.81 331 LEU B CA 1
ATOM 5616 C C . LEU B 1 331 ? -10.102 -8.812 -15.578 1 98.81 331 LEU B C 1
ATOM 5618 O O . LEU B 1 331 ? -9.945 -7.703 -16.094 1 98.81 331 LEU B O 1
ATOM 5622 N N . PRO B 1 332 ? -11.227 -9.492 -15.586 1 98.56 332 PRO B N 1
ATOM 5623 C CA . PRO B 1 332 ? -12.406 -8.875 -16.188 1 98.56 332 PRO B CA 1
ATOM 5624 C C . PRO B 1 332 ? -13.055 -7.828 -15.281 1 98.56 332 PRO B C 1
ATOM 5626 O O . PRO B 1 332 ? -14.227 -7.953 -14.922 1 98.56 332 PRO B O 1
ATOM 5629 N N . GLY B 1 333 ? -12.414 -6.836 -14.992 1 97.62 333 GLY B N 1
ATOM 5630 C CA . GLY B 1 333 ? -12.812 -5.727 -14.141 1 97.62 333 GLY B CA 1
ATOM 5631 C C . GLY B 1 333 ? -11.773 -4.617 -14.086 1 97.62 333 GLY B C 1
ATOM 5632 O O . GLY B 1 333 ? -10.711 -4.727 -14.695 1 97.62 333 GLY B O 1
ATOM 5633 N N . HIS B 1 334 ? -12.125 -3.604 -13.312 1 96.25 334 HIS B N 1
ATOM 5634 C CA . HIS B 1 334 ? -11.219 -2.475 -13.141 1 96.25 334 HIS B CA 1
ATOM 5635 C C . HIS B 1 334 ? -9.906 -2.914 -12.5 1 96.25 334 HIS B C 1
ATOM 5637 O O . HIS B 1 334 ? -9.914 -3.689 -11.539 1 96.25 334 HIS B O 1
ATOM 5643 N N . PRO B 1 335 ? -8.836 -2.523 -13.047 1 96.31 335 PRO B N 1
ATOM 5644 C CA . PRO B 1 335 ? -8.672 -1.511 -14.094 1 96.31 335 PRO B CA 1
ATOM 5645 C C . PRO B 1 335 ? -8.414 -2.119 -15.469 1 96.31 335 PRO B C 1
ATOM 5647 O O . PRO B 1 335 ? -8.148 -1.393 -16.422 1 96.31 335 PRO B O 1
ATOM 5650 N N . ALA B 1 336 ? -8.492 -3.395 -15.719 1 97.94 336 ALA B N 1
ATOM 5651 C CA . ALA B 1 336 ? -8.016 -4.039 -16.938 1 97.94 336 ALA B CA 1
ATOM 5652 C C . ALA B 1 336 ? -9.094 -4.055 -18.016 1 97.94 336 ALA B C 1
ATOM 5654 O O . ALA B 1 336 ? -9.07 -3.242 -18.938 1 97.94 336 ALA B O 1
ATOM 5655 N N . ILE B 1 337 ? -10.086 -4.859 -17.828 1 98.38 337 ILE B N 1
ATOM 5656 C CA . ILE B 1 337 ? -11.102 -5.039 -18.859 1 98.38 337 ILE B CA 1
ATOM 5657 C C . ILE B 1 337 ? -12.414 -4.402 -18.406 1 98.38 337 ILE B C 1
ATOM 5659 O O . ILE B 1 337 ? -12.875 -4.648 -17.297 1 98.38 337 ILE B O 1
ATOM 5663 N N . HIS B 1 338 ? -13.125 -3.674 -19.344 1 96.62 338 HIS B N 1
ATOM 5664 C CA . HIS B 1 338 ? -14.242 -2.85 -18.891 1 96.62 338 HIS B CA 1
ATOM 5665 C C . HIS B 1 338 ? -15.531 -3.229 -19.609 1 96.62 338 HIS B C 1
ATOM 5667 O O . HIS B 1 338 ? -16.547 -2.564 -19.453 1 96.62 338 HIS B O 1
ATOM 5673 N N . ASP B 1 339 ? -15.438 -4.316 -20.5 1 97.5 339 ASP B N 1
ATOM 5674 C CA . ASP B 1 339 ? -16.672 -4.676 -21.203 1 97.5 339 ASP B CA 1
ATOM 5675 C C . ASP B 1 339 ? -16.625 -6.137 -21.656 1 97.5 339 ASP B C 1
ATOM 5677 O O . ASP B 1 339 ? -15.562 -6.73 -21.766 1 97.5 339 ASP B O 1
ATOM 5681 N N . GLU B 1 340 ? -17.797 -6.656 -21.953 1 98.19 340 GLU B N 1
ATOM 5682 C CA . GLU B 1 340 ? -18.016 -8.047 -22.344 1 98.19 340 GLU B CA 1
ATOM 5683 C C . GLU B 1 340 ? -17.312 -8.383 -23.656 1 98.19 340 GLU B C 1
ATOM 5685 O O . GLU B 1 340 ? -16.641 -9.406 -23.75 1 98.19 340 GLU B O 1
ATOM 5690 N N . ALA B 1 341 ? -17.453 -7.516 -24.625 1 98.38 341 ALA B N 1
ATOM 5691 C CA . ALA B 1 341 ? -16.922 -7.773 -25.969 1 98.38 341 ALA B CA 1
ATOM 5692 C C . ALA B 1 341 ? -15.406 -7.969 -25.922 1 98.38 341 ALA B C 1
ATOM 5694 O O . ALA B 1 341 ? -14.875 -8.859 -26.594 1 98.38 341 ALA B O 1
ATOM 5695 N N . THR B 1 342 ? -14.727 -7.102 -25.172 1 98.69 342 THR B N 1
ATOM 5696 C CA . THR B 1 342 ? -13.273 -7.191 -25.047 1 98.69 342 THR B CA 1
ATOM 5697 C C . THR B 1 342 ? -12.867 -8.516 -24.422 1 98.69 342 THR B C 1
ATOM 5699 O O . THR B 1 342 ? -11.938 -9.18 -24.891 1 98.69 342 THR B O 1
ATOM 5702 N N . LEU B 1 343 ? -13.562 -8.945 -23.344 1 98.75 343 LEU B N 1
ATOM 5703 C CA . LEU B 1 343 ? -13.227 -10.203 -22.688 1 98.75 343 LEU B CA 1
ATOM 5704 C C . LEU B 1 343 ? -13.43 -11.383 -23.625 1 98.75 343 LEU B C 1
ATOM 5706 O O . LEU B 1 343 ? -12.57 -12.266 -23.719 1 98.75 343 LEU B O 1
ATOM 5710 N N . VAL B 1 344 ? -14.547 -11.406 -24.297 1 98.56 344 VAL B N 1
ATOM 5711 C CA . VAL B 1 344 ? -14.867 -12.484 -25.234 1 98.56 344 VAL B CA 1
ATOM 5712 C C . VAL B 1 344 ? -13.805 -12.547 -26.328 1 98.56 344 VAL B C 1
ATOM 5714 O O . VAL B 1 344 ? -13.312 -13.633 -26.656 1 98.56 344 VAL B O 1
ATOM 5717 N N . GLU B 1 345 ? -13.445 -11.375 -26.828 1 98.5 345 GLU B N 1
ATOM 5718 C CA . GLU B 1 345 ? -12.422 -11.305 -27.875 1 98.5 345 GLU B CA 1
ATOM 5719 C C . GLU B 1 345 ? -11.102 -11.883 -27.391 1 98.5 345 GLU B C 1
ATOM 5721 O O . GLU B 1 345 ? -10.43 -12.609 -28.125 1 98.5 345 GLU B O 1
ATOM 5726 N N . ILE B 1 346 ? -10.695 -11.57 -26.188 1 98.88 346 ILE B N 1
ATOM 5727 C CA . ILE B 1 346 ? -9.438 -12.031 -25.609 1 98.88 346 ILE B CA 1
ATOM 5728 C C . ILE B 1 346 ? -9.484 -13.547 -25.422 1 98.88 346 ILE B C 1
ATOM 5730 O O . ILE B 1 346 ? -8.562 -14.258 -25.812 1 98.88 346 ILE B O 1
ATOM 5734 N N . VAL B 1 347 ? -10.539 -14.086 -24.844 1 98.75 347 VAL B N 1
ATOM 5735 C CA . VAL B 1 347 ? -10.68 -15.516 -24.578 1 98.75 347 VAL B CA 1
ATOM 5736 C C . VAL B 1 347 ? -10.664 -16.297 -25.891 1 98.75 347 VAL B C 1
ATOM 5738 O O . VAL B 1 347 ? -10.016 -17.328 -26 1 98.75 347 VAL B O 1
ATOM 5741 N N . ASP B 1 348 ? -11.352 -15.758 -26.906 1 98.31 348 ASP B N 1
ATOM 5742 C CA . ASP B 1 348 ? -11.367 -16.391 -28.219 1 98.31 348 ASP B CA 1
ATOM 5743 C C . ASP B 1 348 ? -9.953 -16.469 -28.812 1 98.31 348 ASP B C 1
ATOM 5745 O O . ASP B 1 348 ? -9.57 -17.484 -29.375 1 98.31 348 ASP B O 1
ATOM 5749 N N . ALA B 1 349 ? -9.25 -15.406 -28.703 1 98.69 349 ALA B N 1
ATOM 5750 C CA . ALA B 1 349 ? -7.891 -15.375 -29.219 1 98.69 349 ALA B CA 1
ATOM 5751 C C . ALA B 1 349 ? -7.012 -16.406 -28.516 1 98.69 349 ALA B C 1
ATOM 5753 O O . ALA B 1 349 ? -6.188 -17.062 -29.141 1 98.69 349 ALA B O 1
ATOM 5754 N N . LEU B 1 350 ? -7.152 -16.5 -27.234 1 98.75 350 LEU B N 1
ATOM 5755 C CA . LEU B 1 350 ? -6.383 -17.469 -26.453 1 98.75 350 LEU B CA 1
ATOM 5756 C C . LEU B 1 350 ? -6.77 -18.891 -26.828 1 98.75 350 LEU B C 1
ATOM 5758 O O . LEU B 1 350 ? -5.914 -19.781 -26.875 1 98.75 350 LEU B O 1
ATOM 5762 N N . ARG B 1 351 ? -8.023 -19.109 -27.062 1 97.88 351 ARG B N 1
ATOM 5763 C CA . ARG B 1 351 ? -8.5 -20.406 -27.516 1 97.88 351 ARG B CA 1
ATOM 5764 C C . ARG B 1 351 ? -7.852 -20.797 -28.844 1 97.88 351 ARG B C 1
ATOM 5766 O O . ARG B 1 351 ? -7.375 -21.922 -29 1 97.88 351 ARG B O 1
ATOM 5773 N N . VAL B 1 352 ? -7.855 -19.875 -29.75 1 97.81 352 VAL B N 1
ATOM 5774 C CA . VAL B 1 352 ? -7.27 -20.109 -31.062 1 97.81 352 VAL B CA 1
ATOM 5775 C C . VAL B 1 352 ? -5.777 -20.406 -30.922 1 97.81 352 VAL B C 1
ATOM 5777 O O . VAL B 1 352 ? -5.234 -21.234 -31.656 1 97.81 352 VAL B O 1
ATOM 5780 N N . ALA B 1 353 ? -5.152 -19.797 -29.969 1 97.62 353 ALA B N 1
ATOM 5781 C CA . ALA B 1 353 ? -3.719 -19.984 -29.75 1 97.62 353 ALA B CA 1
ATOM 5782 C C . ALA B 1 353 ? -3.436 -21.312 -29.062 1 97.62 353 ALA B C 1
ATOM 5784 O O . ALA B 1 353 ? -2.277 -21.703 -28.922 1 97.62 353 ALA B O 1
ATOM 5785 N N . GLY B 1 354 ? -4.488 -22 -28.547 1 96.69 354 GLY B N 1
ATOM 5786 C CA . GLY B 1 354 ? -4.324 -23.328 -27.953 1 96.69 354 GLY B CA 1
ATOM 5787 C C . GLY B 1 354 ? -4.02 -23.281 -26.469 1 96.69 354 GLY B C 1
ATOM 5788 O O . GLY B 1 354 ? -3.484 -24.25 -25.922 1 96.69 354 GLY B O 1
ATOM 5789 N N . VAL B 1 355 ? -4.285 -22.156 -25.781 1 98 355 VAL B N 1
ATOM 5790 C CA . VAL B 1 355 ? -4.098 -22.062 -24.344 1 98 355 VAL B CA 1
ATOM 5791 C C . VAL B 1 355 ? -4.98 -23.078 -23.641 1 98 355 VAL B C 1
ATOM 5793 O O . VAL B 1 355 ? -6.195 -23.125 -23.844 1 98 355 VAL B O 1
ATOM 5796 N N . PRO B 1 356 ? -4.414 -23.906 -22.812 1 97.5 356 PRO B N 1
ATOM 5797 C CA . PRO B 1 356 ? -5.207 -25 -22.234 1 97.5 356 PRO B CA 1
ATOM 5798 C C . PRO B 1 356 ? -6.203 -24.5 -21.188 1 97.5 356 PRO B C 1
ATOM 5800 O O . PRO B 1 356 ? -7.262 -25.109 -21 1 97.5 356 PRO B O 1
ATOM 5803 N N . ARG B 1 357 ? -5.836 -23.422 -20.484 1 97.94 357 ARG B N 1
ATOM 5804 C CA . ARG B 1 357 ? -6.699 -22.953 -19.406 1 97.94 357 ARG B CA 1
ATOM 5805 C C . ARG B 1 357 ? -6.633 -21.438 -19.266 1 97.94 357 ARG B C 1
ATOM 5807 O O . ARG B 1 357 ? -5.559 -20.844 -19.359 1 97.94 357 ARG B O 1
ATOM 5814 N N . VAL B 1 358 ? -7.766 -20.859 -19.047 1 98.69 358 VAL B N 1
ATOM 5815 C CA . VAL B 1 358 ? -7.898 -19.453 -18.688 1 98.69 358 VAL B CA 1
ATOM 5816 C C . VAL B 1 358 ? -8.516 -19.328 -17.297 1 98.69 358 VAL B C 1
ATOM 5818 O O . VAL B 1 358 ? -9.484 -20.016 -16.969 1 98.69 358 VAL B O 1
ATOM 5821 N N . SER B 1 359 ? -7.918 -18.547 -16.5 1 98.81 359 SER B N 1
ATOM 5822 C CA . SER B 1 359 ? -8.445 -18.266 -15.164 1 98.81 359 SER B CA 1
ATOM 5823 C C . SER B 1 359 ? -8.836 -16.797 -15.031 1 98.81 359 SER B C 1
ATOM 5825 O O . SER B 1 359 ? -8.195 -15.922 -15.625 1 98.81 359 SER B O 1
ATOM 5827 N N . PHE B 1 360 ? -9.844 -16.516 -14.281 1 98.88 360 PHE B N 1
ATOM 5828 C CA . PHE B 1 360 ? -10.328 -15.156 -14.086 1 98.88 360 PHE B CA 1
ATOM 5829 C C . PHE B 1 360 ? -10.078 -14.688 -12.656 1 98.88 360 PHE B C 1
ATOM 5831 O O . PHE B 1 360 ? -10.367 -15.414 -11.703 1 98.88 360 PHE B O 1
ATOM 5838 N N . TYR B 1 361 ? -9.406 -13.555 -12.641 1 98.62 361 TYR B N 1
ATOM 5839 C CA . TYR B 1 361 ? -9.164 -12.953 -11.336 1 98.62 361 TYR B CA 1
ATOM 5840 C C . TYR B 1 361 ? -10.234 -11.914 -11.008 1 98.62 361 TYR B C 1
ATOM 5842 O O . TYR B 1 361 ? -10.352 -10.898 -11.688 1 98.62 361 TYR B O 1
ATOM 5850 N N . ASN B 1 362 ? -11.016 -12.078 -9.984 1 97.31 362 ASN B N 1
ATOM 5851 C CA . ASN B 1 362 ? -11.258 -12.992 -8.875 1 97.31 362 ASN B CA 1
ATOM 5852 C C . ASN B 1 362 ? -12.727 -13 -8.461 1 97.31 362 ASN B C 1
ATOM 5854 O O . ASN B 1 362 ? -13.383 -11.953 -8.461 1 97.31 362 ASN B O 1
ATOM 5858 N N . TYR B 1 363 ? -13.281 -14.07 -8.062 1 98.44 363 TYR B N 1
ATOM 5859 C CA . TYR B 1 363 ? -14.711 -14.266 -7.816 1 98.44 363 TYR B CA 1
ATOM 5860 C C . TYR B 1 363 ? -15.242 -13.195 -6.867 1 98.44 363 TYR B C 1
ATOM 5862 O O . TYR B 1 363 ? -16.219 -12.508 -7.184 1 98.44 363 TYR B O 1
ATOM 5870 N N . GLY B 1 364 ? -14.586 -13.039 -5.75 1 98.12 364 GLY B N 1
ATOM 5871 C CA . GLY B 1 364 ? -15.086 -12.164 -4.703 1 98.12 364 GLY B CA 1
ATOM 5872 C C . GLY B 1 364 ? -14.836 -10.695 -4.988 1 98.12 364 GLY B C 1
ATOM 5873 O O . GLY B 1 364 ? -15.508 -9.828 -4.422 1 98.12 364 GLY B O 1
ATOM 5874 N N . LEU B 1 365 ? -13.914 -10.336 -5.883 1 98.25 365 LEU B N 1
ATOM 5875 C CA . LEU B 1 365 ? -13.492 -8.961 -6.113 1 98.25 365 LEU B CA 1
ATOM 5876 C C . LEU B 1 365 ? -14.289 -8.328 -7.25 1 98.25 365 LEU B C 1
ATOM 5878 O O . LEU B 1 365 ? -14.336 -7.105 -7.379 1 98.25 365 LEU B O 1
ATOM 5882 N N . LEU B 1 366 ? -14.891 -9.133 -8.117 1 98.25 366 LEU B N 1
ATOM 5883 C CA . LEU B 1 366 ? -15.516 -8.648 -9.336 1 98.25 366 LEU B CA 1
ATOM 5884 C C . LEU B 1 366 ? -16.969 -8.266 -9.094 1 98.25 366 LEU B C 1
ATOM 5886 O O . LEU B 1 366 ? -17.688 -8.969 -8.367 1 98.25 366 LEU B O 1
ATOM 5890 N N . PRO B 1 367 ? -17.406 -7.18 -9.695 1 97.88 367 PRO B N 1
ATOM 5891 C CA . PRO B 1 367 ? -18.844 -6.891 -9.688 1 97.88 367 PRO B CA 1
ATOM 5892 C C . PRO B 1 367 ? -19.656 -7.918 -10.469 1 97.88 367 PRO B C 1
ATOM 5894 O O . PRO B 1 367 ? -19.094 -8.688 -11.25 1 97.88 367 PRO B O 1
ATOM 5897 N N . GLU B 1 368 ? -20.969 -7.945 -10.266 1 97.56 368 GLU B N 1
ATOM 5898 C CA . GLU B 1 368 ? -21.875 -8.906 -10.891 1 97.56 368 GLU B CA 1
ATOM 5899 C C . GLU B 1 368 ? -21.797 -8.844 -12.406 1 97.56 368 GLU B C 1
ATOM 5901 O O . GLU B 1 368 ? -21.828 -9.875 -13.086 1 97.56 368 GLU B O 1
ATOM 5906 N N . HIS B 1 369 ? -21.656 -7.684 -12.945 1 97.38 369 HIS B N 1
ATOM 5907 C CA . HIS B 1 369 ? -21.625 -7.578 -14.398 1 97.38 369 HIS B CA 1
ATOM 5908 C C . HIS B 1 369 ? -20.375 -8.219 -14.969 1 97.38 369 HIS B C 1
ATOM 5910 O O . HIS B 1 369 ? -20.391 -8.75 -16.078 1 97.38 369 HIS B O 1
ATOM 5916 N N . SER B 1 370 ? -19.25 -8.117 -14.258 1 98.25 370 SER B N 1
ATOM 5917 C CA . SER B 1 370 ? -18.031 -8.789 -14.688 1 98.25 370 SER B CA 1
ATOM 5918 C C . SER B 1 370 ? -18.219 -10.297 -14.742 1 98.25 370 SER B C 1
ATOM 5920 O O . SER B 1 370 ? -17.688 -10.969 -15.625 1 98.25 370 SER B O 1
ATOM 5922 N N . LEU B 1 371 ? -18.938 -10.852 -13.758 1 98.31 371 LEU B N 1
ATOM 5923 C CA . LEU B 1 371 ? -19.234 -12.281 -13.773 1 98.31 371 LEU B CA 1
ATOM 5924 C C . LEU B 1 371 ? -20.094 -12.648 -14.977 1 98.31 371 LEU B C 1
ATOM 5926 O O . LEU B 1 371 ? -19.906 -13.703 -15.578 1 98.31 371 LEU B O 1
ATOM 5930 N N . ASP B 1 372 ? -21 -11.773 -15.336 1 97.81 372 ASP B N 1
ATOM 5931 C CA . ASP B 1 372 ? -21.781 -11.984 -16.547 1 97.81 372 ASP B CA 1
ATOM 5932 C C . ASP B 1 372 ? -20.891 -12.039 -17.781 1 97.81 372 ASP B C 1
ATOM 5934 O O . ASP B 1 372 ? -21.156 -12.805 -18.719 1 97.81 372 ASP B O 1
ATOM 5938 N N . TRP B 1 373 ? -19.859 -11.156 -17.828 1 98.38 373 TRP B N 1
ATOM 5939 C CA . TRP B 1 373 ? -18.922 -11.188 -18.938 1 98.38 373 TRP B CA 1
ATOM 5940 C C . TRP B 1 373 ? -18.234 -12.547 -19.031 1 98.38 373 TRP B C 1
ATOM 5942 O O . TRP B 1 373 ? -17.984 -13.055 -20.125 1 98.38 373 TRP B O 1
ATOM 5952 N N . ILE B 1 374 ? -17.906 -13.109 -17.875 1 98.69 374 ILE B N 1
ATOM 5953 C CA . ILE B 1 374 ? -17.234 -14.414 -17.828 1 98.69 374 ILE B CA 1
ATOM 5954 C C . ILE B 1 374 ? -18.156 -15.477 -18.422 1 98.69 374 ILE B C 1
ATOM 5956 O O . ILE B 1 374 ? -17.719 -16.312 -19.219 1 98.69 374 ILE B O 1
ATOM 5960 N N . ARG B 1 375 ? -19.422 -15.445 -18.016 1 98.31 375 ARG B N 1
ATOM 5961 C CA . ARG B 1 375 ? -20.391 -16.391 -18.562 1 98.31 375 ARG B CA 1
ATOM 5962 C C . ARG B 1 375 ? -20.422 -16.328 -20.094 1 98.31 375 ARG B C 1
ATOM 5964 O O . ARG B 1 375 ? -20.422 -17.359 -20.75 1 98.31 375 ARG B O 1
ATOM 5971 N N . ALA B 1 376 ? -20.438 -15.156 -20.594 1 98.06 376 ALA B N 1
ATOM 5972 C CA . ALA B 1 376 ? -20.469 -14.969 -22.031 1 98.06 376 ALA B CA 1
ATOM 5973 C C . ALA B 1 376 ? -19.188 -15.508 -22.688 1 98.06 376 ALA B C 1
ATOM 5975 O O . ALA B 1 376 ? -19.25 -16.109 -23.75 1 98.06 376 ALA B O 1
ATOM 5976 N N . ALA B 1 377 ? -18.094 -15.266 -22.047 1 98.25 377 ALA B N 1
ATOM 5977 C CA . ALA B 1 377 ? -16.797 -15.641 -22.609 1 98.25 377 ALA B CA 1
ATOM 5978 C C . ALA B 1 377 ? -16.609 -17.156 -22.594 1 98.25 377 ALA B C 1
ATOM 5980 O O . ALA B 1 377 ? -15.938 -17.703 -23.453 1 98.25 377 ALA B O 1
ATOM 5981 N N . THR B 1 378 ? -17.203 -17.812 -21.641 1 97.88 378 THR B N 1
ATOM 5982 C CA . THR B 1 378 ? -17.016 -19.25 -21.516 1 97.88 378 THR B CA 1
ATOM 5983 C C . THR B 1 378 ? -18.016 -20.031 -22.359 1 97.88 378 THR B C 1
ATOM 5985 O O . THR B 1 378 ? -17.812 -21.203 -22.656 1 97.88 378 THR B O 1
ATOM 5988 N N . ASP B 1 379 ? -19.219 -19.516 -22.656 1 89.19 379 ASP B N 1
ATOM 5989 C CA . ASP B 1 379 ? -20.266 -20.125 -23.469 1 89.19 379 ASP B CA 1
ATOM 5990 C C . ASP B 1 379 ? -19.797 -20.297 -24.906 1 89.19 379 ASP B C 1
ATOM 5992 O O . ASP B 1 379 ? -20.188 -21.25 -25.578 1 89.19 379 ASP B O 1
ATOM 5996 N N . THR B 1 380 ? -19.156 -19.359 -25.469 1 62.62 380 THR B N 1
ATOM 5997 C CA . THR B 1 380 ? -18.828 -19.438 -26.891 1 62.62 380 THR B CA 1
ATOM 5998 C C . THR B 1 380 ? -17.984 -20.672 -27.188 1 62.62 380 THR B C 1
ATOM 6000 O O . THR B 1 380 ? -17.672 -20.953 -28.359 1 62.62 380 THR B O 1
ATOM 6003 N N . ALA B 1 381 ? -17.484 -21.406 -26.297 1 50.41 381 ALA B N 1
ATOM 6004 C CA . ALA B 1 381 ? -16.594 -22.531 -26.578 1 50.41 381 ALA B CA 1
ATOM 6005 C C . ALA B 1 381 ? -17.359 -23.703 -27.203 1 50.41 381 ALA B C 1
ATOM 6007 O O . ALA B 1 381 ? -16.766 -24.641 -27.719 1 50.41 381 ALA B O 1
ATOM 6008 N N . THR B 1 382 ? -18.641 -23.906 -27.016 1 41.16 382 THR B N 1
ATOM 6009 C CA . THR B 1 382 ? -19.25 -25.109 -27.562 1 41.16 382 THR B CA 1
ATOM 6010 C C . THR B 1 382 ? -19.531 -24.938 -29.047 1 41.16 382 THR B C 1
ATOM 6012 O O . THR B 1 382 ? -20.5 -25.5 -29.578 1 41.16 382 THR B O 1
ATOM 6015 N N . LEU B 1 383 ? -19.203 -23.828 -29.812 1 34.22 383 LEU B N 1
ATOM 6016 C CA . LEU B 1 383 ? -19.484 -24.141 -31.203 1 34.22 383 LEU B CA 1
ATOM 6017 C C . LEU B 1 383 ? -18.328 -24.906 -31.828 1 34.22 383 LEU B C 1
ATOM 6019 O O . LEU B 1 383 ? -17.156 -24.578 -31.594 1 34.22 383 LEU B O 1
#

Secondary structure (DSSP, 8-state):
-EEEEEE-HHHHHHH-HHHHHHHHHHHT--EEEEEEEE--EEEE-TT-SS-SEEEE-SEESS---S---S----B-TT--S-HHHHHHHT-TTSEEEEEEE-SB-HHHHHH-GGGEEE-TTS-EEEEEE-TTSHHHHHHHHHHHHHHHHTS-EEEEEEES-S---TTTTT-TTEE--S--HHHHHHHHH----HHHHHHHHHTT--HHHHHHHHHHHHHHHHHTSS-TT--HHHHHHT-HHHHHHHHHHHHHHHHHHHHHHHHHTTS-EEEE--SSSTT-GGGGT--HHHHTTT-SEEEEE---SSHHHHHHHHHHHHHH-TTS-EEEEE--STTT--SHHHHHHHHHHHHHTT-SEEEES-TTTS-HHHHHHHHHHHHGGG-/-EEEEEE-HHHHHHH-HHHHHHHHHHHT--EEEEEEEE--EEEE-TT-SS-SEEEE-SEESS---S---S----B-TT--S-HHHHHHHT-TTSEEEEEEE-SB-HHHHHH-GGGEEE-TTS-EEEEEE-TTSHHHHHHHHHHHHHHHHTS--SEEEEES-S---TTTT--TTEE--S--HHHHHHHHH----HHHHHHHHHTT--HHHHHHHHHHHHHHHHHTSS-TT--HHHHHHT-HHHHHHHHHHHHHHHHHHHHHHHHHTTS-EEEE--SSSTT-GGGGT--HHHHTTT-SEEEEE---SSHHHHHHHHHHHHHH-TTS-EEEEE--STTT--SHHHHHHHHHHHHHTT-SEEEES-TTTS-HHHHHHHHHHHHGGG-